Protein AF-0000000078669126 (afdb_homodimer)

pLDDT: mean 87.41, std 13.2, range [46.16, 98.62]

Solvent-accessible surface area (backbone atoms only — not comparable to full-atom values): 32656 Å² total; per-residue (Å²): 123,44,74,34,49,30,37,72,50,91,98,77,42,41,26,36,63,48,60,64,67,58,33,59,76,52,71,54,50,76,65,39,59,26,47,35,35,77,41,95,63,56,24,35,36,37,39,43,73,61,61,67,72,66,71,38,72,43,80,43,82,45,51,87,81,46,54,63,68,49,53,47,49,52,53,52,29,45,46,31,72,53,38,30,31,42,36,39,34,38,80,52,80,45,67,74,48,49,54,54,43,52,52,50,49,64,54,37,80,51,34,41,77,79,41,83,51,84,44,33,39,30,34,36,50,69,64,59,81,89,65,69,46,66,56,58,51,50,50,50,48,50,52,42,52,52,50,42,51,49,48,54,49,49,36,75,78,52,81,44,73,64,50,50,50,49,41,50,53,43,44,54,51,44,51,29,52,49,44,50,47,49,18,48,49,43,48,41,61,62,63,62,53,80,74,52,85,60,73,75,46,83,47,70,59,32,53,54,35,49,52,53,38,50,51,37,50,55,50,36,47,54,30,51,51,49,22,62,77,38,70,53,88,84,60,60,55,65,56,52,52,49,55,49,54,56,54,56,52,32,68,78,66,49,48,64,61,59,50,47,52,51,46,52,51,45,54,56,52,53,72,68,55,64,39,74,77,37,72,19,40,35,30,50,47,49,39,51,51,36,49,46,51,37,50,53,38,39,54,42,48,52,72,106,123,44,75,35,49,30,37,72,50,90,98,79,41,42,27,38,65,49,60,64,67,58,32,60,75,51,72,52,49,77,64,37,58,26,47,34,35,76,41,93,64,57,24,35,35,36,38,43,72,60,59,66,72,69,72,39,71,42,80,43,82,45,51,88,81,46,51,63,69,49,53,45,48,52,53,49,28,46,45,31,73,54,37,29,31,42,37,38,34,37,81,52,83,44,68,75,49,48,57,55,44,52,53,51,48,63,53,37,80,51,34,42,78,79,42,86,49,83,43,34,38,30,35,37,50,69,64,58,80,89,65,70,46,66,55,59,53,51,52,50,47,49,52,42,52,52,49,40,51,49,48,53,51,49,36,75,78,53,80,43,71,65,52,49,49,50,42,52,52,43,42,54,53,44,51,30,53,48,44,50,48,50,18,50,50,43,50,42,61,63,62,63,54,81,74,53,85,59,74,76,45,83,48,70,59,31,52,54,34,47,52,55,38,49,51,37,49,54,50,34,48,55,32,51,50,48,24,62,77,39,69,52,88,84,60,60,56,66,58,52,51,50,54,51,53,56,53,57,53,31,69,78,67,47,47,64,62,59,50,45,51,50,46,53,52,46,54,55,51,52,73,67,57,64,39,74,79,38,72,18,40,34,29,50,46,48,38,50,51,34,49,46,52,36,50,52,37,39,54,41,46,54,72,105

Secondary structure (DSSP, 8-state):
-EEEEEEEETTTEEEEEEPHHHHHHTT--TT-EEEEEE-TTS-EEE--SS------EEEEEE-TTS-HHHHHHHHHHHHHTT-SEEEEEESS--HHHHHHHHHHHHHSTTEEEEEEETTEEEEEE---GGG--HHHHHHHHHHHHHHHHHHHHHTTT---HHHHHHHHHHHHHHHHHHHHHHHHHHHHHHH-----TTSS--SHHHHHHHHHHHHHHHHHHHHHHHHHHT--TT--HHHHHHHHHHHHHHHHH--HHHHHHHHHHHHHHHHH--TTS-HHHHHHHHHHHHHHHHHHHHHHHHT-/-EEEEEEEETTTEEEEEEPHHHHHHTT--TT-EEEEEE-TTS-EEE--SS------EEEEEE-TTS-HHHHHHHHHHHHHTT-SEEEEEESS--HHHHHHHHHHHHHSTTEEEEEEETTEEEEEE---GGG--HHHHHHHHHHHHHHHHHHHHHTTT---HHHHHHHHHHHHHHHHHHHHHHHHHHHHHHH-----TTSS--SHHHHHHHHHHHHHHHHHHHHHHHHHHT--TT--HHHHHHHHHHHHHHHHH--HHHHHHHHHHHHHHHHH--TTS-HHHHHHHHHHHHHHHHHHHHHHHHT-

Nearest PDB structures (foldseek):
  2i0m-assembly1_A  TM=4.609E-01  e=8.201E-04  Streptococcus pneumoniae TIGR4
  6r1j-assembly1_D-2  TM=2.558E-01  e=2.323E+00  Aeromonas hydrophila J-1
  7wb4-assembly1_n  TM=3.590E-01  e=8.212E+00  Xenopus laevis
  6grj-assembly1_I  TM=1.759E-01  e=9.017E+00  Aeromonas hydrophila
  2i0m-assembly1_A  TM=4.606E-01  e=7.080E-04  Streptococcus pneumoniae TIGR4

Structure (mmCIF, N/CA/C/O backbone):
data_AF-0000000078669126-model_v1
#
loop_
_entity.id
_entity.type
_entity.pdbx_description
1 polymer 'Phosphate regulatory protein'
#
loop_
_atom_site.group_PDB
_atom_site.id
_atom_site.type_symbol
_atom_site.label_atom_id
_atom_site.label_alt_id
_atom_site.label_comp_id
_atom_site.label_asym_id
_atom_site.label_entity_id
_atom_site.label_seq_id
_atom_site.pdbx_PDB_ins_code
_atom_site.Cartn_x
_atom_site.Cartn_y
_atom_site.Cartn_z
_atom_site.occupancy
_atom_site.B_iso_or_equiv
_atom_site.auth_seq_id
_atom_site.auth_comp_id
_atom_site.auth_asym_id
_atom_site.auth_atom_id
_atom_site.pdbx_PDB_model_num
ATOM 1 N N . MET A 1 1 ? 0.822 20.562 23.516 1 52.91 1 MET A N 1
ATOM 2 C CA . MET A 1 1 ? -0.247 21.438 23.047 1 52.91 1 MET A CA 1
ATOM 3 C C . MET A 1 1 ? -0.393 22.641 23.969 1 52.91 1 MET A C 1
ATOM 5 O O . MET A 1 1 ? -0.316 22.5 25.188 1 52.91 1 MET A O 1
ATOM 9 N N . GLU A 1 2 ? -0.125 23.812 23.484 1 69.44 2 GLU A N 1
ATOM 10 C CA . GLU A 1 2 ? -0.278 25.031 24.281 1 69.44 2 GLU A CA 1
ATOM 11 C C . GLU A 1 2 ? -1.562 25.766 23.922 1 69.44 2 GLU A C 1
ATOM 13 O O . GLU A 1 2 ? -2.02 25.703 22.781 1 69.44 2 GLU A O 1
ATOM 18 N N . PHE A 1 3 ? -2.26 26.234 24.766 1 68.69 3 PHE A N 1
ATOM 19 C CA . PHE A 1 3 ? -3.469 27.031 24.562 1 68.69 3 PHE A CA 1
ATOM 20 C C . PHE A 1 3 ? -3.158 28.516 24.609 1 68.69 3 PHE A C 1
ATOM 22 O O . PHE A 1 3 ? -2.391 28.969 25.469 1 68.69 3 PHE A O 1
ATOM 29 N N . ARG A 1 4 ? -3.549 29.125 23.578 1 72.62 4 ARG A N 1
ATOM 30 C CA . ARG A 1 4 ? -3.332 30.562 23.547 1 72.62 4 ARG A CA 1
ATOM 31 C C . ARG A 1 4 ? -4.648 31.312 23.375 1 72.62 4 ARG A C 1
ATOM 33 O O . ARG A 1 4 ? -5.551 30.844 22.672 1 72.62 4 ARG A O 1
ATOM 40 N N . LYS A 1 5 ? -4.777 32.375 24.031 1 73.06 5 LYS A N 1
ATOM 41 C CA . LYS A 1 5 ? -5.965 33.219 23.953 1 73.06 5 LYS A CA 1
ATOM 42 C C . LYS A 1 5 ? -5.879 34.188 22.781 1 73.06 5 LYS A C 1
ATOM 44 O O . LYS A 1 5 ? -4.82 34.781 22.516 1 73.06 5 LYS A O 1
ATOM 49 N N . ILE A 1 6 ? -6.945 34.125 22.062 1 75.88 6 ILE A N 1
ATOM 50 C CA . ILE A 1 6 ? -7.039 35.125 20.984 1 75.88 6 ILE A CA 1
ATOM 51 C C . ILE A 1 6 ? -7.242 36.5 21.578 1 75.88 6 ILE A C 1
ATOM 53 O O . ILE A 1 6 ? -8.094 36.719 22.453 1 75.88 6 ILE A O 1
ATOM 57 N N . GLN A 1 7 ? -6.395 37.344 21.219 1 74.94 7 GLN A N 1
ATOM 58 C CA . GLN A 1 7 ? -6.5 38.719 21.719 1 74.94 7 GLN A CA 1
ATOM 59 C C . GLN A 1 7 ? -6.836 39.688 20.578 1 74.94 7 GLN A C 1
ATOM 61 O O . GLN A 1 7 ? -6.758 39.312 19.406 1 74.94 7 GLN A O 1
ATOM 66 N N . PHE A 1 8 ? -7.492 40.656 20.938 1 74.31 8 PHE A N 1
ATOM 67 C CA . PHE A 1 8 ? -7.875 41.719 20.016 1 74.31 8 PHE A CA 1
ATOM 68 C C . PHE A 1 8 ? -6.992 42.969 20.203 1 74.31 8 PHE A C 1
ATOM 70 O O . PHE A 1 8 ? -6.754 43.375 21.344 1 74.31 8 PHE A O 1
ATOM 77 N N . THR A 1 9 ? -6.043 43.219 19.203 1 64.88 9 THR A N 1
ATOM 78 C CA . THR A 1 9 ? -5.242 44.438 19.328 1 64.88 9 THR A CA 1
ATOM 79 C C . THR A 1 9 ? -5.77 45.531 18.406 1 64.88 9 THR A C 1
ATOM 81 O O . THR A 1 9 ? -6.078 45.281 17.234 1 64.88 9 THR A O 1
ATOM 84 N N . GLY A 1 10 ? -5.652 46.875 18.875 1 57.16 10 GLY A N 1
ATOM 85 C CA . GLY A 1 10 ? -5.98 48.188 18.297 1 57.16 10 GLY A CA 1
ATOM 86 C C . GLY A 1 10 ? -7.23 48.156 17.438 1 57.16 10 GLY A C 1
ATOM 87 O O . GLY A 1 10 ? -8.219 47.5 17.797 1 57.16 10 GLY A O 1
ATOM 88 N N . ARG A 1 11 ? -7.051 48.531 15.984 1 57.38 11 ARG A N 1
ATOM 89 C CA . ARG A 1 11 ? -8.055 48.906 15 1 57.38 11 ARG A CA 1
ATOM 90 C C . ARG A 1 11 ? -8.617 47.688 14.281 1 57.38 11 ARG A C 1
ATOM 92 O O . ARG A 1 11 ? -8.992 47.781 13.109 1 57.38 11 ARG A O 1
ATOM 99 N N . SER A 1 12 ? -8.695 46.406 14.812 1 64.31 12 SER A N 1
ATOM 100 C CA . SER A 1 12 ? -9.602 45.469 14.188 1 64.31 12 SER A CA 1
ATOM 101 C C . SER A 1 12 ? -8.891 44.156 13.852 1 64.31 12 SER A C 1
ATOM 103 O O . SER A 1 12 ? -9.383 43.375 13.039 1 64.31 12 SER A O 1
ATOM 105 N N . SER A 1 13 ? -7.742 43.844 14.625 1 72.12 13 SER A N 1
ATOM 106 C CA . SER A 1 13 ? -7.094 42.625 14.203 1 72.12 13 SER A CA 1
ATOM 107 C C . SER A 1 13 ? -7.031 41.594 15.344 1 72.12 13 SER A C 1
ATOM 109 O O . SER A 1 13 ? -6.809 41.969 16.5 1 72.12 13 SER A O 1
ATOM 111 N N . TYR A 1 14 ? -7.438 40.344 15.117 1 79.06 14 TYR A N 1
ATOM 112 C CA . TYR A 1 14 ? -7.289 39.25 16.031 1 79.06 14 TYR A CA 1
ATOM 113 C C . TYR A 1 14 ? -5.852 38.719 16.031 1 79.06 14 TYR A C 1
ATOM 115 O O . TYR A 1 14 ? -5.242 38.562 14.977 1 79.06 14 TYR A O 1
ATOM 123 N N . ILE A 1 15 ? -5.32 38.719 17.219 1 77.94 15 ILE A N 1
ATOM 124 C CA . ILE A 1 15 ? -3.928 38.281 17.312 1 77.94 15 ILE A CA 1
ATOM 125 C C . ILE A 1 15 ? -3.807 37.125 18.297 1 77.94 15 ILE A C 1
ATOM 127 O O . ILE A 1 15 ? -4.66 36.938 19.172 1 77.94 15 ILE A O 1
ATOM 131 N N . ILE A 1 16 ? -2.803 36.312 18.094 1 78.25 16 ILE A N 1
ATOM 132 C CA . ILE A 1 16 ? -2.457 35.219 19.016 1 78.25 16 ILE A CA 1
ATOM 133 C C . ILE A 1 16 ? -0.967 35.281 19.344 1 78.25 16 ILE A C 1
ATOM 135 O O . ILE A 1 16 ? -0.154 35.656 18.5 1 78.25 16 ILE A O 1
ATOM 139 N N . SER A 1 17 ? -0.628 35.062 20.531 1 78.25 17 SER A N 1
ATOM 140 C CA . SER A 1 17 ? 0.767 35.031 20.953 1 78.25 17 SER A CA 1
ATOM 141 C C . SER A 1 17 ? 1.471 33.781 20.516 1 78.25 17 SER A C 1
ATOM 143 O O . SER A 1 17 ? 0.878 32.688 20.547 1 78.25 17 SER A O 1
ATOM 145 N N . LEU A 1 18 ? 2.633 33.906 20.047 1 80.69 18 LEU A N 1
ATOM 146 C CA . LEU A 1 18 ? 3.469 32.781 19.656 1 80.69 18 LEU A CA 1
ATOM 147 C C . LEU A 1 18 ? 4.441 32.406 20.781 1 80.69 18 LEU A C 1
ATOM 149 O O . LEU A 1 18 ? 4.902 33.281 21.516 1 80.69 18 LEU A O 1
ATOM 153 N N . PRO A 1 19 ? 4.688 31.172 20.969 1 78.62 19 PRO A N 1
ATOM 154 C CA . PRO A 1 19 ? 5.641 30.766 22 1 78.62 19 PRO A CA 1
ATOM 155 C C . PRO A 1 19 ? 7.047 31.312 21.75 1 78.62 19 PRO A C 1
ATOM 157 O O . PRO A 1 19 ? 7.582 31.188 20.656 1 78.62 19 PRO A O 1
ATOM 160 N N . LYS A 1 20 ? 7.66 31.859 22.844 1 77 20 LYS A N 1
ATOM 161 C CA . LYS A 1 20 ? 8.992 32.438 22.766 1 77 20 LYS A CA 1
ATOM 162 C C . LYS A 1 20 ? 10.023 31.406 22.328 1 77 20 LYS A C 1
ATOM 164 O O . LYS A 1 20 ? 10.922 31.719 21.531 1 77 20 LYS A O 1
ATOM 169 N N . LYS A 1 21 ? 9.859 30.281 22.891 1 79.12 21 LYS A N 1
ATOM 170 C CA . LYS A 1 21 ? 10.781 29.219 22.547 1 79.12 21 LYS A CA 1
ATOM 171 C C . LYS A 1 21 ? 10.773 28.938 21.047 1 79.12 21 LYS A C 1
ATOM 173 O O . LYS A 1 21 ? 11.836 28.734 20.438 1 79.12 21 LYS A O 1
ATOM 178 N N . TRP A 1 22 ? 9.609 28.969 20.453 1 78.44 22 TRP A N 1
ATOM 179 C CA . TRP A 1 22 ? 9.477 28.75 19.016 1 78.44 22 TRP A CA 1
ATOM 180 C C . TRP A 1 22 ? 10.133 29.875 18.219 1 78.44 22 TRP A C 1
ATOM 182 O O . TRP A 1 22 ? 10.805 29.641 17.219 1 78.44 22 TRP A O 1
ATOM 192 N N . ILE A 1 23 ? 10 31.047 18.688 1 76.19 23 ILE A N 1
ATOM 193 C CA . ILE A 1 23 ? 10.57 32.219 18.031 1 76.19 23 ILE A CA 1
ATOM 194 C C . ILE A 1 23 ? 12.094 32.125 18.062 1 76.19 23 ILE A C 1
ATOM 196 O O . ILE A 1 23 ? 12.75 32.344 17.031 1 76.19 23 ILE A O 1
ATOM 200 N N . LYS A 1 24 ? 12.516 31.75 19.188 1 77.25 24 LYS A N 1
ATOM 201 C CA . LYS A 1 24 ? 13.961 31.656 19.344 1 77.25 24 LYS A CA 1
ATOM 202 C C . LYS A 1 24 ? 14.531 30.5 18.516 1 77.25 24 LYS A C 1
ATOM 204 O O . LYS A 1 24 ? 15.555 30.656 17.844 1 77.25 24 LYS A O 1
ATOM 209 N N . GLU A 1 25 ? 13.805 29.422 18.562 1 77.38 25 GLU A N 1
ATOM 210 C CA . GLU A 1 25 ? 14.281 28.219 17.891 1 77.38 25 GLU A CA 1
ATOM 211 C C . GLU A 1 25 ? 14.273 28.391 16.375 1 77.38 25 GLU A C 1
ATOM 213 O O . GLU A 1 25 ? 15.07 27.766 15.664 1 77.38 25 GLU A O 1
ATOM 218 N N . ASN A 1 26 ? 13.445 29.297 15.945 1 73.56 26 ASN A N 1
ATOM 219 C CA . ASN A 1 26 ? 13.336 29.5 14.508 1 73.56 26 ASN A CA 1
ATOM 220 C C . ASN A 1 26 ? 13.969 30.828 14.086 1 73.56 26 ASN A C 1
ATOM 222 O O . ASN A 1 26 ? 13.758 31.281 12.961 1 73.56 26 ASN A O 1
ATOM 226 N N . ASN A 1 27 ? 14.727 31.391 14.992 1 72.94 27 ASN A N 1
ATOM 227 C CA . ASN A 1 27 ? 15.445 32.656 14.758 1 72.94 27 ASN A CA 1
ATOM 228 C C . ASN A 1 27 ? 14.531 33.719 14.188 1 72.94 27 ASN A C 1
ATOM 230 O O . ASN A 1 27 ? 14.883 34.375 13.211 1 72.94 27 ASN A O 1
ATOM 234 N N . LEU A 1 28 ? 13.344 33.688 14.688 1 76.25 28 LEU A N 1
ATOM 235 C CA . LEU A 1 28 ? 12.383 34.688 14.25 1 76.25 28 LEU A CA 1
ATOM 236 C C . LEU A 1 28 ? 12.477 35.938 15.117 1 76.25 28 LEU A C 1
ATOM 238 O O . LEU A 1 28 ? 12.906 35.875 16.266 1 76.25 28 LEU A O 1
ATOM 242 N N . LYS A 1 29 ? 12.422 36.969 14.453 1 74.69 29 LYS A N 1
ATOM 243 C CA . LYS A 1 29 ? 12.453 38.25 15.172 1 74.69 29 LYS A CA 1
ATOM 244 C C . LYS A 1 29 ? 11.242 39.125 14.812 1 74.69 29 LYS A C 1
ATOM 246 O O . LYS A 1 29 ? 10.484 38.781 13.906 1 74.69 29 LYS A O 1
ATOM 251 N N . GLN A 1 30 ? 11.133 40.156 15.617 1 75 30 GLN A N 1
ATOM 252 C CA . GLN A 1 30 ? 10.078 41.125 15.328 1 75 30 GLN A CA 1
ATOM 253 C C . GLN A 1 30 ? 10.219 41.656 13.914 1 75 30 GLN A C 1
ATOM 255 O O . GLN A 1 30 ? 11.312 42.031 13.484 1 75 30 GLN A O 1
ATOM 260 N N . GLY A 1 31 ? 9.094 41.625 13.203 1 73.19 31 GLY A N 1
ATOM 261 C CA . GLY A 1 31 ? 9.117 42.125 11.844 1 73.19 31 GLY A CA 1
ATOM 262 C C . GLY A 1 31 ? 9.242 41.031 10.797 1 73.19 31 GLY A C 1
ATOM 263 O O . GLY A 1 31 ? 9.023 41.281 9.609 1 73.19 31 GLY A O 1
ATOM 264 N N . ASP A 1 32 ? 9.562 39.812 11.281 1 73.19 32 ASP A N 1
ATOM 265 C CA . ASP A 1 32 ? 9.68 38.719 10.336 1 73.19 32 ASP A CA 1
ATOM 266 C C . ASP A 1 32 ? 8.312 38.312 9.789 1 73.19 32 ASP A C 1
ATOM 268 O O . ASP A 1 32 ? 7.309 38.344 10.5 1 73.19 32 ASP A O 1
ATOM 272 N N . VAL A 1 33 ? 8.258 38.094 8.508 1 73.12 33 VAL A N 1
ATOM 273 C CA . VAL A 1 33 ? 7.027 37.656 7.855 1 73.12 33 VAL A CA 1
ATOM 274 C C . VAL A 1 33 ? 7.004 36.125 7.77 1 73.12 33 VAL A C 1
ATOM 276 O O . VAL A 1 33 ? 7.973 35.5 7.324 1 73.12 33 VAL A O 1
ATOM 279 N N . VAL A 1 34 ? 5.941 35.5 8.406 1 75.31 34 VAL A N 1
ATOM 280 C CA . VAL A 1 34 ? 5.809 34.062 8.367 1 75.31 34 VAL A CA 1
ATOM 281 C C . VAL A 1 34 ? 4.562 33.656 7.578 1 75.31 34 VAL A C 1
ATOM 283 O O . VAL A 1 34 ? 3.537 34.344 7.652 1 75.31 34 VAL A O 1
ATOM 286 N N . PRO A 1 35 ? 4.758 32.75 6.668 1 69.44 35 PRO A N 1
ATOM 287 C CA . PRO A 1 35 ? 3.578 32.281 5.945 1 69.44 35 PRO A CA 1
ATOM 288 C C . PRO A 1 35 ? 2.555 31.594 6.855 1 69.44 35 PRO A C 1
ATOM 290 O O . PRO A 1 35 ? 2.93 30.875 7.789 1 69.44 35 PRO A O 1
ATOM 293 N N . LEU A 1 36 ? 1.273 32.062 6.742 1 71.38 36 LEU A N 1
ATOM 294 C CA . LEU A 1 36 ? 0.132 31.484 7.434 1 71.38 36 LEU A CA 1
ATOM 295 C C . LEU A 1 36 ? -0.808 30.797 6.449 1 71.38 36 LEU A C 1
ATOM 297 O O . LEU A 1 36 ? -1.193 31.391 5.438 1 71.38 36 LEU A O 1
ATOM 301 N N . VAL A 1 37 ? -0.976 29.5 6.637 1 66.06 37 VAL A N 1
ATOM 302 C CA . VAL A 1 37 ? -1.854 28.75 5.754 1 66.06 37 VAL A CA 1
ATOM 303 C C . VAL A 1 37 ? -3.111 28.328 6.512 1 66.06 37 VAL A C 1
ATOM 305 O O . VAL A 1 37 ? -3.025 27.797 7.625 1 66.06 37 VAL A O 1
ATOM 308 N N . ILE A 1 38 ? -4.25 28.75 5.898 1 65.25 38 ILE A N 1
ATOM 309 C CA . ILE A 1 38 ? -5.512 28.25 6.434 1 65.25 38 ILE A CA 1
ATOM 310 C C . ILE A 1 38 ? -5.809 26.875 5.84 1 65.25 38 ILE A C 1
ATOM 312 O O . ILE A 1 38 ? -5.914 26.734 4.621 1 65.25 38 ILE A O 1
ATOM 316 N N . ASN A 1 39 ? -5.816 25.938 6.652 1 62.19 39 ASN A N 1
ATOM 317 C CA . ASN A 1 39 ? -6.043 24.562 6.215 1 62.19 39 ASN A CA 1
ATOM 318 C C . ASN A 1 39 ? -7.527 24.266 6.008 1 62.19 39 ASN A C 1
ATOM 320 O O . ASN A 1 39 ? -8.383 24.938 6.594 1 62.19 39 ASN A O 1
ATOM 324 N N . PRO A 1 40 ? -7.754 23.406 5.195 1 56.62 40 PRO A N 1
ATOM 325 C CA . PRO A 1 40 ? -9.156 23.062 4.934 1 56.62 40 PRO A CA 1
ATOM 326 C C . PRO A 1 40 ? -9.914 22.672 6.199 1 56.62 40 PRO A C 1
ATOM 328 O O . PRO A 1 40 ? -11.125 22.875 6.289 1 56.62 40 PRO A O 1
ATOM 331 N N . ASP A 1 41 ? -9.188 22.266 7.133 1 57.09 41 ASP A N 1
ATOM 332 C CA . ASP A 1 41 ? -9.836 21.828 8.359 1 57.09 41 ASP A CA 1
ATOM 333 C C . ASP A 1 41 ? -10.086 23 9.305 1 57.09 41 ASP A C 1
ATOM 335 O O . ASP A 1 41 ? -10.547 22.812 10.43 1 57.09 41 ASP A O 1
ATOM 339 N N . GLY A 1 42 ? -9.797 24.078 8.836 1 62.47 42 GLY A N 1
ATOM 340 C CA . GLY A 1 42 ? -10.023 25.281 9.633 1 62.47 42 GLY A CA 1
ATOM 341 C C . GLY A 1 42 ? -8.836 25.656 10.5 1 62.47 42 GLY A C 1
ATOM 342 O O . GLY A 1 42 ? -8.875 26.656 11.203 1 62.47 42 GLY A O 1
ATOM 343 N N . SER A 1 43 ? -7.883 24.812 10.461 1 70.06 43 SER A N 1
ATOM 344 C CA . SER A 1 43 ? -6.715 25.156 11.266 1 70.06 43 SER A CA 1
ATOM 345 C C . SER A 1 43 ? -5.781 26.094 10.508 1 70.06 43 SER A C 1
ATOM 347 O O . SER A 1 43 ? -5.914 26.281 9.297 1 70.06 43 SER A O 1
ATOM 349 N N . ILE A 1 44 ? -5.066 26.859 11.289 1 72.5 44 ILE A N 1
ATOM 350 C CA . ILE A 1 44 ? -4.055 27.734 10.703 1 72.5 44 ILE A CA 1
ATOM 351 C C . ILE A 1 44 ? -2.666 27.156 10.961 1 72.5 44 ILE A C 1
ATOM 353 O O . ILE A 1 44 ? -2.363 26.719 12.078 1 72.5 44 ILE A O 1
ATOM 357 N N . THR A 1 45 ? -1.942 27.016 9.945 1 71.12 45 THR A N 1
ATOM 358 C CA . THR A 1 45 ? -0.552 26.594 10.086 1 71.12 45 THR A CA 1
ATOM 359 C C . THR A 1 45 ? 0.396 27.75 9.82 1 71.12 45 THR A C 1
ATOM 361 O O . THR A 1 45 ? 0.271 28.438 8.797 1 71.12 45 THR A O 1
ATOM 364 N N . ILE A 1 46 ? 1.16 28.156 10.852 1 73.31 46 ILE A N 1
ATOM 365 C CA . ILE A 1 46 ? 2.18 29.188 10.695 1 73.31 46 ILE A CA 1
ATOM 366 C C . ILE A 1 46 ? 3.533 28.547 10.422 1 73.31 46 ILE A C 1
ATOM 368 O O . ILE A 1 46 ? 4 27.719 11.203 1 73.31 46 ILE A O 1
ATOM 372 N N . LEU A 1 47 ? 4.109 28.703 9.359 1 66.44 47 LEU A N 1
ATOM 373 C CA . LEU A 1 47 ? 5.391 28.125 8.969 1 66.44 47 LEU A CA 1
ATOM 374 C C . LEU A 1 47 ? 6.543 29.031 9.383 1 66.44 47 LEU A C 1
ATOM 376 O O . LEU A 1 47 ? 6.414 30.25 9.367 1 66.44 47 LEU A O 1
ATOM 380 N N . PRO A 1 48 ? 7.645 28.391 9.969 1 61.78 48 PRO A N 1
ATOM 381 C CA . PRO A 1 48 ? 8.797 29.234 10.273 1 61.78 48 PRO A CA 1
ATOM 382 C C . PRO A 1 48 ? 9.414 29.875 9.031 1 61.78 48 PRO A C 1
ATOM 384 O O . PRO A 1 48 ? 9.094 29.469 7.906 1 61.78 48 PRO A O 1
ATOM 387 N N . LYS A 1 49 ? 10.031 31.172 9.164 1 55.62 49 LYS A N 1
ATOM 388 C CA . LYS A 1 49 ? 10.664 31.875 8.055 1 55.62 49 LYS A CA 1
ATOM 389 C C . LYS A 1 49 ? 11.492 30.922 7.203 1 55.62 49 LYS A C 1
ATOM 391 O O . LYS A 1 49 ? 11.438 30.969 5.973 1 55.62 49 LYS A O 1
ATOM 396 N N . GLU A 1 50 ? 12.445 30.172 7.762 1 49.41 50 GLU A N 1
ATOM 397 C CA . GLU A 1 50 ? 13.234 29.188 7.035 1 49.41 50 GLU A CA 1
ATOM 398 C C . GLU A 1 50 ? 12.883 27.766 7.465 1 49.41 50 GLU A C 1
ATOM 400 O O . GLU A 1 50 ? 13.055 27.406 8.633 1 49.41 50 GLU A O 1
ATOM 405 N N . PRO A 1 51 ? 11.883 27.25 6.859 1 46.16 51 PRO A N 1
ATOM 406 C CA . PRO A 1 51 ? 11.68 25.859 7.258 1 46.16 51 PRO A CA 1
ATOM 407 C C . PRO A 1 51 ? 12.984 25.141 7.582 1 46.16 51 PRO A C 1
ATOM 409 O O . PRO A 1 51 ? 13.969 25.266 6.852 1 46.16 51 PRO A O 1
ATOM 412 N N . LYS A 1 52 ? 13.453 25.203 8.773 1 46.31 52 LYS A N 1
ATOM 413 C CA . LYS A 1 52 ? 14.695 24.516 9.07 1 46.31 52 LYS A CA 1
ATOM 414 C C . LYS A 1 52 ? 14.758 23.172 8.344 1 46.31 52 LYS A C 1
ATOM 416 O O . LYS A 1 52 ? 13.898 22.312 8.547 1 46.31 52 LYS A O 1
ATOM 421 N N . GLU A 1 53 ? 15.164 23.188 7.105 1 47.53 53 GLU A N 1
ATOM 422 C CA . GLU A 1 53 ? 15.492 21.922 6.461 1 47.53 53 GLU A CA 1
ATOM 423 C C . GLU A 1 53 ? 16.422 21.078 7.34 1 47.53 53 GLU A C 1
ATOM 425 O O . GLU A 1 53 ? 17.625 21.266 7.344 1 47.53 53 GLU A O 1
ATOM 430 N N . ILE A 1 54 ? 16.188 21 8.555 1 48.97 54 ILE A N 1
ATOM 431 C CA . ILE A 1 54 ? 17.094 20.172 9.336 1 48.97 54 ILE A CA 1
ATOM 432 C C . ILE A 1 54 ? 17.375 18.875 8.602 1 48.97 54 ILE A C 1
ATOM 434 O O . ILE A 1 54 ? 16.453 18.094 8.344 1 48.97 54 ILE A O 1
ATOM 438 N N . SER A 1 55 ? 18.406 18.984 7.789 1 59 55 SER A N 1
ATOM 439 C CA . SER A 1 55 ? 18.938 17.719 7.285 1 59 55 SER A CA 1
ATOM 440 C C . SER A 1 55 ? 18.969 16.656 8.375 1 59 55 SER A C 1
ATOM 442 O O . SER A 1 55 ? 19.578 16.844 9.43 1 59 55 SER A O 1
ATOM 444 N N . GLU A 1 56 ? 18.031 15.766 8.305 1 80.31 56 GLU A N 1
ATOM 445 C CA . GLU A 1 56 ? 17.984 14.68 9.273 1 80.31 56 GLU A CA 1
ATOM 446 C C . GLU A 1 56 ? 19.031 13.617 8.969 1 80.31 56 GLU A C 1
ATOM 448 O O . GLU A 1 56 ? 19.172 13.195 7.82 1 80.31 56 GLU A O 1
ATOM 453 N N . LYS A 1 57 ? 20.016 13.523 9.875 1 89.69 57 LYS A N 1
ATOM 454 C CA . LYS A 1 57 ? 21.047 12.5 9.773 1 89.69 57 LYS A CA 1
ATOM 455 C C . LYS A 1 57 ? 20.625 11.211 10.461 1 89.69 57 LYS A C 1
ATOM 457 O O . LYS A 1 57 ? 20.031 11.242 11.547 1 89.69 57 LYS A O 1
ATOM 462 N N . LYS A 1 58 ? 20.859 10.117 9.711 1 93.19 58 LYS A N 1
ATOM 463 C CA . LYS A 1 58 ? 20.609 8.805 10.305 1 93.19 58 LYS A CA 1
ATOM 464 C C . LYS A 1 58 ? 21.891 7.969 10.352 1 93.19 58 LYS A C 1
ATOM 466 O O . LYS A 1 58 ? 22.547 7.777 9.328 1 93.19 58 LYS A O 1
ATOM 471 N N . GLU A 1 59 ? 22.219 7.562 11.523 1 94.56 59 GLU A N 1
ATOM 472 C CA . GLU A 1 59 ? 23.359 6.672 11.703 1 94.56 59 GLU A CA 1
ATOM 473 C C . GLU A 1 59 ? 22.922 5.215 11.781 1 94.56 59 GLU A C 1
ATOM 475 O O . GLU A 1 59 ? 22.047 4.871 12.594 1 94.56 59 GLU A O 1
ATOM 480 N N . LEU A 1 60 ? 23.469 4.348 10.93 1 95.5 60 LEU A N 1
ATOM 481 C CA . LEU A 1 60 ? 23.156 2.922 10.906 1 95.5 60 LEU A CA 1
ATOM 482 C C . LEU A 1 60 ? 24.391 2.09 11.266 1 95.5 60 LEU A C 1
ATOM 484 O O . LEU A 1 60 ? 25.422 2.184 10.602 1 95.5 60 LEU A O 1
ATOM 488 N N . MET A 1 61 ? 24.281 1.306 12.305 1 94.5 61 MET A N 1
ATOM 489 C CA . MET A 1 61 ? 25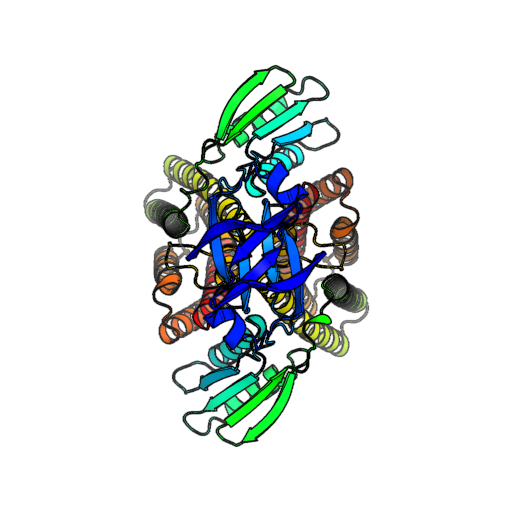.344 0.39 12.695 1 94.5 61 MET A CA 1
ATOM 490 C C . MET A 1 61 ? 25.125 -0.997 12.102 1 94.5 61 MET A C 1
ATOM 492 O O . MET A 1 61 ? 24.125 -1.652 12.406 1 94.5 61 MET A O 1
ATOM 496 N N . ILE A 1 62 ? 26.047 -1.407 11.25 1 94.69 62 ILE A N 1
ATOM 497 C CA . ILE A 1 62 ? 25.922 -2.688 10.562 1 94.69 62 ILE A CA 1
ATOM 498 C C . ILE A 1 62 ? 26.906 -3.689 11.148 1 94.69 62 ILE A C 1
ATOM 500 O O . ILE A 1 62 ? 28.094 -3.383 11.312 1 94.69 62 ILE A O 1
ATOM 504 N N . SER A 1 63 ? 26.391 -4.816 11.57 1 93.06 63 SER A N 1
ATOM 505 C CA . SER A 1 63 ? 27.188 -5.922 12.086 1 93.06 63 SER A CA 1
ATOM 506 C C . SER A 1 63 ? 26.766 -7.25 11.461 1 93.06 63 SER A C 1
ATOM 508 O O . SER A 1 63 ? 25.828 -7.297 10.664 1 93.06 63 SER A O 1
ATOM 510 N N . GLU A 1 64 ? 27.484 -8.273 11.742 1 92.12 64 GLU A N 1
ATOM 511 C CA . GLU A 1 64 ? 27.188 -9.594 11.188 1 92.12 64 GLU A CA 1
ATOM 512 C C . GLU A 1 64 ? 25.938 -10.195 11.82 1 92.12 64 GLU A C 1
ATOM 514 O O . GLU A 1 64 ? 25.469 -11.25 11.391 1 92.12 64 GLU A O 1
ATOM 519 N N . GLU A 1 65 ? 25.453 -9.469 12.766 1 91.19 65 GLU A N 1
ATOM 520 C CA . GLU A 1 65 ? 24.188 -9.906 13.359 1 91.19 65 GLU A CA 1
ATOM 521 C C . GLU A 1 65 ? 23.031 -9.789 12.375 1 91.19 65 GLU A C 1
ATOM 523 O O . GLU A 1 65 ? 22.031 -10.484 12.5 1 91.19 65 GLU A O 1
ATOM 528 N N . TYR A 1 66 ? 23.188 -8.914 11.414 1 91.56 66 TYR A N 1
ATOM 529 C CA . TYR A 1 66 ? 22.188 -8.734 10.375 1 91.56 66 TYR A CA 1
ATOM 530 C C . TYR A 1 66 ? 22.656 -9.328 9.055 1 91.56 66 TYR A C 1
ATOM 532 O O . TYR A 1 66 ? 23.844 -9.242 8.703 1 91.56 66 TYR A O 1
ATOM 540 N N . SER A 1 67 ? 21.719 -9.945 8.406 1 94.19 67 SER A N 1
ATOM 541 C CA . SER A 1 67 ? 22.031 -10.422 7.062 1 94.19 67 SER A CA 1
ATOM 542 C C . SER A 1 67 ? 22.344 -9.258 6.125 1 94.19 67 SER A C 1
ATOM 544 O O . SER A 1 67 ? 21.938 -8.117 6.383 1 94.19 67 SER A O 1
ATOM 546 N N . PRO A 1 68 ? 23.109 -9.516 5.07 1 93.5 68 PRO A N 1
ATOM 547 C CA . PRO A 1 68 ? 23.344 -8.469 4.07 1 93.5 68 PRO A CA 1
ATOM 548 C C . PRO A 1 68 ? 22.062 -7.867 3.525 1 93.5 68 PRO A C 1
ATOM 550 O O . PRO A 1 68 ? 21.984 -6.66 3.283 1 93.5 68 PRO A O 1
ATOM 553 N N . ASP A 1 69 ? 21.078 -8.703 3.377 1 93.81 69 ASP A N 1
ATOM 554 C CA . ASP A 1 69 ? 19.781 -8.234 2.883 1 93.81 69 ASP A CA 1
ATOM 555 C C . ASP A 1 69 ? 19.156 -7.242 3.855 1 93.81 69 ASP A C 1
ATOM 557 O O . ASP A 1 69 ? 18.578 -6.23 3.438 1 93.81 69 ASP A O 1
ATOM 561 N N . MET A 1 70 ? 19.312 -7.566 5.121 1 94.31 70 MET A N 1
ATOM 562 C CA . MET A 1 70 ? 18.781 -6.676 6.148 1 94.31 70 MET A CA 1
ATOM 563 C C . MET A 1 70 ? 19.516 -5.34 6.145 1 94.31 70 MET A C 1
ATOM 565 O O . MET A 1 70 ? 18.891 -4.285 6.277 1 94.31 70 MET A O 1
ATOM 569 N N . ALA A 1 71 ? 20.812 -5.383 6.008 1 94.62 71 ALA A N 1
ATOM 570 C CA . ALA A 1 71 ? 21.625 -4.16 5.965 1 94.62 71 ALA A CA 1
ATOM 571 C C . ALA A 1 71 ? 21.156 -3.244 4.832 1 94.62 71 ALA A C 1
ATOM 573 O O . ALA A 1 71 ? 20.984 -2.037 5.031 1 94.62 71 ALA A O 1
ATOM 574 N N . ILE A 1 72 ? 20.922 -3.844 3.732 1 95.5 72 ILE A N 1
ATOM 575 C CA . ILE A 1 72 ? 20.469 -3.105 2.561 1 95.5 72 ILE A CA 1
ATOM 576 C C . ILE A 1 72 ? 19.094 -2.488 2.844 1 95.5 72 ILE A C 1
ATOM 578 O O . ILE A 1 72 ? 18.859 -1.315 2.541 1 95.5 72 ILE A O 1
ATOM 582 N N . ARG A 1 73 ? 18.266 -3.227 3.449 1 94.88 73 ARG A N 1
ATOM 583 C CA . ARG A 1 73 ? 16.922 -2.76 3.748 1 94.88 73 ARG A CA 1
ATOM 584 C C . ARG A 1 73 ? 16.953 -1.574 4.707 1 94.88 73 ARG A C 1
ATOM 586 O O . ARG A 1 73 ? 16.141 -0.651 4.586 1 94.88 73 ARG A O 1
ATOM 593 N N . LEU A 1 74 ? 17.828 -1.629 5.613 1 95.5 74 LEU A N 1
ATOM 594 C CA . LEU A 1 74 ? 17.938 -0.544 6.578 1 95.5 74 LEU A CA 1
ATOM 595 C C . LEU A 1 74 ? 18.359 0.756 5.895 1 95.5 74 LEU A C 1
ATOM 597 O O . LEU A 1 74 ? 17.844 1.826 6.227 1 95.5 74 LEU A O 1
ATOM 601 N N . ILE A 1 75 ? 19.219 0.648 4.953 1 96.19 75 ILE A N 1
ATOM 602 C CA . ILE A 1 75 ? 19.688 1.818 4.223 1 96.19 75 ILE A CA 1
ATOM 603 C C . ILE A 1 75 ? 18.547 2.396 3.387 1 96.19 75 ILE A C 1
ATOM 605 O O . ILE A 1 75 ? 18.297 3.604 3.422 1 96.19 75 ILE A O 1
ATOM 609 N N . ILE A 1 76 ? 17.875 1.535 2.707 1 95.81 76 ILE A N 1
ATOM 610 C CA . ILE A 1 76 ? 16.75 1.95 1.882 1 95.81 76 ILE A CA 1
ATOM 611 C C . ILE A 1 76 ? 15.688 2.602 2.758 1 95.81 76 ILE A C 1
ATOM 613 O O . ILE A 1 76 ? 15.109 3.627 2.389 1 95.81 76 ILE A O 1
ATOM 617 N N . SER A 1 77 ? 15.461 2.006 3.893 1 95 77 SER A N 1
ATOM 618 C CA . SER A 1 77 ? 14.477 2.525 4.832 1 95 77 SER A CA 1
ATOM 619 C C . SER A 1 77 ? 14.82 3.945 5.27 1 95 77 SER A C 1
ATOM 621 O O . SER A 1 77 ? 13.961 4.824 5.285 1 95 77 SER A O 1
ATOM 623 N N . ALA A 1 78 ? 16.062 4.168 5.602 1 94.38 78 ALA A N 1
ATOM 624 C CA . ALA A 1 78 ? 16.5 5.5 6.004 1 94.38 78 ALA A CA 1
ATOM 625 C C . ALA A 1 78 ? 16.281 6.512 4.879 1 94.38 78 ALA A C 1
ATOM 627 O O . ALA A 1 78 ? 15.836 7.633 5.121 1 94.38 78 ALA A O 1
ATOM 628 N N . TYR A 1 79 ? 16.578 6.055 3.709 1 94.5 79 TYR A N 1
ATOM 629 C CA . TYR A 1 79 ? 16.391 6.91 2.539 1 94.5 79 TYR A CA 1
ATOM 630 C C . TYR A 1 79 ? 14.922 7.273 2.355 1 94.5 79 TYR A C 1
ATOM 632 O O . TYR A 1 79 ? 14.578 8.453 2.207 1 94.5 79 TYR A O 1
ATOM 640 N N . ILE A 1 80 ? 14.031 6.348 2.391 1 93.25 80 ILE A N 1
ATOM 641 C CA . ILE A 1 80 ? 12.633 6.59 2.078 1 93.25 80 ILE A CA 1
ATOM 642 C C . ILE A 1 80 ? 11.977 7.391 3.203 1 93.25 80 ILE A C 1
ATOM 644 O O . ILE A 1 80 ? 10.984 8.086 2.984 1 93.25 80 ILE A O 1
ATOM 648 N N . GLN A 1 81 ? 12.586 7.328 4.375 1 90.12 81 GLN A N 1
ATOM 649 C CA . GLN A 1 81 ? 12.039 8.07 5.508 1 90.12 81 GLN A CA 1
ATOM 650 C C . GLN A 1 81 ? 12.43 9.547 5.438 1 90.12 81 GLN A C 1
ATOM 652 O O . GLN A 1 81 ? 11.945 10.352 6.23 1 90.12 81 GLN A O 1
ATOM 657 N N . GLY A 1 82 ? 13.344 9.859 4.531 1 87.88 82 GLY A N 1
ATOM 658 C CA . GLY A 1 82 ? 13.602 11.266 4.258 1 87.88 82 GLY A CA 1
ATOM 659 C C . GLY A 1 82 ? 14.906 11.758 4.852 1 87.88 82 GLY A C 1
ATOM 660 O O . GLY A 1 82 ? 15.18 12.961 4.852 1 87.88 82 GLY A O 1
ATOM 661 N N . TYR A 1 83 ? 15.695 10.828 5.352 1 90 83 TYR A N 1
ATOM 662 C CA . TYR A 1 83 ? 16.984 11.266 5.895 1 90 83 TYR A CA 1
ATOM 663 C C . TYR A 1 83 ? 17.906 11.75 4.785 1 90 83 TYR A C 1
ATOM 665 O O . TYR A 1 83 ? 18 11.125 3.725 1 90 83 TYR A O 1
ATOM 673 N N . ASP A 1 84 ? 18.578 12.82 5.086 1 90 84 ASP A N 1
ATOM 674 C CA . ASP A 1 84 ? 19.422 13.438 4.066 1 90 84 ASP A CA 1
ATOM 675 C C . ASP A 1 84 ? 20.844 12.898 4.129 1 90 84 ASP A C 1
ATOM 677 O O . ASP A 1 84 ? 21.562 12.914 3.127 1 90 84 ASP A O 1
ATOM 681 N N . VAL A 1 85 ? 21.188 12.586 5.316 1 93.94 85 VAL A N 1
ATOM 682 C CA . VAL A 1 85 ? 22.531 12.047 5.496 1 93.94 85 VAL A CA 1
ATOM 683 C C . VAL A 1 85 ? 22.453 10.633 6.074 1 93.94 85 VAL A C 1
ATOM 685 O O . VAL A 1 85 ? 21.906 10.43 7.156 1 93.94 85 VAL A O 1
ATOM 688 N N . LEU A 1 86 ? 23 9.68 5.285 1 96.44 86 LEU A N 1
ATOM 689 C CA . LEU A 1 86 ? 23.078 8.281 5.707 1 96.44 86 LEU A CA 1
ATOM 690 C C . LEU A 1 86 ? 24.484 7.91 6.129 1 96.44 86 LEU A C 1
ATOM 692 O O . LEU A 1 86 ? 25.391 7.805 5.289 1 96.44 86 LEU A O 1
ATOM 696 N N . GLU A 1 87 ? 24.641 7.785 7.391 1 96.69 87 GLU A N 1
ATOM 697 C CA . GLU A 1 87 ? 25.953 7.383 7.902 1 96.69 87 GLU A CA 1
ATOM 698 C C . GLU A 1 87 ? 25.969 5.914 8.305 1 96.69 87 GLU A C 1
ATOM 700 O O . GLU A 1 87 ? 25.375 5.539 9.328 1 96.69 87 GLU A O 1
ATOM 705 N N . ILE A 1 88 ? 26.703 5.082 7.535 1 97.31 88 ILE A N 1
ATOM 706 C CA . ILE A 1 88 ? 26.781 3.645 7.766 1 97.31 88 ILE A CA 1
ATOM 707 C C . ILE A 1 88 ? 28.094 3.303 8.453 1 97.31 88 ILE A C 1
ATOM 709 O O . ILE A 1 88 ? 29.172 3.57 7.914 1 97.31 88 ILE A O 1
ATOM 713 N N . LYS A 1 89 ? 28 2.771 9.602 1 96.5 89 LYS A N 1
ATOM 714 C CA . LYS A 1 89 ? 29.172 2.346 10.359 1 96.5 89 LYS A CA 1
ATOM 715 C C . LYS A 1 89 ? 29.203 0.828 10.523 1 96.5 89 LYS A C 1
ATOM 717 O O . LYS A 1 89 ? 28.188 0.215 10.859 1 96.5 89 LYS A O 1
ATOM 722 N N . PHE A 1 90 ? 30.344 0.279 10.219 1 96.06 90 PHE A N 1
ATOM 723 C CA . PHE A 1 90 ? 30.531 -1.159 10.359 1 96.06 90 PHE A CA 1
ATOM 724 C C . PHE A 1 90 ? 31.281 -1.479 11.648 1 96.06 90 PHE A C 1
ATOM 726 O O . PHE A 1 90 ? 32.219 -0.774 12.023 1 96.06 90 PHE A O 1
ATOM 733 N N . THR A 1 91 ? 30.844 -2.482 12.414 1 94 91 THR A N 1
ATOM 734 C CA . THR A 1 91 ? 31.484 -2.877 13.656 1 94 91 THR A CA 1
ATOM 735 C C . THR A 1 91 ? 32.875 -3.422 13.391 1 94 91 THR A C 1
ATOM 737 O O . THR A 1 91 ? 33.75 -3.354 14.258 1 94 91 THR A O 1
ATOM 740 N N . LYS A 1 92 ? 33.062 -4.016 12.258 1 93.5 92 LYS A N 1
ATOM 741 C CA . LYS A 1 92 ? 34.344 -4.488 11.727 1 93.5 92 LYS A CA 1
ATOM 742 C C . LYS A 1 92 ? 34.344 -4.43 10.195 1 93.5 92 LYS A C 1
ATOM 744 O O . LYS A 1 92 ? 33.375 -3.98 9.586 1 93.5 92 LYS A O 1
ATOM 749 N N . GLU A 1 93 ? 35.469 -4.812 9.711 1 91.88 93 GLU A N 1
ATOM 750 C CA . GLU A 1 93 ? 35.531 -4.828 8.25 1 91.88 93 GLU A CA 1
ATOM 751 C C . GLU A 1 93 ? 34.688 -5.965 7.676 1 91.88 93 GLU A C 1
ATOM 753 O O . GLU A 1 93 ? 34.938 -7.137 7.977 1 91.88 93 GLU A O 1
ATOM 758 N N . LEU A 1 94 ? 33.719 -5.594 6.957 1 93.31 94 LEU A N 1
ATOM 759 C CA . LEU A 1 94 ? 32.844 -6.535 6.293 1 93.31 94 LEU A CA 1
ATOM 760 C C . LEU A 1 94 ? 32.781 -6.273 4.793 1 93.31 94 LEU A C 1
ATOM 762 O O . LEU A 1 94 ? 31.828 -5.66 4.297 1 93.31 94 LEU A O 1
ATOM 766 N N . PRO A 1 95 ? 33.719 -6.789 4.09 1 92.25 95 PRO A N 1
ATOM 767 C CA . PRO A 1 95 ? 33.844 -6.449 2.672 1 92.25 95 PRO A CA 1
ATOM 768 C C . PRO A 1 95 ? 32.625 -6.816 1.854 1 92.25 95 PRO A C 1
ATOM 770 O O . PRO A 1 95 ? 32.188 -6.051 0.985 1 92.25 95 PRO A O 1
ATOM 773 N N . HIS A 1 96 ? 32.062 -7.961 2.088 1 93.5 96 HIS A N 1
ATOM 774 C CA . HIS A 1 96 ? 30.922 -8.414 1.33 1 93.5 96 HIS A CA 1
ATOM 775 C C . HIS A 1 96 ? 29.719 -7.488 1.546 1 93.5 96 HIS A C 1
ATOM 777 O O . HIS A 1 96 ? 28.984 -7.184 0.603 1 93.5 96 HIS A O 1
ATOM 783 N N . TYR A 1 97 ? 29.516 -7.023 2.748 1 94.81 97 TYR A N 1
ATOM 784 C CA . TYR A 1 97 ? 28.469 -6.062 3.051 1 94.81 97 TYR A CA 1
ATOM 785 C C . TYR A 1 97 ? 28.719 -4.73 2.357 1 94.81 97 TYR A C 1
ATOM 787 O O . TYR A 1 97 ? 27.812 -4.156 1.747 1 94.81 97 TYR A O 1
ATOM 795 N N . LYS A 1 98 ? 29.938 -4.316 2.49 1 94.38 98 LYS A N 1
ATOM 796 C CA . LYS A 1 98 ? 30.312 -2.988 2.014 1 94.38 98 LYS A CA 1
ATOM 797 C C . LYS A 1 98 ? 30.078 -2.854 0.513 1 94.38 98 LYS A C 1
ATOM 799 O O . LYS A 1 98 ? 29.578 -1.829 0.05 1 94.38 98 LYS A O 1
ATOM 804 N N . VAL A 1 99 ? 30.391 -3.836 -0.217 1 94.25 99 VAL A N 1
ATOM 805 C CA . VAL A 1 99 ? 30.219 -3.822 -1.665 1 94.25 99 VAL A CA 1
ATOM 806 C C . VAL A 1 99 ? 28.734 -3.668 -2.002 1 94.25 99 VAL A C 1
ATOM 808 O O . VAL A 1 99 ? 28.375 -2.844 -2.84 1 94.25 99 VAL A O 1
ATOM 811 N N . LYS A 1 100 ? 27.906 -4.426 -1.363 1 95.12 100 LYS A N 1
ATOM 812 C CA . LYS A 1 100 ? 26.469 -4.395 -1.61 1 95.12 100 LYS A CA 1
ATOM 813 C C . LYS A 1 100 ? 25.859 -3.057 -1.187 1 95.12 100 LYS A C 1
ATOM 815 O O . LYS A 1 100 ? 25.031 -2.492 -1.896 1 95.12 100 LYS A O 1
ATOM 820 N N . ILE A 1 101 ? 26.344 -2.586 -0.1 1 95.75 101 ILE A N 1
ATOM 821 C CA . ILE A 1 101 ? 25.828 -1.341 0.458 1 95.75 101 ILE A CA 1
ATOM 822 C C . ILE A 1 101 ? 26.219 -0.171 -0.445 1 95.75 101 ILE A C 1
ATOM 824 O O . ILE A 1 101 ? 25.391 0.695 -0.738 1 95.75 101 ILE A O 1
ATOM 828 N N . ARG A 1 102 ? 27.453 -0.167 -0.88 1 95.06 102 ARG A N 1
ATOM 829 C CA . ARG A 1 102 ? 27.906 0.868 -1.799 1 95.06 102 ARG A CA 1
ATOM 830 C C . ARG A 1 102 ? 27.047 0.913 -3.053 1 95.06 102 ARG A C 1
ATOM 832 O O . ARG A 1 102 ? 26.625 1.988 -3.49 1 95.06 102 ARG A O 1
ATOM 839 N N . LYS A 1 103 ? 26.75 -0.208 -3.551 1 94.69 103 LYS A N 1
ATOM 840 C CA . LYS A 1 103 ? 25.938 -0.308 -4.758 1 94.69 103 LYS A CA 1
ATOM 841 C C . LYS A 1 103 ? 24.531 0.243 -4.52 1 94.69 103 LYS A C 1
ATOM 843 O O . LYS A 1 103 ? 23.984 0.951 -5.367 1 94.69 103 LYS A O 1
ATOM 848 N N . VAL A 1 104 ? 24.016 -0.058 -3.371 1 95.5 104 VAL A N 1
ATOM 849 C CA . VAL A 1 104 ? 22.672 0.379 -3.043 1 95.5 104 VAL A CA 1
ATOM 850 C C . VAL A 1 104 ? 22.641 1.897 -2.887 1 95.5 104 VAL A C 1
ATOM 852 O O . VAL A 1 104 ? 21.75 2.566 -3.412 1 95.5 104 VAL A O 1
ATOM 855 N N . ILE A 1 105 ? 23.609 2.436 -2.201 1 95.75 105 ILE A N 1
ATOM 856 C CA . ILE A 1 105 ? 23.672 3.879 -1.996 1 95.75 105 ILE A CA 1
ATOM 857 C C . ILE A 1 105 ? 23.75 4.59 -3.344 1 95.75 105 ILE A C 1
ATOM 859 O O . ILE A 1 105 ? 23.047 5.57 -3.58 1 95.75 105 ILE A O 1
ATOM 863 N N . GLN A 1 106 ? 24.516 4.035 -4.199 1 92.94 106 GLN A N 1
ATOM 864 C CA . GLN A 1 106 ? 24.719 4.625 -5.516 1 92.94 106 GLN A CA 1
ATOM 865 C C . GLN A 1 106 ? 23.453 4.543 -6.363 1 92.94 106 GLN A C 1
ATOM 867 O O . GLN A 1 106 ? 23.266 5.344 -7.281 1 92.94 106 GLN A O 1
ATOM 872 N N . SER A 1 107 ? 22.672 3.619 -5.988 1 93.44 107 SER A N 1
ATOM 873 C CA . SER A 1 107 ? 21.469 3.402 -6.789 1 93.44 107 SER A CA 1
ATOM 874 C C . SER A 1 107 ? 20.312 4.289 -6.312 1 93.44 107 SER A C 1
ATOM 876 O O . SER A 1 107 ? 19.328 4.457 -7.02 1 93.44 107 SER A O 1
ATOM 878 N N . LEU A 1 108 ? 20.422 4.855 -5.176 1 94.44 108 LEU A N 1
ATOM 879 C CA . LEU A 1 108 ? 19.375 5.711 -4.645 1 94.44 108 LEU A CA 1
ATOM 880 C C . LEU A 1 108 ? 19.391 7.074 -5.324 1 94.44 108 LEU A C 1
ATOM 882 O O . LEU A 1 108 ? 20.422 7.746 -5.355 1 94.44 108 LEU A O 1
ATOM 886 N N . PRO A 1 109 ? 18.234 7.488 -5.844 1 91.81 109 PRO A N 1
ATOM 887 C CA . PRO A 1 109 ? 18.203 8.766 -6.562 1 91.81 109 PRO A CA 1
ATOM 888 C C . PRO A 1 109 ? 18.641 9.945 -5.691 1 91.81 109 PRO A C 1
ATOM 890 O O . PRO A 1 109 ? 18.125 10.125 -4.586 1 91.81 109 PRO A O 1
ATOM 893 N N . GLY A 1 110 ? 19.609 10.703 -6.238 1 91.25 110 GLY A N 1
ATOM 894 C CA . GLY A 1 110 ? 20.016 11.945 -5.605 1 91.25 110 GLY A CA 1
ATOM 895 C C . GLY A 1 110 ? 21.016 11.75 -4.48 1 91.25 110 GLY A C 1
ATOM 896 O O . GLY A 1 110 ? 21.328 12.688 -3.744 1 91.25 110 GLY A O 1
ATOM 897 N N . VAL A 1 111 ? 21.484 10.5 -4.293 1 94.62 111 VAL A N 1
ATOM 898 C CA . VAL A 1 111 ? 22.422 10.266 -3.199 1 94.62 111 VAL A CA 1
ATOM 899 C C . VAL A 1 111 ? 23.844 10.102 -3.754 1 94.62 111 VAL A C 1
ATOM 901 O O . VAL A 1 111 ? 24.031 9.43 -4.77 1 94.62 111 VAL A O 1
ATOM 904 N N . GLU A 1 112 ? 24.703 10.773 -3.109 1 94.62 112 GLU A N 1
ATOM 905 C CA . GLU A 1 112 ? 26.109 10.641 -3.451 1 94.62 112 GLU A CA 1
ATOM 906 C C . GLU A 1 112 ? 26.938 10.211 -2.242 1 94.62 112 GLU A C 1
ATOM 908 O O . GLU A 1 112 ? 26.703 10.664 -1.123 1 94.62 112 GLU A O 1
ATOM 913 N N . ILE A 1 113 ? 27.906 9.398 -2.518 1 96.06 113 ILE A N 1
ATOM 914 C CA . ILE A 1 113 ? 28.812 8.984 -1.454 1 96.06 113 ILE A CA 1
ATOM 915 C C . ILE A 1 113 ? 29.859 10.078 -1.212 1 96.06 113 ILE A C 1
ATOM 917 O O . ILE A 1 113 ? 30.594 10.453 -2.125 1 96.06 113 ILE A O 1
ATOM 921 N N . ILE A 1 114 ? 29.875 10.555 0.053 1 95.5 114 ILE A N 1
ATOM 922 C CA . ILE A 1 114 ? 30.797 11.648 0.341 1 95.5 114 ILE A CA 1
ATOM 923 C C . ILE A 1 114 ? 31.984 11.117 1.124 1 95.5 114 ILE A C 1
ATOM 925 O O . ILE A 1 114 ? 33.031 11.773 1.191 1 95.5 114 ILE A O 1
ATOM 929 N N . LEU A 1 115 ? 31.828 10.055 1.808 1 94.75 115 LEU A N 1
ATOM 930 C CA . LEU A 1 115 ? 32.906 9.391 2.557 1 94.75 115 LEU A CA 1
ATOM 931 C C . LEU A 1 115 ? 32.844 7.883 2.346 1 94.75 115 LEU A C 1
ATOM 933 O O . LEU A 1 115 ? 31.766 7.281 2.375 1 94.75 115 LEU A O 1
ATOM 937 N N . ASP A 1 116 ? 33.938 7.219 2.018 1 95 116 ASP A N 1
ATOM 938 C CA . ASP A 1 116 ? 34.062 5.781 1.81 1 95 116 ASP A CA 1
ATOM 939 C C . ASP A 1 116 ? 35.312 5.227 2.477 1 95 116 ASP A C 1
ATOM 941 O O . ASP A 1 116 ? 36.375 5.094 1.832 1 95 116 ASP A O 1
ATOM 945 N N . GLU A 1 117 ? 35.188 4.906 3.717 1 94.44 117 GLU A N 1
ATOM 946 C CA . GLU A 1 117 ? 36.25 4.316 4.527 1 94.44 117 GLU A CA 1
ATOM 947 C C . GLU A 1 117 ? 36 2.838 4.797 1 94.44 117 GLU A C 1
ATOM 949 O O . GLU A 1 117 ? 34.875 2.35 4.562 1 94.44 117 GLU A O 1
ATOM 954 N N . PRO A 1 118 ? 36.938 2.076 5.203 1 92.88 118 PRO A N 1
ATOM 955 C CA . PRO A 1 118 ? 36.781 0.636 5.406 1 92.88 118 PRO A CA 1
ATOM 956 C C . PRO A 1 118 ? 35.656 0.308 6.391 1 92.88 118 PRO A C 1
ATOM 958 O O . PRO A 1 118 ? 34.938 -0.68 6.207 1 92.88 118 PRO A O 1
ATOM 961 N N . THR A 1 119 ? 35.469 1.168 7.363 1 94.81 119 THR A N 1
ATOM 962 C CA . THR A 1 119 ? 34.469 0.816 8.367 1 94.81 119 THR A CA 1
ATOM 963 C C . THR A 1 119 ? 33.375 1.875 8.43 1 94.81 119 THR A C 1
ATOM 965 O O . THR A 1 119 ? 32.625 1.932 9.398 1 94.81 119 THR A O 1
ATOM 968 N N . ARG A 1 120 ? 33.375 2.734 7.371 1 95.88 120 ARG A N 1
ATOM 969 C CA . ARG A 1 120 ? 32.406 3.811 7.41 1 95.88 120 ARG A CA 1
ATOM 970 C C . ARG A 1 120 ? 32.094 4.328 6.004 1 95.88 120 ARG A C 1
ATOM 972 O O . ARG A 1 120 ? 33.031 4.586 5.223 1 95.88 120 ARG A O 1
ATOM 979 N N . ILE A 1 121 ? 30.812 4.414 5.699 1 97.19 121 ILE A N 1
ATOM 980 C CA . ILE A 1 121 ? 30.375 5.008 4.449 1 97.19 121 ILE A CA 1
ATOM 981 C C . ILE A 1 121 ? 29.312 6.078 4.734 1 97.19 121 ILE A C 1
ATOM 983 O O . ILE A 1 121 ? 28.422 5.871 5.555 1 97.19 121 ILE A O 1
ATOM 987 N N . VAL A 1 122 ? 29.484 7.281 4.152 1 97 122 VAL A N 1
ATOM 988 C CA . VAL A 1 122 ? 28.5 8.352 4.336 1 97 122 VAL A CA 1
ATOM 989 C C . VAL A 1 122 ? 27.922 8.758 2.986 1 97 122 VAL A C 1
ATOM 991 O O . VAL A 1 122 ? 28.656 9.125 2.068 1 97 122 VAL A O 1
ATOM 994 N N . GLY A 1 123 ? 26.625 8.539 2.859 1 96.38 123 GLY A N 1
ATOM 995 C CA . GLY A 1 123 ? 25.891 9.039 1.707 1 96.38 123 GLY A CA 1
ATOM 996 C C . GLY A 1 123 ? 25.078 10.281 2.01 1 96.38 123 GLY A C 1
ATOM 997 O O . GLY A 1 123 ? 24.484 10.391 3.084 1 96.38 123 GLY A O 1
ATOM 998 N N . LYS A 1 124 ? 25.047 11.219 1.072 1 94.19 124 LYS A N 1
ATOM 999 C CA . LYS A 1 124 ? 24.297 12.461 1.261 1 94.19 124 LYS A CA 1
ATOM 1000 C C . LYS A 1 124 ? 23.344 12.703 0.096 1 94.19 124 LYS A C 1
ATOM 1002 O O . LYS A 1 124 ? 23.734 12.602 -1.068 1 94.19 124 LYS A O 1
ATOM 1007 N N . SER A 1 125 ? 22.125 12.938 0.486 1 91 125 SER A N 1
ATOM 1008 C CA . SER A 1 125 ? 21.141 13.289 -0.526 1 91 125 SER A CA 1
ATOM 1009 C C . SER A 1 125 ? 21.312 14.727 -0.991 1 91 125 SER A C 1
ATOM 1011 O O . SER A 1 125 ? 21.406 15.648 -0.171 1 91 125 SER A O 1
ATOM 1013 N N . LEU A 1 126 ? 21.297 14.898 -2.254 1 84.38 126 LEU A N 1
ATOM 1014 C CA . LEU A 1 126 ? 21.453 16.234 -2.83 1 84.38 126 LEU A CA 1
ATOM 1015 C C . LEU A 1 126 ? 20.141 16.719 -3.432 1 84.38 126 LEU A C 1
ATOM 1017 O O . LEU A 1 126 ? 20.109 17.75 -4.105 1 84.38 126 LEU A O 1
ATOM 1021 N N . LEU A 1 127 ? 19.156 16.016 -3.156 1 78.25 127 LEU A N 1
ATOM 1022 C CA . LEU A 1 127 ? 17.859 16.359 -3.699 1 78.25 127 LEU A CA 1
ATOM 1023 C C . LEU A 1 127 ? 17.281 17.578 -2.986 1 78.25 127 LEU A C 1
ATOM 1025 O O . LEU A 1 127 ? 17.328 17.672 -1.756 1 78.25 127 LEU A O 1
ATOM 1029 N N . ALA A 1 128 ? 17.031 18.656 -3.76 1 64.69 128 ALA A N 1
ATOM 1030 C CA . ALA A 1 128 ? 16.344 19.812 -3.178 1 64.69 128 ALA A CA 1
ATOM 1031 C C . ALA A 1 128 ? 14.875 19.5 -2.918 1 64.69 128 ALA A C 1
ATOM 1033 O O . ALA A 1 128 ? 14.188 18.953 -3.781 1 64.69 128 ALA A O 1
ATOM 1034 N N . ASP A 1 129 ? 14.461 19.422 -1.714 1 58.06 129 ASP A N 1
ATOM 1035 C CA . ASP A 1 129 ? 13.133 19.031 -1.268 1 58.06 129 ASP A CA 1
ATOM 1036 C C . ASP A 1 129 ? 12.047 19.656 -2.146 1 58.06 129 ASP A C 1
ATOM 1038 O O . ASP A 1 129 ? 11.031 19.031 -2.434 1 58.06 129 ASP A O 1
ATOM 1042 N N . GLU A 1 130 ? 12.336 20.891 -2.582 1 57.66 130 GLU A N 1
ATOM 1043 C CA . GLU A 1 130 ? 11.352 21.672 -3.334 1 57.66 130 GLU A CA 1
ATOM 1044 C C . GLU A 1 130 ? 11.203 21.141 -4.758 1 57.66 130 GLU A C 1
ATOM 1046 O O . GLU A 1 130 ? 10.219 21.438 -5.441 1 57.66 130 GLU A O 1
ATOM 1051 N N . GLU A 1 131 ? 11.945 20.203 -5 1 61.03 131 GLU A N 1
ATOM 1052 C CA . GLU A 1 131 ? 12.055 19.875 -6.418 1 61.03 131 GLU A CA 1
ATOM 1053 C C . GLU A 1 131 ? 11.391 18.531 -6.719 1 61.03 131 GLU A C 1
ATOM 1055 O O . GLU A 1 131 ? 11.258 18.141 -7.883 1 61.03 131 GLU A O 1
ATOM 1060 N N . ILE A 1 132 ? 10.742 17.984 -5.77 1 70.12 132 ILE A N 1
ATOM 1061 C CA . ILE A 1 132 ? 10.219 16.672 -6.117 1 70.12 132 ILE A CA 1
ATOM 1062 C C . ILE A 1 132 ? 8.781 16.797 -6.613 1 70.12 132 ILE A C 1
ATOM 1064 O O . ILE A 1 132 ? 7.906 17.281 -5.887 1 70.12 132 ILE A O 1
ATOM 1068 N N . ASN A 1 133 ? 8.562 16.578 -7.891 1 82.56 133 ASN A N 1
ATOM 1069 C CA . ASN A 1 133 ? 7.281 16.562 -8.594 1 82.56 133 ASN A CA 1
ATOM 1070 C C . ASN A 1 133 ? 6.754 15.148 -8.781 1 82.56 133 ASN A C 1
ATOM 1072 O O . ASN A 1 133 ? 7.262 14.398 -9.625 1 82.56 133 ASN A O 1
ATOM 1076 N N . LEU A 1 134 ? 5.77 14.82 -8.008 1 87.38 134 LEU A N 1
ATOM 1077 C CA . LEU A 1 134 ? 5.227 13.469 -8.016 1 87.38 134 LEU A CA 1
ATOM 1078 C C . LEU A 1 134 ? 4.742 13.086 -9.414 1 87.38 134 LEU A C 1
ATOM 1080 O O . LEU A 1 134 ? 4.871 11.93 -9.828 1 87.38 134 LEU A O 1
ATOM 1084 N N . ARG A 1 135 ? 4.203 14.039 -10.156 1 88.69 135 ARG A N 1
ATOM 1085 C CA . ARG A 1 135 ? 3.732 13.781 -11.516 1 88.69 135 ARG A CA 1
ATOM 1086 C C . ARG A 1 135 ? 4.875 13.328 -12.414 1 88.69 135 ARG A C 1
ATOM 1088 O O . ARG A 1 135 ? 4.734 12.375 -13.18 1 88.69 135 ARG A O 1
ATOM 1095 N N . GLU A 1 136 ? 5.953 14.008 -12.297 1 91.19 136 GLU A N 1
ATOM 1096 C CA . GLU A 1 136 ? 7.121 13.664 -13.102 1 91.19 136 GLU A CA 1
ATOM 1097 C C . GLU A 1 136 ? 7.652 12.273 -12.742 1 91.19 136 GLU A C 1
ATOM 1099 O O . GLU A 1 136 ? 8.055 11.516 -13.625 1 91.19 136 GLU A O 1
ATOM 1104 N N . ILE A 1 137 ? 7.68 11.938 -11.5 1 93.44 137 ILE A N 1
ATOM 1105 C CA . ILE A 1 137 ? 8.141 10.625 -11.039 1 93.44 137 ILE A CA 1
ATOM 1106 C C . ILE A 1 137 ? 7.238 9.539 -11.617 1 93.44 137 ILE A C 1
ATOM 1108 O O . ILE A 1 137 ? 7.727 8.531 -12.141 1 93.44 137 ILE A O 1
ATOM 1112 N N . LEU A 1 138 ? 5.938 9.781 -11.57 1 94.31 138 LEU A N 1
ATOM 1113 C CA . LEU A 1 138 ? 4.98 8.805 -12.078 1 94.31 138 LEU A CA 1
ATOM 1114 C C . LEU A 1 138 ? 5.148 8.625 -13.586 1 94.31 138 LEU A C 1
ATOM 1116 O O . LEU A 1 138 ? 5.047 7.504 -14.094 1 94.31 138 LEU A O 1
ATOM 1120 N N . GLU A 1 139 ? 5.391 9.695 -14.25 1 94.5 139 GLU A N 1
ATOM 1121 C CA . GLU A 1 139 ? 5.613 9.625 -15.688 1 94.5 139 GLU A CA 1
ATOM 1122 C C . GLU A 1 139 ? 6.852 8.797 -16.016 1 94.5 139 GLU A C 1
ATOM 1124 O O . GLU A 1 139 ? 6.852 8.016 -16.969 1 94.5 139 GLU A O 1
ATOM 1129 N N . ARG A 1 140 ? 7.859 9 -15.242 1 95.62 140 ARG A N 1
ATOM 1130 C CA . ARG A 1 140 ? 9.086 8.227 -15.43 1 95.62 140 ARG A CA 1
ATOM 1131 C C . ARG A 1 140 ? 8.844 6.746 -15.172 1 95.62 140 ARG A C 1
ATOM 1133 O O . ARG A 1 140 ? 9.281 5.895 -15.945 1 95.62 140 ARG A O 1
ATOM 1140 N N . ILE A 1 141 ? 8.164 6.426 -14.117 1 97.5 141 ILE A N 1
ATOM 1141 C CA . ILE A 1 141 ? 7.832 5.047 -13.773 1 97.5 141 ILE A CA 1
ATOM 1142 C C . ILE A 1 141 ? 7.039 4.414 -14.914 1 97.5 141 ILE A C 1
ATOM 1144 O O . ILE A 1 141 ? 7.332 3.293 -15.336 1 97.5 141 ILE A O 1
ATOM 1148 N N . ASN A 1 142 ? 6.098 5.18 -15.391 1 97.25 142 ASN A N 1
ATOM 1149 C CA . ASN A 1 142 ? 5.289 4.711 -16.516 1 97.25 142 ASN A CA 1
ATOM 1150 C C . ASN A 1 142 ? 6.148 4.41 -17.734 1 97.25 142 ASN A C 1
ATOM 1152 O O . ASN A 1 142 ? 5.996 3.361 -18.359 1 97.25 142 ASN A O 1
ATOM 1156 N N . SER A 1 143 ? 7.023 5.309 -18.031 1 97.88 143 SER A N 1
ATOM 1157 C CA . SER A 1 143 ? 7.887 5.141 -19.203 1 97.88 143 SER A CA 1
ATOM 1158 C C . SER A 1 143 ? 8.758 3.898 -19.062 1 97.88 143 SER A C 1
ATOM 1160 O O . SER A 1 143 ? 9.016 3.205 -20.047 1 97.88 143 SER A O 1
ATOM 1162 N N . ILE A 1 144 ? 9.227 3.623 -17.875 1 98.31 144 ILE A N 1
ATOM 1163 C CA . ILE A 1 144 ? 10.07 2.465 -17.625 1 98.31 144 ILE A CA 1
ATOM 1164 C C . ILE A 1 144 ? 9.297 1.182 -17.891 1 98.31 144 ILE A C 1
ATOM 1166 O O . ILE A 1 144 ? 9.773 0.299 -18.609 1 98.31 144 ILE A O 1
ATOM 1170 N N . ILE A 1 145 ? 8.086 1.073 -17.391 1 98.62 145 ILE A N 1
ATOM 1171 C CA . ILE A 1 145 ? 7.277 -0.129 -17.562 1 98.62 145 ILE A CA 1
ATOM 1172 C C . ILE A 1 145 ? 6.961 -0.332 -19.047 1 98.62 145 ILE A C 1
ATOM 1174 O O . ILE A 1 145 ? 7.043 -1.451 -19.562 1 98.62 145 ILE A O 1
ATOM 1178 N N . VAL A 1 146 ? 6.609 0.764 -19.719 1 98 146 VAL A N 1
ATOM 1179 C CA . VAL A 1 146 ? 6.305 0.674 -21.141 1 98 146 VAL A CA 1
ATOM 1180 C C . VAL A 1 146 ? 7.52 0.15 -21.906 1 98 146 VAL A C 1
ATOM 1182 O O . VAL A 1 146 ? 7.395 -0.718 -22.781 1 98 146 VAL A O 1
ATOM 1185 N N . SER A 1 147 ? 8.68 0.639 -21.531 1 98.19 147 SER A N 1
ATOM 1186 C CA . SER A 1 147 ? 9.914 0.173 -22.156 1 98.19 147 SER A CA 1
ATOM 1187 C C . SER A 1 147 ? 10.156 -1.303 -21.859 1 98.19 147 SER A C 1
ATOM 1189 O O . SER A 1 147 ? 10.594 -2.055 -22.734 1 98.19 147 SER A O 1
ATOM 1191 N N . MET A 1 148 ? 9.914 -1.729 -20.625 1 98.25 148 MET A N 1
ATOM 1192 C CA . MET A 1 148 ? 10.062 -3.135 -20.25 1 98.25 148 MET A CA 1
ATOM 1193 C C . MET A 1 148 ? 9.141 -4.016 -21.094 1 98.25 148 MET A C 1
ATOM 1195 O O . MET A 1 148 ? 9.555 -5.066 -21.578 1 98.25 148 MET A O 1
ATOM 1199 N N . LEU A 1 149 ? 7.922 -3.553 -21.25 1 97.94 149 LEU A N 1
ATOM 1200 C CA . LEU A 1 149 ? 6.949 -4.316 -22.031 1 97.94 149 LEU A CA 1
ATOM 1201 C C . LEU A 1 149 ? 7.336 -4.355 -23.5 1 97.94 149 LEU A C 1
ATOM 1203 O O . LEU A 1 149 ? 7.102 -5.359 -24.188 1 97.94 149 LEU A O 1
ATOM 1207 N N . GLU A 1 150 ? 7.875 -3.273 -24 1 97 150 GLU A N 1
ATOM 1208 C CA . GLU A 1 150 ? 8.359 -3.244 -25.375 1 97 150 GLU A CA 1
ATOM 1209 C C . GLU A 1 150 ? 9.477 -4.262 -25.594 1 97 150 GLU A C 1
ATOM 1211 O O . GLU A 1 150 ? 9.469 -5 -26.578 1 97 150 GLU A O 1
ATOM 1216 N N . ASP A 1 151 ? 10.43 -4.25 -24.688 1 96.94 151 ASP A N 1
ATOM 1217 C CA . ASP A 1 151 ? 11.508 -5.227 -24.766 1 96.94 151 ASP A CA 1
ATOM 1218 C C . ASP A 1 151 ? 10.969 -6.652 -24.703 1 96.94 151 ASP A C 1
ATOM 1220 O O . ASP A 1 151 ? 11.43 -7.535 -25.422 1 96.94 151 ASP A O 1
ATOM 1224 N N . LEU A 1 152 ? 10.055 -6.84 -23.781 1 96.44 152 LEU A N 1
ATOM 1225 C CA . LEU A 1 152 ? 9.438 -8.156 -23.656 1 96.44 152 LEU A CA 1
ATOM 1226 C C . LEU A 1 152 ? 8.766 -8.57 -24.953 1 96.44 152 LEU A C 1
ATOM 1228 O O . LEU A 1 152 ? 8.828 -9.734 -25.344 1 96.44 152 LEU A O 1
ATOM 1232 N N . TYR A 1 153 ? 8.07 -7.594 -25.578 1 95.69 153 TYR A N 1
ATOM 1233 C CA . TYR A 1 153 ? 7.434 -7.84 -26.875 1 95.69 153 TYR A CA 1
ATOM 1234 C C . TYR A 1 153 ? 8.453 -8.273 -27.922 1 95.69 153 TYR A C 1
ATOM 1236 O O . TYR A 1 153 ? 8.211 -9.203 -28.688 1 95.69 153 TYR A O 1
ATOM 1244 N N . PHE A 1 154 ? 9.594 -7.648 -27.984 1 95.12 154 PHE A N 1
ATOM 1245 C CA . PHE A 1 154 ? 10.641 -7.965 -28.953 1 95.12 154 PHE A CA 1
ATOM 1246 C C . PHE A 1 154 ? 11.188 -9.367 -28.703 1 95.12 154 PHE A C 1
ATOM 1248 O O . PHE A 1 154 ? 11.695 -10.008 -29.625 1 95.12 154 PHE A O 1
ATOM 1255 N N . MET A 1 155 ? 11.047 -9.82 -27.484 1 94.44 155 MET A N 1
ATOM 1256 C CA . MET A 1 155 ? 11.539 -11.156 -27.156 1 94.44 155 MET A CA 1
ATOM 1257 C C . MET A 1 155 ? 10.711 -12.227 -27.875 1 94.44 155 MET A C 1
ATOM 1259 O O . MET A 1 155 ? 11.164 -13.367 -28.016 1 94.44 155 MET A O 1
ATOM 1263 N N . LYS A 1 156 ? 9.516 -11.906 -28.297 1 90.81 156 LYS A N 1
ATOM 1264 C CA . LYS A 1 156 ? 8.719 -12.844 -29.078 1 90.81 156 LYS A CA 1
ATOM 1265 C C . LYS A 1 156 ? 9.414 -13.172 -30.406 1 90.81 156 LYS A C 1
ATOM 1267 O O . LYS A 1 156 ? 9.266 -14.281 -30.922 1 90.81 156 LYS A O 1
ATOM 1272 N N . LYS A 1 157 ? 10.078 -12.203 -30.891 1 90.06 157 LYS A N 1
ATOM 1273 C CA . LYS A 1 157 ? 10.773 -12.391 -32.156 1 90.06 157 LYS A CA 1
ATOM 1274 C C . LYS A 1 157 ? 12.156 -13.008 -31.953 1 90.06 157 LYS A C 1
ATOM 1276 O O . LYS A 1 157 ? 12.562 -13.898 -32.688 1 90.06 157 LYS A O 1
ATOM 1281 N N . SER A 1 158 ? 12.898 -12.422 -31 1 89.06 158 SER A N 1
ATOM 1282 C CA . SER A 1 158 ? 14.258 -12.883 -30.719 1 89.06 158 SER A CA 1
ATOM 1283 C C . SER A 1 158 ? 14.57 -12.805 -29.219 1 89.06 158 SER A C 1
ATOM 1285 O O . SER A 1 158 ? 14.719 -11.711 -28.672 1 89.06 158 SER A O 1
ATOM 1287 N N . GLN A 1 159 ? 14.68 -14.008 -28.641 1 84 159 GLN A N 1
ATOM 1288 C CA . GLN A 1 159 ? 15.055 -14.039 -27.234 1 84 159 GLN A CA 1
ATOM 1289 C C . GLN A 1 159 ? 16.562 -13.922 -27.062 1 84 159 GLN A C 1
ATOM 1291 O O . GLN A 1 159 ? 17.312 -14.867 -27.344 1 84 159 GLN A O 1
ATOM 1296 N N . THR A 1 160 ? 17 -12.734 -26.797 1 86.75 160 THR A N 1
ATOM 1297 C CA . THR A 1 160 ? 18.438 -12.523 -26.625 1 86.75 160 THR A CA 1
ATOM 1298 C C . THR A 1 160 ? 18.75 -12.188 -25.172 1 86.75 160 THR A C 1
ATOM 1300 O O . THR A 1 160 ? 17.922 -11.602 -24.469 1 86.75 160 THR A O 1
ATOM 1303 N N . LYS A 1 161 ? 19.891 -12.594 -24.766 1 91.88 161 LYS A N 1
ATOM 1304 C CA . LYS A 1 161 ? 20.359 -12.273 -23.422 1 91.88 161 LYS A CA 1
ATOM 1305 C C . LYS A 1 161 ? 20.438 -10.766 -23.219 1 91.88 161 LYS A C 1
ATOM 1307 O O . LYS A 1 161 ? 20.281 -10.281 -22.094 1 91.88 161 LYS A O 1
ATOM 1312 N N . GLU A 1 162 ? 20.656 -10.102 -24.266 1 93.19 162 GLU A N 1
ATOM 1313 C CA . GLU A 1 162 ? 20.75 -8.648 -24.203 1 93.19 162 GLU A CA 1
ATOM 1314 C C . GLU A 1 162 ? 19.406 -8.023 -23.797 1 93.19 162 GLU A C 1
ATOM 1316 O O . GLU A 1 162 ? 19.375 -7.07 -23.016 1 93.19 162 GLU A O 1
ATOM 1321 N N . LEU A 1 163 ? 18.359 -8.594 -24.297 1 94.94 163 LEU A N 1
ATOM 1322 C CA . LEU A 1 163 ? 17.047 -8.078 -23.953 1 94.94 163 LEU A CA 1
ATOM 1323 C C . LEU A 1 163 ? 16.734 -8.32 -22.484 1 94.94 163 LEU A C 1
ATOM 1325 O O . LEU A 1 163 ? 16.172 -7.449 -21.812 1 94.94 163 LEU A O 1
ATOM 1329 N N . ILE A 1 164 ? 17.125 -9.398 -21.984 1 95.88 164 ILE A N 1
ATOM 1330 C CA . ILE A 1 164 ? 16.906 -9.727 -20.578 1 95.88 164 ILE A CA 1
ATOM 1331 C C . ILE A 1 164 ? 17.719 -8.773 -19.703 1 95.88 164 ILE A C 1
ATOM 1333 O O . ILE A 1 164 ? 17.203 -8.281 -18.688 1 95.88 164 ILE A O 1
ATOM 1337 N N . ARG A 1 165 ? 18.891 -8.547 -20.125 1 96.06 165 ARG A N 1
ATOM 1338 C CA . ARG A 1 165 ? 19.734 -7.605 -19.391 1 96.06 165 ARG A CA 1
ATOM 1339 C C . ARG A 1 165 ? 19.109 -6.211 -19.375 1 96.06 165 ARG A C 1
ATOM 1341 O O . ARG A 1 165 ? 19.109 -5.539 -18.344 1 96.06 165 ARG A O 1
ATOM 1348 N N . ASP A 1 166 ? 18.594 -5.82 -20.469 1 96.5 166 ASP A N 1
ATOM 1349 C CA . ASP A 1 166 ? 17.953 -4.508 -20.562 1 96.5 166 ASP A CA 1
ATOM 1350 C C . ASP A 1 166 ? 16.75 -4.422 -19.625 1 96.5 166 ASP A C 1
ATOM 1352 O O . ASP A 1 166 ? 16.562 -3.42 -18.938 1 96.5 166 ASP A O 1
ATOM 1356 N N . ILE A 1 167 ? 15.969 -5.461 -19.641 1 97.56 167 ILE A N 1
ATOM 1357 C CA . ILE A 1 167 ? 14.789 -5.496 -18.781 1 97.56 167 ILE A CA 1
ATOM 1358 C C . ILE A 1 167 ? 15.211 -5.441 -17.312 1 97.56 167 ILE A C 1
ATOM 1360 O O . ILE A 1 167 ? 14.586 -4.75 -16.516 1 97.56 167 ILE A O 1
ATOM 1364 N N . ASN A 1 168 ? 16.266 -6.082 -17 1 96.75 168 ASN A N 1
ATOM 1365 C CA . ASN A 1 168 ? 16.781 -6.047 -15.641 1 96.75 168 ASN A CA 1
ATOM 1366 C C . ASN A 1 168 ? 17.266 -4.648 -15.25 1 96.75 168 ASN A C 1
ATOM 1368 O O . ASN A 1 168 ? 17.016 -4.191 -14.133 1 96.75 168 ASN A O 1
ATOM 1372 N N . ASP A 1 169 ? 17.906 -4.027 -16.188 1 96.75 169 ASP A N 1
ATOM 1373 C CA . ASP A 1 169 ? 18.359 -2.664 -15.953 1 96.75 169 ASP A CA 1
ATOM 1374 C C . ASP A 1 169 ? 17.188 -1.719 -15.719 1 96.75 169 ASP A C 1
ATOM 1376 O O . ASP A 1 169 ? 17.234 -0.865 -14.836 1 96.75 169 ASP A O 1
ATOM 1380 N N . LEU A 1 170 ? 16.203 -1.89 -16.547 1 97.56 170 LEU A N 1
ATOM 1381 C CA . LEU A 1 170 ? 15.008 -1.071 -16.391 1 97.56 170 LEU A CA 1
ATOM 1382 C C . LEU A 1 170 ? 14.336 -1.333 -15.047 1 97.56 170 LEU A C 1
ATOM 1384 O O . LEU A 1 170 ? 13.844 -0.405 -14.406 1 97.56 170 LEU A O 1
ATOM 1388 N N . GLU A 1 171 ? 14.328 -2.574 -14.633 1 97.38 171 GLU A N 1
ATOM 1389 C CA . GLU A 1 171 ? 13.742 -2.91 -13.336 1 97.38 171 GLU A CA 1
ATOM 1390 C C . GLU A 1 171 ? 14.5 -2.242 -12.195 1 97.38 171 GLU A C 1
ATOM 1392 O O . GLU A 1 171 ? 13.891 -1.804 -11.219 1 97.38 171 GLU A O 1
ATOM 1397 N N . ASN A 1 172 ? 15.789 -2.17 -12.328 1 95.5 172 ASN A N 1
ATOM 1398 C CA . ASN A 1 172 ? 16.594 -1.456 -11.336 1 95.5 172 ASN A CA 1
ATOM 1399 C C . ASN A 1 172 ? 16.203 0.019 -11.266 1 95.5 172 ASN A C 1
ATOM 1401 O O . ASN A 1 172 ? 16.109 0.588 -10.18 1 95.5 172 ASN A O 1
ATOM 1405 N N . GLU A 1 173 ? 15.992 0.595 -12.43 1 96.56 173 GLU A N 1
ATOM 1406 C CA . GLU A 1 173 ? 15.547 1.982 -12.477 1 96.56 173 GLU A CA 1
ATOM 1407 C C . GLU A 1 173 ? 14.164 2.137 -11.836 1 96.56 173 GLU A C 1
ATOM 1409 O O . GLU A 1 173 ? 13.914 3.111 -11.125 1 96.56 173 GLU A O 1
ATOM 1414 N N . LEU A 1 174 ? 13.328 1.18 -12.125 1 97.69 174 LEU A N 1
ATOM 1415 C CA . LEU A 1 174 ? 11.992 1.186 -11.547 1 97.69 174 LEU A CA 1
ATOM 1416 C C . LEU A 1 174 ? 12.055 1.184 -10.023 1 97.69 174 LEU A C 1
ATOM 1418 O O . LEU A 1 174 ? 11.352 1.959 -9.367 1 97.69 174 LEU A O 1
ATOM 1422 N N . ASP A 1 175 ? 12.891 0.381 -9.469 1 95.56 175 ASP A N 1
ATOM 1423 C CA . ASP A 1 175 ? 13.062 0.31 -8.023 1 95.56 175 ASP A CA 1
ATOM 1424 C C . ASP A 1 175 ? 13.492 1.662 -7.453 1 95.56 175 ASP A C 1
ATOM 1426 O O . ASP A 1 175 ? 12.977 2.094 -6.418 1 95.56 175 ASP A O 1
ATOM 1430 N N . ARG A 1 176 ? 14.344 2.289 -8.156 1 95.25 176 ARG A N 1
ATOM 1431 C CA . ARG A 1 176 ? 14.852 3.592 -7.734 1 95.25 176 ARG A CA 1
ATOM 1432 C C . ARG A 1 176 ? 13.719 4.609 -7.633 1 95.25 176 ARG A C 1
ATOM 1434 O O . ARG A 1 176 ? 13.602 5.316 -6.629 1 95.25 176 ARG A O 1
ATOM 1441 N N . PHE A 1 177 ? 12.961 4.609 -8.617 1 95.38 177 PHE A N 1
ATOM 1442 C CA . PHE A 1 177 ? 11.898 5.605 -8.641 1 95.38 177 PHE A CA 1
ATOM 1443 C C . PHE A 1 177 ? 10.766 5.223 -7.691 1 95.38 177 PHE A C 1
ATOM 1445 O O . PHE A 1 177 ? 10.039 6.09 -7.203 1 95.38 177 PHE A O 1
ATOM 1452 N N . TYR A 1 178 ? 10.656 3.959 -7.465 1 96.44 178 TYR A N 1
ATOM 1453 C CA . TYR A 1 178 ? 9.727 3.527 -6.434 1 96.44 178 TYR A CA 1
ATOM 1454 C C . TYR A 1 178 ? 10.117 4.09 -5.07 1 96.44 178 TYR A C 1
ATOM 1456 O O . TYR A 1 178 ? 9.289 4.68 -4.375 1 96.44 178 TYR A O 1
ATOM 1464 N N . PHE A 1 179 ? 11.359 3.957 -4.738 1 95 179 PHE A N 1
ATOM 1465 C CA . PHE A 1 179 ? 11.852 4.477 -3.469 1 95 179 PHE A CA 1
ATOM 1466 C C . PHE A 1 179 ? 11.727 5.996 -3.42 1 95 179 PHE A C 1
ATOM 1468 O O . PHE A 1 179 ? 11.344 6.559 -2.391 1 95 179 PHE A O 1
ATOM 1475 N N . LEU A 1 180 ? 12.016 6.625 -4.504 1 94.5 180 LEU A N 1
ATOM 1476 C CA . LEU A 1 180 ? 11.898 8.078 -4.578 1 94.5 180 LEU A CA 1
ATOM 1477 C C . LEU A 1 180 ? 10.461 8.523 -4.348 1 94.5 180 LEU A C 1
ATOM 1479 O O . LEU A 1 180 ? 10.227 9.555 -3.707 1 94.5 180 LEU A O 1
ATOM 1483 N N . THR A 1 181 ? 9.539 7.773 -4.871 1 95.06 181 THR A N 1
ATOM 1484 C CA . THR A 1 181 ? 8.133 8.102 -4.688 1 95.06 181 THR A CA 1
ATOM 1485 C C . THR A 1 181 ? 7.758 8.07 -3.209 1 95.06 181 THR A C 1
ATOM 1487 O O . THR A 1 181 ? 7.109 8.992 -2.707 1 95.06 181 THR A O 1
ATOM 1490 N N . ILE A 1 182 ? 8.172 7.012 -2.539 1 93.38 182 ILE A N 1
ATOM 1491 C CA . ILE A 1 182 ? 7.852 6.875 -1.122 1 93.38 182 ILE A CA 1
ATOM 1492 C C . ILE A 1 182 ? 8.469 8.031 -0.34 1 93.38 182 ILE A C 1
ATOM 1494 O O . ILE A 1 182 ? 7.809 8.641 0.501 1 93.38 182 ILE A O 1
ATOM 1498 N N . ARG A 1 183 ? 9.672 8.367 -0.645 1 91.31 183 ARG A N 1
ATOM 1499 C CA . ARG A 1 183 ? 10.367 9.477 0.007 1 91.31 183 ARG A CA 1
ATOM 1500 C C . ARG A 1 183 ? 9.625 10.789 -0.227 1 91.31 183 ARG A C 1
ATOM 1502 O O . ARG A 1 183 ? 9.422 11.57 0.708 1 91.31 183 ARG A O 1
ATOM 1509 N N . ALA A 1 184 ? 9.242 10.992 -1.45 1 89.75 184 ALA A N 1
ATOM 1510 C CA . ALA A 1 184 ? 8.555 12.227 -1.82 1 89.75 184 ALA A CA 1
ATOM 1511 C C . ALA A 1 184 ? 7.223 12.352 -1.086 1 89.75 184 ALA A C 1
ATOM 1513 O O . ALA A 1 184 ? 6.906 13.414 -0.536 1 89.75 184 ALA A O 1
ATOM 1514 N N . VAL A 1 185 ? 6.477 11.312 -1.087 1 89.75 185 VAL A N 1
ATOM 1515 C CA . VAL A 1 185 ? 5.172 11.328 -0.432 1 89.75 185 VAL A CA 1
ATOM 1516 C C . VAL A 1 185 ? 5.348 11.562 1.066 1 89.75 185 VAL A C 1
ATOM 1518 O O . VAL A 1 185 ? 4.613 12.352 1.668 1 89.75 185 VAL A O 1
ATOM 1521 N N . ASN A 1 186 ? 6.324 10.852 1.671 1 86.88 186 ASN A N 1
ATOM 1522 C CA . ASN A 1 186 ? 6.598 11.031 3.092 1 86.88 186 ASN A CA 1
ATOM 1523 C C . ASN A 1 186 ? 6.957 12.477 3.414 1 86.88 186 ASN A C 1
ATOM 1525 O O . ASN A 1 186 ? 6.488 13.031 4.414 1 86.88 186 ASN A O 1
ATOM 1529 N N . LYS A 1 187 ? 7.707 13.039 2.586 1 82.38 187 LYS A N 1
ATOM 1530 C CA . LYS A 1 187 ? 8.094 14.438 2.775 1 82.38 187 LYS A CA 1
ATOM 1531 C C . LYS A 1 187 ? 6.883 15.359 2.691 1 82.38 187 LYS A C 1
ATOM 1533 O O . LYS A 1 187 ? 6.738 16.266 3.506 1 82.38 187 LYS A O 1
ATOM 1538 N N . ILE A 1 188 ? 6.078 15.109 1.739 1 81.31 188 ILE A N 1
ATOM 1539 C CA . ILE A 1 188 ? 4.887 15.93 1.55 1 81.31 188 ILE A CA 1
ATOM 1540 C C . ILE A 1 188 ? 3.977 15.805 2.771 1 81.31 188 ILE A C 1
ATOM 1542 O O . ILE A 1 188 ? 3.461 16.812 3.271 1 81.31 188 ILE A O 1
ATOM 1546 N N . LEU A 1 189 ? 3.824 14.68 3.232 1 78.5 189 LEU A N 1
ATOM 1547 C CA . LEU A 1 189 ? 2.949 14.43 4.375 1 78.5 189 LEU A CA 1
ATOM 1548 C C . LEU A 1 189 ? 3.521 15.055 5.641 1 78.5 189 LEU A C 1
ATOM 1550 O O . LEU A 1 189 ? 2.77 15.469 6.527 1 78.5 189 LEU A O 1
ATOM 1554 N N . SER A 1 190 ? 4.801 15.078 5.691 1 73.06 190 SER A N 1
ATOM 1555 C CA . SER A 1 190 ? 5.461 15.602 6.879 1 73.06 190 SER A CA 1
ATOM 1556 C C . SER A 1 190 ? 5.414 17.125 6.906 1 73.06 190 SER A C 1
ATOM 1558 O O . SER A 1 190 ? 5.434 17.734 7.977 1 73.06 190 SER A O 1
ATOM 1560 N N . LYS A 1 191 ? 5.418 17.734 5.762 1 63.97 191 LYS A N 1
ATOM 1561 C CA . LYS A 1 191 ? 5.414 19.203 5.688 1 63.97 191 LYS A CA 1
ATOM 1562 C C . LYS A 1 191 ? 4.012 19.766 5.922 1 63.97 191 LYS A C 1
ATOM 1564 O O . LYS A 1 191 ? 3.855 20.938 6.23 1 63.97 191 LYS A O 1
ATOM 1569 N N . ARG A 1 192 ? 3.09 18.938 6.195 1 52.59 192 ARG A N 1
ATOM 1570 C CA . ARG A 1 192 ? 1.703 19.219 6.543 1 52.59 192 ARG A CA 1
ATOM 1571 C C . ARG A 1 192 ? 1.127 20.312 5.648 1 52.59 192 ARG A C 1
ATOM 1573 O O . ARG A 1 192 ? 0.198 21.016 6.043 1 52.59 192 ARG A O 1
ATOM 1580 N N . SER A 1 193 ? 1.883 20.969 4.73 1 49.31 193 SER A N 1
ATOM 1581 C CA . SER A 1 193 ? 1.288 21.859 3.742 1 49.31 193 SER A CA 1
ATOM 1582 C C . SER A 1 193 ? 1.088 21.141 2.408 1 49.31 193 SER A C 1
ATOM 1584 O O . SER A 1 193 ? 2.041 20.625 1.831 1 49.31 193 SER A O 1
ATOM 1586 N N . LEU A 1 194 ? 0.025 20.359 2.402 1 51.41 194 LEU A N 1
ATOM 1587 C CA . LEU A 1 194 ? -0.268 19.594 1.194 1 51.41 194 LEU A CA 1
ATOM 1588 C C . LEU A 1 194 ? -0.193 20.484 -0.042 1 51.41 194 LEU A C 1
ATOM 1590 O O . LEU A 1 194 ? -1.225 20.875 -0.594 1 51.41 194 LEU A O 1
ATOM 1594 N N . ILE A 1 195 ? 0.74 21.5 -0.16 1 49.5 195 ILE A N 1
ATOM 1595 C CA . ILE A 1 195 ? 0.753 22.281 -1.385 1 49.5 195 ILE A CA 1
ATOM 1596 C C . ILE A 1 195 ? 1.38 21.469 -2.518 1 49.5 195 ILE A C 1
ATOM 1598 O O . ILE A 1 195 ? 2.605 21.375 -2.613 1 49.5 195 ILE A O 1
ATOM 1602 N N . GLU A 1 196 ? 0.795 20.297 -2.744 1 54.44 196 GLU A N 1
ATOM 1603 C CA . GLU A 1 196 ? 1.416 19.656 -3.896 1 54.44 196 GLU A CA 1
ATOM 1604 C C . GLU A 1 196 ? 0.988 20.312 -5.203 1 54.44 196 GLU A C 1
ATOM 1606 O O . GLU A 1 196 ? -0.206 20.484 -5.457 1 54.44 196 GLU A O 1
ATOM 1611 N N . GLU A 1 197 ? 1.84 21.109 -5.871 1 54.59 197 GLU A N 1
ATOM 1612 C CA . GLU A 1 197 ? 1.577 21.859 -7.094 1 54.59 197 GLU A CA 1
ATOM 1613 C C . GLU A 1 197 ? 1.437 20.938 -8.297 1 54.59 197 GLU A C 1
ATOM 1615 O O . GLU A 1 197 ? 1.22 21.391 -9.422 1 54.59 197 GLU A O 1
ATOM 1620 N N . SER A 1 198 ? 1.506 19.625 -8.062 1 59.03 198 SER A N 1
ATOM 1621 C CA . SER A 1 198 ? 1.617 18.766 -9.227 1 59.03 198 SER A CA 1
ATOM 1622 C C . SER A 1 198 ? 0.257 18.531 -9.875 1 59.03 198 SER A C 1
ATOM 1624 O O . SER A 1 198 ? 0.178 18.062 -11.016 1 59.03 198 SER A O 1
ATOM 1626 N N . GLY A 1 199 ? -0.826 18.984 -9.25 1 64.88 199 GLY A N 1
ATOM 1627 C CA . GLY A 1 199 ? -2.156 18.812 -9.812 1 64.88 199 GLY A CA 1
ATOM 1628 C C . GLY A 1 199 ? -2.725 17.422 -9.609 1 64.88 199 GLY A C 1
ATOM 1629 O O . GLY A 1 199 ? -3.912 17.188 -9.844 1 64.88 199 GLY A O 1
ATOM 1630 N N . ILE A 1 200 ? -1.911 16.422 -9.266 1 71.31 200 ILE A N 1
ATOM 1631 C CA . ILE A 1 200 ? -2.436 15.07 -9.156 1 71.31 200 ILE A CA 1
ATOM 1632 C C . ILE A 1 200 ? -2.924 14.82 -7.73 1 71.31 200 ILE A C 1
ATOM 1634 O O . ILE A 1 200 ? -3.812 14 -7.508 1 71.31 200 ILE A O 1
ATOM 1638 N N . VAL A 1 201 ? -2.373 15.578 -6.824 1 75 201 VAL A N 1
ATOM 1639 C CA . VAL A 1 201 ? -2.725 15.383 -5.422 1 75 201 VAL A CA 1
ATOM 1640 C C . VAL A 1 201 ? -3.662 16.5 -4.961 1 75 201 VAL A C 1
ATOM 1642 O O . VAL A 1 201 ? -3.291 17.672 -4.969 1 75 201 VAL A O 1
ATOM 1645 N N . ARG A 1 202 ? -4.824 16.125 -4.688 1 70.12 202 ARG A N 1
ATOM 1646 C CA . ARG A 1 202 ? -5.801 17.109 -4.23 1 70.12 202 ARG A CA 1
ATOM 1647 C C . ARG A 1 202 ? -6.004 17.031 -2.723 1 70.12 202 ARG A C 1
ATOM 1649 O O . ARG A 1 202 ? -6.277 18.031 -2.068 1 70.12 202 ARG A O 1
ATOM 1656 N N . ARG A 1 203 ? -5.906 15.938 -2.283 1 76.94 203 ARG A N 1
ATOM 1657 C CA . ARG A 1 203 ? -6.105 15.672 -0.862 1 76.94 203 ARG A CA 1
ATOM 1658 C C . ARG A 1 203 ? -5.098 14.648 -0.349 1 76.94 203 ARG A C 1
ATOM 1660 O O . ARG A 1 203 ? -4.418 13.992 -1.138 1 76.94 203 ARG A O 1
ATOM 1667 N N . SER A 1 204 ? -4.969 14.508 0.924 1 78.25 204 SER A N 1
ATOM 1668 C CA . SER A 1 204 ? -4.066 13.539 1.541 1 78.25 204 SER A CA 1
ATOM 1669 C C . SER A 1 204 ? -4.344 12.125 1.044 1 78.25 204 SER A C 1
ATOM 1671 O O . SER A 1 204 ? -3.422 11.328 0.871 1 78.25 204 SER A O 1
ATOM 1673 N N . PHE A 1 205 ? -5.566 11.844 0.753 1 83.62 205 PHE A N 1
ATOM 1674 C CA . PHE A 1 205 ? -5.945 10.516 0.29 1 83.62 205 PHE A CA 1
ATOM 1675 C C . PHE A 1 205 ? -5.285 10.203 -1.045 1 83.62 205 PHE A C 1
ATOM 1677 O O . PHE A 1 205 ? -4.945 9.047 -1.317 1 83.62 205 PHE A O 1
ATOM 1684 N N . ASP A 1 206 ? -5.113 11.18 -1.826 1 88.19 206 ASP A N 1
ATOM 1685 C CA . ASP A 1 206 ? -4.48 10.961 -3.125 1 88.19 206 ASP A CA 1
ATOM 1686 C C . ASP A 1 206 ? -3.043 10.477 -2.961 1 88.19 206 ASP A C 1
ATOM 1688 O O . ASP A 1 206 ? -2.553 9.688 -3.771 1 88.19 206 ASP A O 1
ATOM 1692 N N . LEU A 1 207 ? -2.391 10.977 -1.944 1 89.12 207 LEU A N 1
ATOM 1693 C CA . LEU A 1 207 ? -1.025 10.539 -1.683 1 89.12 207 LEU A CA 1
ATOM 1694 C C . LEU A 1 207 ? -0.993 9.062 -1.308 1 89.12 207 LEU A C 1
ATOM 1696 O O . LEU A 1 207 ? -0.112 8.32 -1.753 1 89.12 207 LEU A O 1
ATOM 1700 N N . ILE A 1 208 ? -2.004 8.625 -0.547 1 90.12 208 ILE A N 1
ATOM 1701 C CA . ILE A 1 208 ? -2.145 7.215 -0.192 1 90.12 208 ILE A CA 1
ATOM 1702 C C . ILE A 1 208 ? -2.375 6.387 -1.453 1 90.12 208 ILE A C 1
ATOM 1704 O O . ILE A 1 208 ? -1.735 5.352 -1.647 1 90.12 208 ILE A O 1
ATOM 1708 N N . GLY A 1 209 ? -3.246 6.863 -2.232 1 93.38 209 GLY A N 1
ATOM 1709 C CA . GLY A 1 209 ? -3.529 6.188 -3.488 1 93.38 209 GLY A CA 1
ATOM 1710 C C . GLY A 1 209 ? -2.307 6.035 -4.371 1 93.38 209 GLY A C 1
ATOM 1711 O O . GLY A 1 209 ? -2.07 4.965 -4.938 1 93.38 209 GLY A O 1
ATOM 1712 N N . ILE A 1 210 ? -1.531 7.078 -4.43 1 93.75 210 ILE A N 1
ATOM 1713 C CA . ILE A 1 210 ? -0.332 7.062 -5.262 1 93.75 210 ILE A CA 1
ATOM 1714 C C . ILE A 1 210 ? 0.638 6 -4.75 1 93.75 210 ILE A C 1
ATOM 1716 O O . ILE A 1 210 ? 1.232 5.262 -5.539 1 93.75 210 ILE A O 1
ATOM 1720 N N . LEU A 1 211 ? 0.76 5.879 -3.502 1 94.06 211 LEU A N 1
ATOM 1721 C CA . LEU A 1 211 ? 1.645 4.879 -2.914 1 94.06 211 LEU A CA 1
ATOM 1722 C C . LEU A 1 211 ? 1.186 3.469 -3.271 1 94.06 211 LEU A C 1
ATOM 1724 O O . LEU A 1 211 ? 2.002 2.621 -3.641 1 94.06 211 LEU A O 1
ATOM 1728 N N . PHE A 1 212 ? -0.06 3.264 -3.207 1 94.38 212 PHE A N 1
ATOM 1729 C CA . PHE A 1 212 ? -0.603 1.954 -3.549 1 94.38 212 PHE A CA 1
ATOM 1730 C C . PHE A 1 212 ? -0.392 1.647 -5.027 1 94.38 212 PHE A C 1
ATOM 1732 O O . PHE A 1 212 ? -0.024 0.528 -5.387 1 94.38 212 PHE A O 1
ATOM 1739 N N . ILE A 1 213 ? -0.603 2.623 -5.797 1 96.88 213 ILE A N 1
ATOM 1740 C CA . ILE A 1 213 ? -0.465 2.443 -7.238 1 96.88 213 ILE A CA 1
ATOM 1741 C C . ILE A 1 213 ? 0.983 2.098 -7.578 1 96.88 213 ILE A C 1
ATOM 1743 O O . ILE A 1 213 ? 1.246 1.119 -8.281 1 96.88 213 ILE A O 1
ATOM 1747 N N . VAL A 1 214 ? 1.892 2.838 -7.055 1 96.88 214 VAL A N 1
ATOM 1748 C CA . VAL A 1 214 ? 3.297 2.664 -7.41 1 96.88 214 VAL A CA 1
ATOM 1749 C C . VAL A 1 214 ? 3.801 1.323 -6.879 1 96.88 214 VAL A C 1
ATOM 1751 O O . VAL A 1 214 ? 4.625 0.666 -7.52 1 96.88 214 VAL A O 1
ATOM 1754 N N . ARG A 1 215 ? 3.328 0.934 -5.797 1 95.06 215 ARG A N 1
ATOM 1755 C CA . ARG A 1 215 ? 3.689 -0.378 -5.266 1 95.06 215 ARG A CA 1
ATOM 1756 C C . ARG A 1 215 ? 3.246 -1.49 -6.211 1 95.06 215 ARG A C 1
ATOM 1758 O O . ARG A 1 215 ? 4 -2.432 -6.465 1 95.06 215 A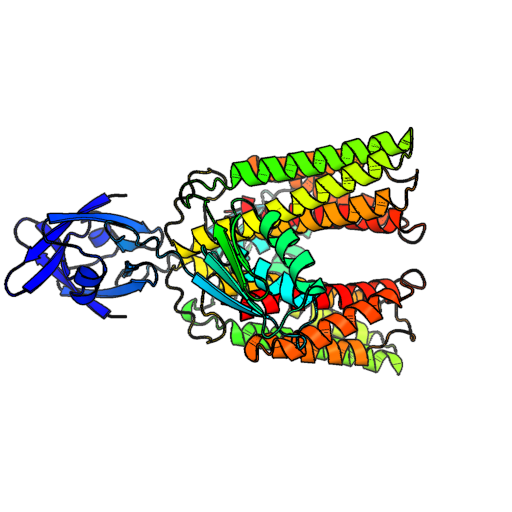RG A O 1
ATOM 1765 N N . ASN A 1 216 ? 2.045 -1.396 -6.645 1 96.81 216 ASN A N 1
ATOM 1766 C CA . ASN A 1 216 ? 1.564 -2.381 -7.605 1 96.81 216 ASN A CA 1
ATOM 1767 C C . ASN A 1 216 ? 2.385 -2.354 -8.891 1 96.81 216 ASN A C 1
ATOM 1769 O O . ASN A 1 216 ? 2.662 -3.4 -9.484 1 96.81 216 ASN A O 1
ATOM 1773 N N . ILE A 1 217 ? 2.787 -1.185 -9.32 1 98.31 217 ILE A N 1
ATOM 1774 C CA . ILE A 1 217 ? 3.58 -1.055 -10.539 1 98.31 217 ILE A CA 1
ATOM 1775 C C . ILE A 1 217 ? 4.938 -1.731 -10.344 1 98.31 217 ILE A C 1
ATOM 1777 O O . ILE A 1 217 ? 5.422 -2.43 -11.234 1 98.31 217 ILE A O 1
ATOM 1781 N N . GLU A 1 218 ? 5.504 -1.488 -9.195 1 96.94 218 GLU A N 1
ATOM 1782 C CA . GLU A 1 218 ? 6.766 -2.141 -8.867 1 96.94 218 GLU A CA 1
ATOM 1783 C C . GLU A 1 218 ? 6.641 -3.66 -8.953 1 96.94 218 GLU A C 1
ATOM 1785 O O . GLU A 1 218 ? 7.527 -4.336 -9.477 1 96.94 218 GLU A O 1
ATOM 1790 N N . ARG A 1 219 ? 5.578 -4.188 -8.523 1 94.81 219 ARG A N 1
ATOM 1791 C CA . ARG A 1 219 ? 5.328 -5.625 -8.586 1 94.81 219 ARG A CA 1
ATOM 1792 C C . ARG A 1 219 ? 5.168 -6.094 -10.023 1 94.81 219 ARG A C 1
ATOM 1794 O O . ARG A 1 219 ? 5.598 -7.195 -10.375 1 94.81 219 ARG A O 1
ATOM 1801 N N . ILE A 1 220 ? 4.48 -5.281 -10.75 1 98.06 220 ILE A N 1
ATOM 1802 C CA . ILE A 1 220 ? 4.355 -5.598 -12.164 1 98.06 220 ILE A CA 1
ATOM 1803 C C . ILE A 1 220 ? 5.742 -5.738 -12.789 1 98.06 220 ILE A C 1
ATOM 1805 O O . ILE A 1 220 ? 6 -6.691 -13.523 1 98.06 220 ILE A O 1
ATOM 1809 N N . GLY A 1 221 ? 6.637 -4.801 -12.492 1 98.12 221 GLY A N 1
ATOM 1810 C CA . GLY A 1 221 ? 8 -4.883 -12.984 1 98.12 221 GLY A CA 1
ATOM 1811 C C . GLY A 1 221 ? 8.68 -6.195 -12.641 1 98.12 221 GLY A C 1
ATOM 1812 O O . GLY A 1 221 ? 9.344 -6.801 -13.492 1 98.12 221 GLY A O 1
ATOM 1813 N N . ASP A 1 222 ? 8.516 -6.633 -11.461 1 95.69 222 ASP A N 1
ATOM 1814 C CA . ASP A 1 222 ? 9.094 -7.898 -11.016 1 95.69 222 ASP A CA 1
ATOM 1815 C C . ASP A 1 222 ? 8.586 -9.062 -11.867 1 95.69 222 ASP A C 1
ATOM 1817 O O . ASP A 1 222 ? 9.352 -9.953 -12.227 1 95.69 222 ASP A O 1
ATOM 1821 N N . HIS A 1 223 ? 7.352 -9.055 -12.117 1 97.06 223 HIS A N 1
ATOM 1822 C CA . HIS A 1 223 ? 6.77 -10.164 -12.867 1 97.06 223 HIS A CA 1
ATOM 1823 C C . HIS A 1 223 ? 7.145 -10.086 -14.344 1 97.06 223 HIS A C 1
ATOM 1825 O O . HIS A 1 223 ? 7.211 -11.109 -15.023 1 97.06 223 HIS A O 1
ATOM 1831 N N . ILE A 1 224 ? 7.398 -8.883 -14.844 1 98.12 224 ILE A N 1
ATOM 1832 C CA . ILE A 1 224 ? 7.898 -8.766 -16.203 1 98.12 224 ILE A CA 1
ATOM 1833 C C . ILE A 1 224 ? 9.25 -9.461 -16.328 1 98.12 224 ILE A C 1
ATOM 1835 O O . ILE A 1 224 ? 9.5 -10.18 -17.297 1 98.12 224 ILE A O 1
ATOM 1839 N N . ILE A 1 225 ? 10.086 -9.297 -15.32 1 97.25 225 ILE A N 1
ATOM 1840 C CA . ILE A 1 225 ? 11.383 -9.969 -15.297 1 97.25 225 ILE A CA 1
ATOM 1841 C C . ILE A 1 225 ? 11.18 -11.477 -15.305 1 97.25 225 ILE A C 1
ATOM 1843 O O . ILE A 1 225 ? 11.859 -12.203 -16.031 1 97.25 225 ILE A O 1
ATOM 1847 N N . ARG A 1 226 ? 10.312 -11.93 -14.5 1 95.38 226 ARG A N 1
ATOM 1848 C CA . ARG A 1 226 ? 10.047 -13.359 -14.414 1 95.38 226 ARG A CA 1
ATOM 1849 C C . ARG A 1 226 ? 9.594 -13.914 -15.758 1 95.38 226 ARG A C 1
ATOM 1851 O O . ARG A 1 226 ? 10.008 -15.008 -16.156 1 95.38 226 ARG A O 1
ATOM 1858 N N . ILE A 1 227 ? 8.75 -13.195 -16.406 1 97 227 ILE A N 1
ATOM 1859 C CA . ILE A 1 227 ? 8.281 -13.609 -17.734 1 97 227 ILE A CA 1
ATOM 1860 C C . ILE A 1 227 ? 9.461 -13.633 -18.703 1 97 227 ILE A C 1
ATOM 1862 O O . ILE A 1 227 ? 9.602 -14.57 -19.484 1 97 227 ILE A O 1
ATOM 1866 N N . ALA A 1 228 ? 10.297 -12.609 -18.641 1 96.81 228 ALA A N 1
ATOM 1867 C CA . ALA A 1 228 ? 11.445 -12.523 -19.531 1 96.81 228 ALA A CA 1
ATOM 1868 C C . ALA A 1 228 ? 12.383 -13.719 -19.344 1 96.81 228 ALA A C 1
ATOM 1870 O O . ALA A 1 228 ? 12.922 -14.25 -20.312 1 96.81 228 ALA A O 1
ATOM 1871 N N . GLU A 1 229 ? 12.539 -14.133 -18.125 1 95.56 229 GLU A N 1
ATOM 1872 C CA . GLU A 1 229 ? 13.453 -15.219 -17.797 1 95.56 229 GLU A CA 1
ATOM 1873 C C . GLU A 1 229 ? 12.828 -16.578 -18.109 1 95.56 229 GLU A C 1
ATOM 1875 O O . GLU A 1 229 ? 13.539 -17.578 -18.219 1 95.56 229 GLU A O 1
ATOM 1880 N N . ASN A 1 230 ? 11.531 -16.609 -18.172 1 94.5 230 ASN A N 1
ATOM 1881 C CA . ASN A 1 230 ? 10.773 -17.812 -18.469 1 94.5 230 ASN A CA 1
ATOM 1882 C C . ASN A 1 230 ? 9.781 -17.594 -19.609 1 94.5 230 ASN A C 1
ATOM 1884 O O . ASN A 1 230 ? 8.602 -17.906 -19.484 1 94.5 230 ASN A O 1
ATOM 1888 N N . PHE A 1 231 ? 10.336 -17.281 -20.656 1 93.88 231 PHE A N 1
ATOM 1889 C CA . PHE A 1 231 ? 9.508 -16.734 -21.719 1 93.88 231 PHE A CA 1
ATOM 1890 C C . PHE A 1 231 ? 8.523 -17.766 -22.234 1 93.88 231 PHE A C 1
ATOM 1892 O O . PHE A 1 231 ? 8.883 -18.938 -22.391 1 93.88 231 PHE A O 1
ATOM 1899 N N . ASP A 1 232 ? 7.285 -17.359 -22.391 1 93.69 232 ASP A N 1
ATOM 1900 C CA . ASP A 1 232 ? 6.18 -18.172 -22.891 1 93.69 232 ASP A CA 1
ATOM 1901 C C . ASP A 1 232 ? 5.434 -17.422 -24.016 1 93.69 232 ASP A C 1
ATOM 1903 O O . ASP A 1 232 ? 4.879 -16.359 -23.781 1 93.69 232 ASP A O 1
ATOM 1907 N N . ASP A 1 233 ? 5.305 -18.078 -25.125 1 92 233 ASP A N 1
ATOM 1908 C CA . ASP A 1 233 ? 4.758 -17.453 -26.328 1 92 233 ASP A CA 1
ATOM 1909 C C . ASP A 1 233 ? 3.264 -17.172 -26.172 1 92 233 ASP A C 1
ATOM 1911 O O . ASP A 1 233 ? 2.691 -16.391 -26.922 1 92 233 ASP A O 1
ATOM 1915 N N . ASP A 1 234 ? 2.652 -17.75 -25.219 1 93.62 234 ASP A N 1
ATOM 1916 C CA . ASP A 1 234 ? 1.208 -17.625 -25.047 1 93.62 234 ASP A CA 1
ATOM 1917 C C . ASP A 1 234 ? 0.847 -16.328 -24.328 1 93.62 234 ASP A C 1
ATOM 1919 O O . ASP A 1 234 ? -0.327 -15.961 -24.266 1 93.62 234 ASP A O 1
ATOM 1923 N N . ILE A 1 235 ? 1.877 -15.672 -23.859 1 95.38 235 ILE A N 1
ATOM 1924 C CA . ILE A 1 235 ? 1.614 -14.43 -23.141 1 95.38 235 ILE A CA 1
ATOM 1925 C C . ILE A 1 235 ? 1.224 -13.328 -24.125 1 95.38 235 ILE A C 1
ATOM 1927 O O . ILE A 1 235 ? 1.906 -13.117 -25.125 1 95.38 235 ILE A O 1
ATOM 1931 N N . GLU A 1 236 ? 0.133 -12.68 -23.828 1 96.5 236 GLU A N 1
ATOM 1932 C CA . GLU A 1 236 ? -0.331 -11.586 -24.672 1 96.5 236 GLU A CA 1
ATOM 1933 C C . GLU A 1 236 ? 0.234 -10.25 -24.203 1 96.5 236 GLU A C 1
ATOM 1935 O O . GLU A 1 236 ? -0.467 -9.461 -23.547 1 96.5 236 GLU A O 1
ATOM 1940 N N . ILE A 1 237 ? 1.387 -9.969 -24.641 1 97.12 237 ILE A N 1
ATOM 1941 C CA . ILE A 1 237 ? 2.139 -8.805 -24.188 1 97.12 237 ILE A CA 1
ATOM 1942 C C . ILE A 1 237 ? 1.426 -7.523 -24.609 1 97.12 237 ILE A C 1
ATOM 1944 O O . ILE A 1 237 ? 1.374 -6.551 -23.859 1 97.12 237 ILE A O 1
ATOM 1948 N N . GLU A 1 238 ? 0.876 -7.504 -25.734 1 96.5 238 GLU A N 1
ATOM 1949 C CA . GLU A 1 238 ? 0.158 -6.332 -26.219 1 96.5 238 GLU A CA 1
ATOM 1950 C C . GLU A 1 238 ? -1.066 -6.031 -25.359 1 96.5 238 GLU A C 1
ATOM 1952 O O . GLU A 1 238 ? -1.412 -4.867 -25.141 1 96.5 238 GLU A O 1
ATOM 1957 N N . TYR A 1 239 ? -1.703 -7.09 -24.938 1 97.88 239 TYR A N 1
ATOM 1958 C CA . TYR A 1 239 ? -2.848 -6.91 -24.047 1 97.88 239 TYR A CA 1
ATOM 1959 C C . TYR A 1 239 ? -2.43 -6.25 -22.75 1 97.88 239 TYR A C 1
ATOM 1961 O O . TYR A 1 239 ? -3.098 -5.332 -22.266 1 97.88 239 TYR A O 1
ATOM 1969 N N . ILE A 1 240 ? -1.314 -6.699 -22.172 1 98.31 240 ILE A N 1
ATOM 1970 C CA . ILE A 1 240 ? -0.795 -6.109 -20.953 1 98.31 240 ILE A CA 1
ATOM 1971 C C . ILE A 1 240 ? -0.514 -4.625 -21.172 1 98.31 240 ILE A C 1
ATOM 1973 O O . ILE A 1 240 ? -0.924 -3.781 -20.359 1 98.31 240 ILE A O 1
ATOM 1977 N N . ARG A 1 241 ? 0.167 -4.359 -22.266 1 97.81 241 ARG A N 1
ATOM 1978 C CA . ARG A 1 241 ? 0.554 -2.986 -22.578 1 97.81 241 ARG A CA 1
ATOM 1979 C C . ARG A 1 241 ? -0.672 -2.09 -22.719 1 97.81 241 ARG A C 1
ATOM 1981 O O . ARG A 1 241 ? -0.708 -0.992 -22.156 1 97.81 241 ARG A O 1
ATOM 1988 N N . LYS A 1 242 ? -1.605 -2.561 -23.422 1 98.19 242 LYS A N 1
ATOM 1989 C CA . LYS A 1 242 ? -2.834 -1.802 -23.625 1 98.19 242 LYS A CA 1
ATOM 1990 C C . LYS A 1 242 ? -3.559 -1.543 -22.312 1 98.19 242 LYS A C 1
ATOM 1992 O O . LYS A 1 242 ? -3.91 -0.402 -22 1 98.19 242 LYS A O 1
ATOM 1997 N N . MET A 1 243 ? -3.791 -2.613 -21.516 1 98.62 243 MET A N 1
ATOM 1998 C CA . MET A 1 243 ? -4.508 -2.494 -20.25 1 98.62 243 MET A CA 1
ATOM 1999 C C . MET A 1 243 ? -3.748 -1.594 -19.281 1 98.62 243 MET A C 1
ATOM 2001 O O . MET A 1 243 ? -4.355 -0.792 -18.578 1 98.62 243 MET A O 1
ATOM 2005 N N . TYR A 1 244 ? -2.451 -1.717 -19.312 1 98.62 244 TYR A N 1
ATOM 2006 C CA . TYR A 1 244 ? -1.609 -0.898 -18.453 1 98.62 244 TYR A CA 1
ATOM 2007 C C . TYR A 1 244 ? -1.725 0.577 -18.812 1 98.62 244 TYR A C 1
ATOM 2009 O O . TYR A 1 244 ? -1.998 1.416 -17.953 1 98.62 244 TYR A O 1
ATOM 2017 N N . THR A 1 245 ? -1.568 0.887 -20.062 1 97.94 245 THR A N 1
ATOM 2018 C CA . THR A 1 245 ? -1.574 2.268 -20.531 1 97.94 245 THR A CA 1
ATOM 2019 C C . THR A 1 245 ? -2.941 2.91 -20.312 1 97.94 245 THR A C 1
ATOM 2021 O O . THR A 1 245 ? -3.029 4.035 -19.828 1 97.94 245 THR A O 1
ATOM 2024 N N . GLU A 1 246 ? -3.939 2.178 -20.594 1 98.06 246 GLU A N 1
ATOM 2025 C CA . GLU A 1 246 ? -5.293 2.703 -20.438 1 98.06 246 GLU A CA 1
ATOM 2026 C C . GLU A 1 246 ? -5.625 2.922 -18.969 1 98.06 246 GLU A C 1
ATOM 2028 O O . GLU A 1 246 ? -6.223 3.938 -18.594 1 98.06 246 GLU A O 1
ATOM 2033 N N . MET A 1 247 ? -5.262 1.993 -18.156 1 98.06 247 MET A N 1
ATOM 2034 C CA . MET A 1 247 ? -5.562 2.109 -16.734 1 98.06 247 MET A CA 1
ATOM 2035 C C . MET A 1 247 ? -4.812 3.281 -16.109 1 98.06 247 MET A C 1
ATOM 2037 O O . MET A 1 247 ? -5.398 4.078 -15.367 1 98.06 247 MET A O 1
ATOM 2041 N N . LEU A 1 248 ? -3.555 3.449 -16.469 1 96.88 248 LEU A N 1
ATOM 2042 C CA . LEU A 1 248 ? -2.74 4.496 -15.859 1 96.88 248 LEU A CA 1
ATOM 2043 C C . LEU A 1 248 ? -3.203 5.875 -16.312 1 96.88 248 LEU A C 1
ATOM 2045 O O . LEU A 1 248 ? -3.094 6.848 -15.562 1 96.88 248 LEU A O 1
ATOM 2049 N N . SER A 1 249 ? -3.682 5.949 -17.516 1 95.75 249 SER A N 1
ATOM 2050 C CA . SER A 1 249 ? -4.195 7.227 -18.016 1 95.75 249 SER A CA 1
ATOM 2051 C C . SER A 1 249 ? -5.355 7.719 -17.156 1 95.75 249 SER A C 1
ATOM 2053 O O . SER A 1 249 ? -5.645 8.914 -17.109 1 95.75 249 SER A O 1
ATOM 2055 N N . GLN A 1 250 ? -6.008 6.754 -16.391 1 95.25 250 GLN A N 1
ATOM 2056 C CA . GLN A 1 250 ? -7.184 7.102 -15.602 1 95.25 250 GLN A CA 1
ATOM 2057 C C . GLN A 1 250 ? -6.781 7.758 -14.289 1 95.25 250 GLN A C 1
ATOM 2059 O O . GLN A 1 250 ? -7.629 8.312 -13.578 1 95.25 250 GLN A O 1
ATOM 2064 N N . ILE A 1 251 ? -5.5 7.785 -13.977 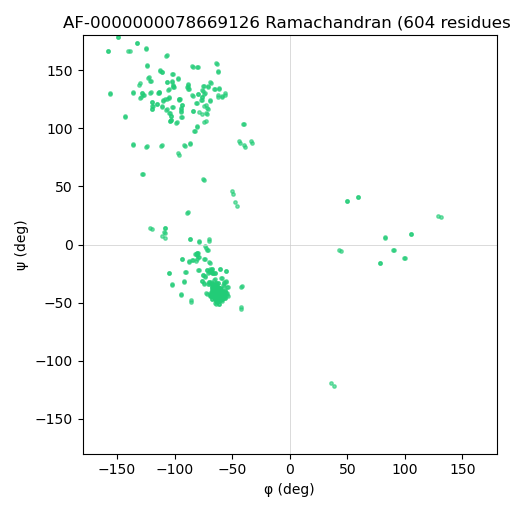1 91.81 251 ILE A N 1
ATOM 2065 C CA . ILE A 1 251 ? -5.039 8.508 -12.789 1 91.81 251 ILE A CA 1
ATOM 2066 C C . ILE A 1 251 ? -5.363 9.992 -12.93 1 91.81 251 ILE A C 1
ATOM 2068 O O . ILE A 1 251 ? -5.801 10.625 -11.969 1 91.81 251 ILE A O 1
ATOM 2072 N N . THR A 1 252 ? -5.18 10.508 -14.109 1 89.06 252 THR A N 1
ATOM 2073 C CA . THR A 1 252 ? -5.406 11.93 -14.375 1 89.06 252 THR A CA 1
ATOM 2074 C C . THR A 1 252 ? -6.816 12.164 -14.906 1 89.06 252 THR A C 1
ATOM 2076 O O . THR A 1 252 ? -7.504 13.086 -14.477 1 89.06 252 THR A O 1
ATOM 2079 N N . LYS A 1 253 ? -7.277 11.289 -15.844 1 91.25 253 LYS A N 1
ATOM 2080 C CA . LYS A 1 253 ? -8.562 11.492 -16.5 1 91.25 253 LYS A CA 1
ATOM 2081 C C . LYS A 1 253 ? -9.719 11.227 -15.555 1 91.25 253 LYS A C 1
ATOM 2083 O O . LYS A 1 253 ? -10.742 11.914 -15.594 1 91.25 253 LYS A O 1
ATOM 2088 N N . ARG A 1 254 ? -9.609 10.18 -14.797 1 90.38 254 ARG A N 1
ATOM 2089 C CA . ARG A 1 254 ? -10.578 9.773 -13.781 1 90.38 254 ARG A CA 1
ATOM 2090 C C . ARG A 1 254 ? -11.953 9.531 -14.398 1 90.38 254 ARG A C 1
ATOM 2092 O O . ARG A 1 254 ? -12.961 10 -13.883 1 90.38 254 ARG A O 1
ATOM 2099 N N . ASP A 1 255 ? -11.914 8.922 -15.539 1 94.31 255 ASP A N 1
ATOM 2100 C CA . ASP A 1 255 ? -13.148 8.5 -16.203 1 94.31 255 ASP A CA 1
ATOM 2101 C C . ASP A 1 255 ? -13.672 7.195 -15.602 1 94.31 255 ASP A C 1
ATOM 2103 O O . ASP A 1 255 ? -13.234 6.109 -15.984 1 94.31 255 ASP A O 1
ATOM 2107 N N . LEU A 1 256 ? -14.672 7.301 -14.766 1 94 256 LEU A N 1
ATOM 2108 C CA . LEU A 1 256 ? -15.172 6.168 -13.992 1 94 256 LEU A CA 1
ATOM 2109 C C . LEU A 1 256 ? -15.758 5.102 -14.914 1 94 256 LEU A C 1
ATOM 2111 O O . LEU A 1 256 ? -15.641 3.906 -14.641 1 94 256 LEU A O 1
ATOM 2115 N N . LYS A 1 257 ? -16.391 5.531 -15.945 1 94.5 257 LYS A N 1
ATOM 2116 C CA . LYS A 1 257 ? -16.953 4.582 -16.891 1 94.5 257 LYS A CA 1
ATOM 2117 C C . LYS A 1 257 ? -15.859 3.754 -17.562 1 94.5 257 LYS A C 1
ATOM 2119 O O . LYS A 1 257 ? -15.977 2.531 -17.672 1 94.5 257 LYS A O 1
ATOM 2124 N N . LYS A 1 258 ? -14.891 4.426 -17.984 1 96.94 258 LYS A N 1
ATOM 2125 C CA . LYS A 1 258 ? -13.773 3.736 -18.625 1 96.94 258 LYS A CA 1
ATOM 2126 C C . LYS A 1 258 ? -13.086 2.783 -17.656 1 96.94 258 LYS A C 1
ATOM 2128 O O . LYS A 1 258 ? -12.766 1.649 -18.016 1 96.94 258 LYS A O 1
ATOM 2133 N N . ILE A 1 259 ? -12.891 3.193 -16.453 1 97.12 259 ILE A N 1
ATOM 2134 C CA . ILE A 1 259 ? -12.242 2.35 -15.445 1 97.12 259 ILE A CA 1
ATOM 2135 C C . ILE A 1 259 ? -13.078 1.092 -15.219 1 97.12 259 ILE A C 1
ATOM 2137 O O . ILE A 1 259 ? -12.539 -0.014 -15.141 1 97.12 259 ILE A O 1
ATOM 2141 N N . ASP A 1 260 ? -14.352 1.294 -15.125 1 96.62 260 ASP A N 1
ATOM 2142 C CA . ASP A 1 260 ? -15.25 0.164 -14.914 1 96.62 260 ASP A CA 1
ATOM 2143 C C . ASP A 1 260 ? -15.133 -0.85 -16.047 1 96.62 260 ASP A C 1
ATOM 2145 O O . ASP A 1 260 ? -15.062 -2.057 -15.805 1 96.62 260 ASP A O 1
ATOM 2149 N N . THR A 1 261 ? -15.117 -0.317 -17.188 1 97.25 261 THR A N 1
ATOM 2150 C CA . THR A 1 261 ? -14.992 -1.178 -18.359 1 97.25 261 THR A CA 1
ATOM 2151 C C . THR A 1 261 ? -13.68 -1.954 -18.312 1 97.25 261 THR A C 1
ATOM 2153 O O . THR A 1 261 ? -13.648 -3.154 -18.609 1 97.25 261 THR A O 1
ATOM 2156 N N . LEU A 1 262 ? -12.633 -1.32 -17.984 1 98.19 262 LEU A N 1
ATOM 2157 C CA . LEU A 1 262 ? -11.32 -1.958 -17.891 1 98.19 262 LEU A CA 1
ATOM 2158 C C . LEU A 1 262 ? -11.312 -3.031 -16.812 1 98.19 262 LEU A C 1
ATOM 2160 O O . LEU A 1 262 ? -10.766 -4.117 -17.016 1 98.19 262 LEU A O 1
ATOM 2164 N N . MET A 1 263 ? -11.922 -2.717 -15.711 1 97.62 263 MET A N 1
ATOM 2165 C CA . MET A 1 263 ? -11.984 -3.654 -14.594 1 97.62 263 MET A CA 1
ATOM 2166 C C . MET A 1 263 ? -12.727 -4.926 -14.992 1 97.62 263 MET A C 1
ATOM 2168 O O . MET A 1 263 ? -12.297 -6.031 -14.656 1 97.62 263 MET A O 1
ATOM 2172 N N . LEU A 1 264 ? -13.812 -4.77 -15.656 1 96.81 264 LEU A N 1
ATOM 2173 C CA . LEU A 1 264 ? -14.594 -5.918 -16.094 1 96.81 264 LEU A CA 1
ATOM 2174 C C . LEU A 1 264 ? -13.789 -6.777 -17.078 1 96.81 264 LEU A C 1
ATOM 2176 O O . LEU A 1 264 ? -13.797 -8.008 -16.984 1 96.81 264 LEU A O 1
ATOM 2180 N N . ALA A 1 265 ? -13.125 -6.102 -17.953 1 97.81 265 ALA A N 1
ATOM 2181 C CA . ALA A 1 265 ? -12.305 -6.812 -18.922 1 97.81 265 ALA A CA 1
ATOM 2182 C C . ALA A 1 265 ? -11.18 -7.586 -18.234 1 97.81 265 ALA A C 1
ATOM 2184 O O . ALA A 1 265 ? -10.906 -8.734 -18.594 1 97.81 265 ALA A O 1
ATOM 2185 N N . LEU A 1 266 ? -10.539 -6.98 -17.297 1 98.06 266 LEU A N 1
ATOM 2186 C CA . LEU A 1 266 ? -9.445 -7.621 -16.562 1 98.06 266 LEU A CA 1
ATOM 2187 C C . LEU A 1 266 ? -9.945 -8.844 -15.805 1 98.06 266 LEU A C 1
ATOM 2189 O O . LEU A 1 266 ? -9.328 -9.906 -15.852 1 98.06 266 LEU A O 1
ATOM 2193 N N . LYS A 1 267 ? -11.031 -8.656 -15.148 1 96.44 267 LYS A N 1
ATOM 2194 C CA . LYS A 1 267 ? -11.609 -9.75 -14.383 1 96.44 267 LYS A CA 1
ATOM 2195 C C . LYS A 1 267 ? -11.906 -10.953 -15.273 1 96.44 267 LYS A C 1
ATOM 2197 O O . LYS A 1 267 ? -11.594 -12.094 -14.914 1 96.44 267 LYS A O 1
ATOM 2202 N N . GLU A 1 268 ? -12.484 -10.695 -16.359 1 96.88 268 GLU A N 1
ATOM 2203 C CA . GLU A 1 268 ? -12.797 -11.758 -17.312 1 96.88 268 GLU A CA 1
ATOM 2204 C C . GLU A 1 268 ? -11.531 -12.438 -17.828 1 96.88 268 GLU A C 1
ATOM 2206 O O . GLU A 1 268 ? -11.461 -13.672 -17.875 1 96.88 268 GLU A O 1
ATOM 2211 N N . LYS A 1 269 ? -10.539 -11.664 -18.188 1 97.75 269 LYS A N 1
ATOM 2212 C CA . LYS A 1 269 ? -9.297 -12.219 -18.719 1 97.75 269 LYS A CA 1
ATOM 2213 C C . LYS A 1 269 ? -8.578 -13.062 -17.672 1 97.75 269 LYS A C 1
ATOM 2215 O O . LYS A 1 269 ? -8.07 -14.141 -17.969 1 97.75 269 LYS A O 1
ATOM 2220 N N . ILE A 1 270 ? -8.531 -12.617 -16.438 1 96.5 270 ILE A N 1
ATOM 2221 C CA . ILE A 1 270 ? -7.855 -13.297 -15.352 1 96.5 270 ILE A CA 1
ATOM 2222 C C . ILE A 1 270 ? -8.469 -14.68 -15.141 1 96.5 270 ILE A C 1
ATOM 2224 O O . ILE A 1 270 ? -7.746 -15.664 -14.945 1 96.5 270 ILE A O 1
ATOM 2228 N N . ARG A 1 271 ? -9.758 -14.773 -15.289 1 94.19 271 ARG A N 1
ATOM 2229 C CA . ARG A 1 271 ? -10.469 -16.031 -15.086 1 94.19 271 ARG A CA 1
ATOM 2230 C C . ARG A 1 271 ? -10.133 -17.031 -16.172 1 94.19 271 ARG A C 1
ATOM 2232 O O . ARG A 1 271 ? -10.203 -18.25 -15.961 1 94.19 271 ARG A O 1
ATOM 2239 N N . GLN A 1 272 ? -9.688 -16.594 -17.234 1 95.75 272 GLN A N 1
ATOM 2240 C CA . GLN A 1 272 ? -9.461 -17.453 -18.406 1 95.75 272 GLN A CA 1
ATOM 2241 C C . GLN A 1 272 ? -8.023 -17.953 -18.438 1 95.75 272 GLN A C 1
ATOM 2243 O O . GLN A 1 272 ? -7.699 -18.875 -19.188 1 95.75 272 GLN A O 1
ATOM 2248 N N . ILE A 1 273 ? -7.18 -17.406 -17.656 1 94.88 273 ILE A N 1
ATOM 2249 C CA . ILE A 1 273 ? -5.754 -17.719 -17.75 1 94.88 273 ILE A CA 1
ATOM 2250 C C . ILE A 1 273 ? -5.469 -19.047 -17.047 1 94.88 273 ILE A C 1
ATOM 2252 O O . ILE A 1 273 ? -5.883 -19.25 -15.898 1 94.88 273 ILE A O 1
ATOM 2256 N N . ASP A 1 274 ? -4.801 -19.891 -17.734 1 92.75 274 ASP A N 1
ATOM 2257 C CA . ASP A 1 274 ? -4.27 -21.109 -17.109 1 92.75 274 ASP A CA 1
ATOM 2258 C C . ASP A 1 274 ? -2.898 -20.844 -16.484 1 92.75 274 ASP A C 1
ATOM 2260 O O . ASP A 1 274 ? -1.868 -21.156 -17.094 1 92.75 274 ASP A O 1
ATOM 2264 N N . TYR A 1 275 ? -2.861 -20.406 -15.273 1 89.81 275 TYR A N 1
ATOM 2265 C CA . TYR A 1 275 ? -1.646 -19.938 -14.625 1 89.81 275 TYR A CA 1
ATOM 2266 C C . TYR A 1 275 ? -0.734 -21.094 -14.25 1 89.81 275 TYR A C 1
ATOM 2268 O O . TYR A 1 275 ? 0.45 -20.906 -13.969 1 89.81 275 TYR A O 1
ATOM 2276 N N . LYS A 1 276 ? -1.183 -22.344 -14.297 1 90 276 LYS A N 1
ATOM 2277 C CA . LYS A 1 276 ? -0.375 -23.5 -13.938 1 90 276 LYS A CA 1
ATOM 2278 C C . LYS A 1 276 ? 0.474 -23.969 -15.117 1 90 276 LYS A C 1
ATOM 2280 O O . LYS A 1 276 ? 1.397 -24.766 -14.945 1 90 276 LYS A O 1
ATOM 2285 N N . LYS A 1 277 ? 0.124 -23.438 -16.25 1 92.69 277 LYS A N 1
ATOM 2286 C CA . LYS A 1 277 ? 0.795 -23.875 -17.469 1 92.69 277 LYS A CA 1
ATOM 2287 C C . LYS A 1 277 ? 2.295 -23.594 -17.391 1 92.69 277 LYS A C 1
ATOM 2289 O O . LYS A 1 277 ? 3.104 -24.422 -17.828 1 92.69 277 LYS A O 1
ATOM 2294 N N . SER A 1 278 ? 2.668 -22.438 -16.938 1 94 278 SER A N 1
ATOM 2295 C CA . SER A 1 278 ? 4.078 -22.078 -16.859 1 94 278 SER A CA 1
ATOM 2296 C C . SER A 1 278 ? 4.309 -20.969 -15.844 1 94 278 SER A C 1
ATOM 2298 O O . SER A 1 278 ? 3.361 -20.328 -15.391 1 94 278 SER A O 1
ATOM 2300 N N . ILE A 1 279 ? 5.508 -20.766 -15.516 1 93.31 279 ILE A N 1
ATOM 2301 C CA . ILE A 1 279 ? 5.91 -19.688 -14.617 1 93.31 279 ILE A CA 1
ATOM 2302 C C . ILE A 1 279 ? 5.527 -18.328 -15.227 1 93.31 279 ILE A C 1
ATOM 2304 O O . ILE A 1 279 ? 5.023 -17.453 -14.531 1 93.31 279 ILE A O 1
ATOM 2308 N N . ALA A 1 280 ? 5.699 -18.266 -16.469 1 95.94 280 ALA A N 1
ATOM 2309 C CA . ALA A 1 280 ? 5.395 -17.031 -17.172 1 95.94 280 ALA A CA 1
ATOM 2310 C C . ALA A 1 280 ? 3.898 -16.734 -17.156 1 95.94 280 ALA A C 1
ATOM 2312 O O . ALA A 1 280 ? 3.482 -15.586 -16.984 1 95.94 280 ALA A O 1
ATOM 2313 N N . MET A 1 281 ? 3.154 -17.766 -17.297 1 96.31 281 MET A N 1
ATOM 2314 C CA . MET A 1 281 ? 1.707 -17.578 -17.312 1 96.31 281 MET A CA 1
ATOM 2315 C C . MET A 1 281 ? 1.19 -17.188 -15.93 1 96.31 281 MET A C 1
ATOM 2317 O O . MET A 1 281 ? 0.231 -16.422 -15.812 1 96.31 281 MET A O 1
ATOM 2321 N N . ASP A 1 282 ? 1.825 -17.719 -14.906 1 94.5 282 ASP A N 1
ATOM 2322 C CA . ASP A 1 282 ? 1.502 -17.281 -13.547 1 94.5 282 ASP A CA 1
ATOM 2323 C C . ASP A 1 282 ? 1.798 -15.797 -13.367 1 94.5 282 ASP A C 1
ATOM 2325 O O . ASP A 1 282 ? 0.976 -15.062 -12.82 1 94.5 282 ASP A O 1
ATOM 2329 N N . SER A 1 283 ? 2.943 -15.43 -13.852 1 96.88 283 SER A N 1
ATOM 2330 C CA . SER A 1 283 ? 3.326 -14.023 -13.773 1 96.88 283 SER A CA 1
ATOM 2331 C C . SER A 1 283 ? 2.381 -13.141 -14.578 1 96.88 283 SER A C 1
ATOM 2333 O O . SER A 1 283 ? 2.053 -12.031 -14.172 1 96.88 283 SER A O 1
ATOM 2335 N N . TYR A 1 284 ? 1.966 -13.688 -15.695 1 97.88 284 TYR A N 1
ATOM 2336 C CA . TYR A 1 284 ? 0.997 -12.984 -16.531 1 97.88 284 TYR A CA 1
ATOM 2337 C C . TYR A 1 284 ? -0.29 -12.711 -15.766 1 97.88 284 TYR A C 1
ATOM 2339 O O . TYR A 1 284 ? -0.772 -11.578 -15.734 1 97.88 284 TYR A O 1
ATOM 2347 N N . ARG A 1 285 ? -0.767 -13.656 -15.133 1 96.38 285 ARG A N 1
ATOM 2348 C CA . ARG A 1 285 ? -1.976 -13.516 -14.328 1 96.38 285 ARG A CA 1
ATOM 2349 C C . ARG A 1 285 ? -1.775 -12.492 -13.211 1 96.38 285 ARG A C 1
ATOM 2351 O O . ARG A 1 285 ? -2.643 -11.648 -12.977 1 96.38 285 ARG A O 1
ATOM 2358 N N . ARG A 1 286 ? -0.622 -12.555 -12.594 1 95.62 286 ARG A N 1
ATOM 2359 C CA . ARG A 1 286 ? -0.321 -11.648 -11.484 1 95.62 286 ARG A CA 1
ATOM 2360 C C . ARG A 1 286 ? -0.288 -10.195 -11.961 1 95.62 286 ARG A C 1
ATOM 2362 O O . ARG A 1 286 ? -0.789 -9.305 -11.273 1 95.62 286 ARG A O 1
ATOM 2369 N N . ILE A 1 287 ? 0.276 -9.969 -13.078 1 98.31 287 ILE A N 1
ATOM 2370 C CA . ILE A 1 287 ? 0.34 -8.617 -13.633 1 98.31 287 ILE A CA 1
ATOM 2371 C C . ILE A 1 287 ? -1.072 -8.062 -13.805 1 98.31 287 ILE A C 1
ATOM 2373 O O . ILE A 1 287 ? -1.354 -6.93 -13.414 1 98.31 287 ILE A O 1
ATOM 2377 N N . LEU A 1 288 ? -1.938 -8.883 -14.336 1 98.38 288 LEU A N 1
ATOM 2378 C CA . LEU A 1 288 ? -3.311 -8.438 -14.555 1 98.38 288 LEU A CA 1
ATOM 2379 C C . LEU A 1 288 ? -4.02 -8.188 -13.234 1 98.38 288 LEU A C 1
ATOM 2381 O O . LEU A 1 288 ? -4.824 -7.258 -13.125 1 98.38 288 LEU A O 1
ATOM 2385 N N . GLU A 1 289 ? -3.729 -8.938 -12.234 1 95.81 289 GLU A N 1
ATOM 2386 C CA . GLU A 1 289 ? -4.285 -8.727 -10.906 1 95.81 289 GLU A CA 1
ATOM 2387 C C . GLU A 1 289 ? -3.803 -7.402 -10.312 1 95.81 289 GLU A C 1
ATOM 2389 O O . GLU A 1 289 ? -4.574 -6.684 -9.672 1 95.81 289 GLU A O 1
ATOM 2394 N N . TYR A 1 290 ? -2.562 -7.168 -10.539 1 97.44 290 TYR A N 1
ATOM 2395 C CA . TYR A 1 290 ? -2.031 -5.902 -10.047 1 97.44 290 TYR A CA 1
ATOM 2396 C C . TYR A 1 290 ? -2.682 -4.723 -10.758 1 97.44 290 TYR A C 1
ATOM 2398 O O . TYR A 1 290 ? -2.912 -3.672 -10.156 1 97.44 290 TYR A O 1
ATOM 2406 N N . LEU A 1 291 ? -2.965 -4.902 -12.023 1 98.44 291 LEU A N 1
ATOM 2407 C CA . LEU A 1 291 ? -3.676 -3.861 -12.758 1 98.44 291 LEU A CA 1
ATOM 2408 C C . LEU A 1 291 ? -5.066 -3.639 -12.172 1 98.44 291 LEU A C 1
ATOM 2410 O O . LEU A 1 291 ? -5.531 -2.5 -12.086 1 98.44 291 LEU A O 1
ATOM 2414 N N . GLU A 1 292 ? -5.691 -4.711 -11.797 1 97 292 GLU A N 1
ATOM 2415 C CA . GLU A 1 292 ? -6.988 -4.598 -11.141 1 97 292 GLU A CA 1
ATOM 2416 C C . GLU A 1 292 ? -6.879 -3.797 -9.844 1 97 292 GLU A C 1
ATOM 2418 O O . GLU A 1 292 ? -7.727 -2.945 -9.562 1 97 292 GLU A O 1
ATOM 2423 N N . ASN A 1 293 ? -5.848 -4.055 -9.102 1 95.56 293 ASN A N 1
ATOM 2424 C CA . ASN A 1 293 ? -5.621 -3.328 -7.855 1 95.56 293 ASN A CA 1
ATOM 2425 C C . ASN A 1 293 ? -5.406 -1.839 -8.109 1 95.56 293 ASN A C 1
ATOM 2427 O O . ASN A 1 293 ? -5.895 -1 -7.344 1 95.56 293 ASN A O 1
ATOM 2431 N N . ILE A 1 294 ? -4.676 -1.595 -9.133 1 97.75 294 ILE A N 1
ATOM 2432 C CA . ILE A 1 294 ? -4.441 -0.203 -9.5 1 97.75 294 ILE A CA 1
ATOM 2433 C C . ILE A 1 294 ? -5.766 0.472 -9.836 1 97.75 294 ILE A C 1
ATOM 2435 O O . ILE A 1 294 ? -6.039 1.583 -9.375 1 97.75 294 ILE A O 1
ATOM 2439 N N . GLY A 1 295 ? -6.574 -0.233 -10.656 1 97.31 295 GLY A N 1
ATOM 2440 C CA . GLY A 1 295 ? -7.891 0.296 -10.984 1 97.31 295 GLY A CA 1
ATOM 2441 C C . GLY A 1 295 ? -8.727 0.611 -9.75 1 97.31 295 GLY A C 1
ATOM 2442 O O . GLY A 1 295 ? -9.359 1.664 -9.688 1 97.31 295 GLY A O 1
ATOM 2443 N N . GLU A 1 296 ? -8.672 -0.232 -8.805 1 94.44 296 GLU A N 1
ATOM 2444 C CA . GLU A 1 296 ? -9.406 -0.023 -7.559 1 94.44 296 GLU A CA 1
ATOM 2445 C C . GLU A 1 296 ? -8.922 1.235 -6.84 1 94.44 296 GLU A C 1
ATOM 2447 O O . GLU A 1 296 ? -9.734 2.018 -6.336 1 94.44 296 GLU A O 1
ATOM 2452 N N . THR A 1 297 ? -7.684 1.379 -6.801 1 95 297 THR A N 1
ATOM 2453 C CA . THR A 1 297 ? -7.094 2.537 -6.137 1 95 297 THR A CA 1
ATOM 2454 C C . THR A 1 297 ? -7.473 3.826 -6.855 1 95 297 THR A C 1
ATOM 2456 O O . THR A 1 297 ? -7.785 4.832 -6.219 1 95 297 THR A O 1
ATOM 2459 N N . ILE A 1 298 ? -7.461 3.77 -8.188 1 95.44 298 ILE A N 1
ATOM 2460 C CA . ILE A 1 298 ? -7.793 4.949 -8.977 1 95.44 298 ILE A CA 1
ATOM 2461 C C . ILE A 1 298 ? -9.25 5.34 -8.734 1 95.44 298 ILE A C 1
ATOM 2463 O O . ILE A 1 298 ? -9.57 6.527 -8.641 1 95.44 298 ILE A O 1
ATOM 2467 N N . ILE A 1 299 ? -10.109 4.332 -8.609 1 94.31 299 ILE A N 1
ATOM 2468 C CA . ILE A 1 299 ? -11.508 4.602 -8.305 1 94.31 299 ILE A CA 1
ATOM 2469 C C . ILE A 1 299 ? -11.609 5.355 -6.977 1 94.31 299 ILE A C 1
ATOM 2471 O O . ILE A 1 299 ? -12.336 6.348 -6.871 1 94.31 299 ILE A O 1
ATOM 2475 N N . ASN A 1 300 ? -10.883 4.945 -6.02 1 91.31 300 ASN A N 1
ATOM 2476 C CA . ASN A 1 300 ? -10.875 5.605 -4.719 1 91.31 300 ASN A CA 1
ATOM 2477 C C . ASN A 1 300 ? -10.414 7.055 -4.824 1 91.31 300 ASN A C 1
ATOM 2479 O O . ASN A 1 300 ? -10.969 7.938 -4.164 1 91.31 300 ASN A O 1
ATOM 2483 N N . MET A 1 301 ? -9.469 7.27 -5.656 1 89.44 301 MET A N 1
ATOM 2484 C CA . MET A 1 301 ? -8.922 8.609 -5.82 1 89.44 301 MET A CA 1
ATOM 2485 C C . MET A 1 301 ? -9.883 9.5 -6.598 1 89.44 301 MET A C 1
ATOM 2487 O O . MET A 1 301 ? -9.906 10.719 -6.402 1 89.44 301 MET A O 1
ATOM 2491 N N . ALA A 1 302 ? -10.586 8.938 -7.484 1 87.81 302 ALA A N 1
ATOM 2492 C CA . ALA A 1 302 ? -11.453 9.68 -8.391 1 87.81 302 ALA A CA 1
ATOM 2493 C C . ALA A 1 302 ? -12.664 10.25 -7.648 1 87.81 302 ALA A C 1
ATOM 2495 O O . ALA A 1 302 ? -13.266 11.227 -8.086 1 87.81 302 ALA A O 1
ATOM 2496 N N . LEU A 1 303 ? -13.055 9.695 -6.578 1 81.06 303 LEU A N 1
ATOM 2497 C CA . LEU A 1 303 ? -14.211 10.148 -5.82 1 81.06 303 LEU A CA 1
ATOM 2498 C C . LEU A 1 303 ? -13.852 11.344 -4.941 1 81.06 303 LEU A C 1
ATOM 2500 O O . LEU A 1 303 ? -14.734 12.047 -4.445 1 81.06 303 LEU A O 1
ATOM 2504 N N . SER A 1 304 ? -12.562 11.711 -4.727 1 68.31 304 SER A N 1
ATOM 2505 C CA . SER A 1 304 ? -12.148 12.836 -3.895 1 68.31 304 SER A CA 1
ATOM 2506 C C . SER A 1 304 ? -12.586 14.164 -4.504 1 68.31 304 SER A C 1
ATOM 2508 O O . SER A 1 304 ? -12.719 14.281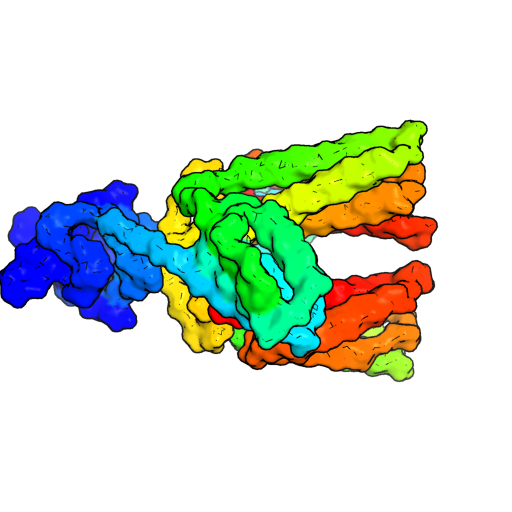 -5.727 1 68.31 304 SER A O 1
ATOM 2510 N N . MET B 1 1 ? -1.96 31.266 0.62 1 53.03 1 MET B N 1
ATOM 2511 C CA . MET B 1 1 ? -0.919 31.5 1.616 1 53.03 1 MET B CA 1
ATOM 2512 C C . MET B 1 1 ? -0.826 33 1.964 1 53.03 1 MET B C 1
ATOM 2514 O O . MET B 1 1 ? -0.903 33.844 1.08 1 53.03 1 MET B O 1
ATOM 2518 N N . GLU B 1 2 ? -1.134 33.344 3.166 1 69.25 2 GLU B N 1
ATOM 2519 C CA . GLU B 1 2 ? -1.036 34.719 3.596 1 69.25 2 GLU B CA 1
ATOM 2520 C C . GLU B 1 2 ? 0.227 34.969 4.422 1 69.25 2 GLU B C 1
ATOM 2522 O O . GLU B 1 2 ? 0.699 34.062 5.113 1 69.25 2 GLU B O 1
ATOM 2527 N N . PHE B 1 3 ? 0.899 35.938 4.238 1 68.5 3 PHE B N 1
ATOM 2528 C CA . PHE B 1 3 ? 2.082 36.312 5 1 68.5 3 PHE B CA 1
ATOM 2529 C C . PHE B 1 3 ? 1.722 37.312 6.102 1 68.5 3 PHE B C 1
ATOM 2531 O O . PHE B 1 3 ? 0.927 38.219 5.887 1 68.5 3 PHE B O 1
ATOM 2538 N N . ARG B 1 4 ? 2.104 36.906 7.25 1 72.62 4 ARG B N 1
ATOM 2539 C CA . ARG B 1 4 ? 1.84 37.781 8.375 1 72.62 4 ARG B CA 1
ATOM 2540 C C . ARG B 1 4 ? 3.133 38.188 9.086 1 72.62 4 ARG B C 1
ATOM 2542 O O . ARG B 1 4 ? 4.059 37.375 9.18 1 72.62 4 ARG B O 1
ATOM 2549 N N . LYS B 1 5 ? 3.213 39.375 9.484 1 72.81 5 LYS B N 1
ATOM 2550 C CA . LYS B 1 5 ? 4.375 39.906 10.203 1 72.81 5 LYS B CA 1
ATOM 2551 C C . LYS B 1 5 ? 4.27 39.594 11.695 1 72.81 5 LYS B C 1
ATOM 2553 O O . LYS B 1 5 ? 3.199 39.75 12.289 1 72.81 5 LYS B O 1
ATOM 2558 N N . ILE B 1 6 ? 5.344 39.031 12.117 1 75.75 6 ILE B N 1
ATOM 2559 C CA . ILE B 1 6 ? 5.426 38.844 13.555 1 75.75 6 ILE B CA 1
ATOM 2560 C C . ILE B 1 6 ? 5.57 40.188 14.25 1 75.75 6 ILE B C 1
ATOM 2562 O O . ILE B 1 6 ? 6.402 41.031 13.859 1 75.75 6 ILE B O 1
ATOM 2566 N N . GLN B 1 7 ? 4.699 40.438 15.117 1 74.75 7 GLN B N 1
ATOM 2567 C CA . GLN B 1 7 ? 4.746 41.688 15.852 1 74.75 7 GLN B CA 1
ATOM 2568 C C . GLN B 1 7 ? 5.07 41.438 17.328 1 74.75 7 GLN B C 1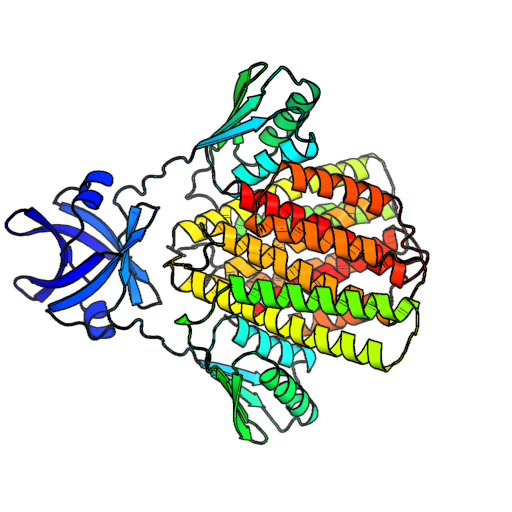
ATOM 2570 O O . GLN B 1 7 ? 5.027 40.312 17.797 1 74.75 7 GLN B O 1
ATOM 2575 N N . PHE B 1 8 ? 5.688 42.375 17.859 1 74.06 8 PHE B N 1
ATOM 2576 C CA . PHE B 1 8 ? 6.043 42.375 19.281 1 74.06 8 PHE B CA 1
ATOM 2577 C C . PHE B 1 8 ? 5.121 43.281 20.078 1 74.06 8 PHE B C 1
ATOM 2579 O O . PHE B 1 8 ? 4.859 44.406 19.688 1 74.06 8 PHE B O 1
ATOM 2586 N N . THR B 1 9 ? 4.164 42.625 20.906 1 64.56 9 THR B N 1
ATOM 2587 C CA . THR B 1 9 ? 3.316 43.469 21.734 1 64.56 9 THR B CA 1
ATOM 2588 C C . THR B 1 9 ? 3.797 43.469 23.188 1 64.56 9 THR B C 1
ATOM 2590 O O . THR B 1 9 ? 4.117 42.406 23.734 1 64.56 9 THR B O 1
ATOM 2593 N N . GLY B 1 10 ? 3.619 44.688 23.938 1 57.25 10 GLY B N 1
ATOM 2594 C CA . GLY B 1 10 ? 3.895 45.062 25.312 1 57.25 10 GLY B CA 1
ATOM 2595 C C . GLY B 1 10 ? 5.188 44.469 25.844 1 57.25 10 GLY B C 1
ATOM 2596 O O . GLY B 1 10 ? 6.188 44.406 25.125 1 57.25 10 GLY B O 1
ATOM 2597 N N . ARG B 1 11 ? 5.062 43.594 27.094 1 57.41 11 ARG B N 1
ATOM 2598 C CA . ARG B 1 11 ? 6.102 43.156 28 1 57.41 11 ARG B CA 1
ATOM 2599 C C . ARG B 1 11 ? 6.715 41.844 27.547 1 57.41 11 ARG B C 1
ATOM 2601 O O . ARG B 1 11 ? 7.156 41.031 28.359 1 57.41 11 ARG B O 1
ATOM 2608 N N . SER B 1 12 ? 6.766 41.406 26.219 1 64.19 12 SER B N 1
ATOM 2609 C CA . SER B 1 12 ? 7.723 40.344 25.906 1 64.19 12 SER B CA 1
ATOM 2610 C C . SER B 1 12 ? 7.066 39.219 25.094 1 64.19 12 SER B C 1
ATOM 2612 O O . SER B 1 12 ? 7.594 38.125 25.031 1 64.19 12 SER B O 1
ATOM 2614 N N . SER B 1 13 ? 5.914 39.594 24.359 1 71.88 13 SER B N 1
ATOM 2615 C CA . SER B 1 13 ? 5.324 38.438 23.656 1 71.88 13 SER B CA 1
ATOM 2616 C C . SER B 1 13 ? 5.281 38.656 22.156 1 71.88 13 SER B C 1
ATOM 2618 O O . SER B 1 13 ? 5.016 39.781 21.703 1 71.88 13 SER B O 1
ATOM 2620 N N . TYR B 1 14 ? 5.746 37.688 21.359 1 78.88 14 TYR B N 1
ATOM 2621 C CA . TYR B 1 14 ? 5.621 37.688 19.906 1 78.88 14 TYR B CA 1
ATOM 2622 C C . TYR B 1 14 ? 4.203 37.312 19.484 1 78.88 14 TYR B C 1
ATOM 2624 O O . TYR B 1 14 ? 3.615 36.375 20.031 1 78.88 14 TYR B O 1
ATOM 2632 N N . ILE B 1 15 ? 3.648 38.188 18.719 1 77.94 15 ILE B N 1
ATOM 2633 C CA . ILE B 1 15 ? 2.27 37.938 18.312 1 77.94 15 ILE B CA 1
ATOM 2634 C C . ILE B 1 15 ? 2.174 37.938 16.781 1 77.94 15 ILE B C 1
ATOM 2636 O O . ILE B 1 15 ? 3.02 38.531 16.109 1 77.94 15 ILE B O 1
ATOM 2640 N N . ILE B 1 16 ? 1.206 37.25 16.266 1 78.19 16 ILE B N 1
ATOM 2641 C CA . ILE B 1 16 ? 0.884 37.219 14.852 1 78.19 16 ILE B CA 1
ATOM 2642 C C . ILE B 1 16 ? -0.613 37.469 14.656 1 78.19 16 ILE B C 1
ATOM 2644 O O . ILE B 1 16 ? -1.425 37.031 15.484 1 78.19 16 ILE B O 1
ATOM 2648 N N . SER B 1 17 ? -0.969 38.25 13.719 1 78.25 17 SER B N 1
ATOM 2649 C CA . SER B 1 17 ? -2.369 38.531 13.414 1 78.25 17 SER B CA 1
ATOM 2650 C C . SER B 1 17 ? -3.023 37.344 12.695 1 78.25 17 SER B C 1
ATOM 2652 O O . SER B 1 17 ? -2.395 36.688 11.859 1 78.25 17 SER B O 1
ATOM 2654 N N . LEU B 1 18 ? -4.184 37.031 13.086 1 80.69 18 LEU B N 1
ATOM 2655 C CA . LEU B 1 18 ? -4.973 35.969 12.461 1 80.69 18 LEU B CA 1
ATOM 2656 C C . LEU B 1 18 ? -5.949 36.562 11.445 1 80.69 18 LEU B C 1
ATOM 2658 O O . LEU B 1 18 ? -6.453 37.688 11.633 1 80.69 18 LEU B O 1
ATOM 2662 N N . PRO B 1 19 ? -6.168 35.906 10.375 1 78.56 19 PRO B N 1
ATOM 2663 C CA . PRO B 1 19 ? -7.125 36.406 9.391 1 78.56 19 PRO B CA 1
ATOM 2664 C C . PRO B 1 19 ? -8.547 36.531 9.945 1 78.56 19 PRO B C 1
ATOM 2666 O O . PRO B 1 19 ? -9.055 35.594 10.539 1 78.56 19 PRO B O 1
ATOM 2669 N N . LYS B 1 20 ? -9.203 37.688 9.656 1 77.12 20 LYS B N 1
ATOM 2670 C CA . LYS B 1 20 ? -10.555 37.969 10.148 1 77.12 20 LYS B CA 1
ATOM 2671 C C . LYS B 1 20 ? -11.539 36.906 9.609 1 77.12 20 LYS B C 1
ATOM 2673 O O . LYS B 1 20 ? -12.43 36.469 10.336 1 77.12 20 LYS B O 1
ATOM 2678 N N . LYS B 1 21 ? -11.328 36.656 8.391 1 79.12 21 LYS B N 1
ATOM 2679 C CA . LYS B 1 21 ? -12.211 35.656 7.766 1 79.12 21 LYS B CA 1
ATOM 2680 C C . LYS B 1 21 ? -12.164 34.344 8.516 1 79.12 21 LYS B C 1
ATOM 2682 O O . LYS B 1 21 ? -13.203 33.688 8.719 1 79.12 21 LYS B O 1
ATOM 2687 N N . TRP B 1 22 ? -10.984 33.938 8.945 1 78.69 22 TRP B N 1
ATOM 2688 C CA . TRP B 1 22 ? -10.82 32.688 9.695 1 78.69 22 TRP B CA 1
ATOM 2689 C C . TRP B 1 22 ? -11.508 32.781 11.055 1 78.69 22 TRP B C 1
ATOM 2691 O O . TRP B 1 22 ? -12.148 31.828 11.5 1 78.69 22 TRP B O 1
ATOM 2701 N N . ILE B 1 23 ? -11.422 33.875 11.648 1 76.25 23 ILE B N 1
ATOM 2702 C CA . ILE B 1 23 ? -12.023 34.094 12.961 1 76.25 23 ILE B CA 1
ATOM 2703 C C . ILE B 1 23 ? -13.547 34.031 12.852 1 76.25 23 ILE B C 1
ATOM 2705 O O . ILE B 1 23 ? -14.188 33.344 13.656 1 76.25 23 ILE B O 1
ATOM 2709 N N . LYS B 1 24 ? -13.977 34.625 11.836 1 77.31 24 LYS B N 1
ATOM 2710 C CA . LYS B 1 24 ? -15.422 34.656 11.625 1 77.31 24 LYS B CA 1
ATOM 2711 C C . LYS B 1 24 ? -15.93 33.25 11.266 1 77.31 24 LYS B C 1
ATOM 2713 O O . LYS B 1 24 ? -16.953 32.812 11.797 1 77.31 24 LYS B O 1
ATOM 2718 N N . GLU B 1 25 ? -15.172 32.625 10.398 1 77.56 25 GLU B N 1
ATOM 2719 C CA . GLU B 1 25 ? -15.586 31.328 9.898 1 77.56 25 GLU B CA 1
ATOM 2720 C C . GLU B 1 25 ? -15.57 30.266 11.008 1 77.56 25 GLU B C 1
ATOM 2722 O O . GLU B 1 25 ? -16.328 29.297 10.961 1 77.56 25 GLU B O 1
ATOM 2727 N N . ASN B 1 26 ? -14.758 30.547 11.992 1 73.88 26 ASN B N 1
ATOM 2728 C CA . ASN B 1 26 ? -14.641 29.578 13.07 1 73.88 26 ASN B CA 1
ATOM 2729 C C . ASN B 1 26 ? -15.312 30.078 14.352 1 73.88 26 ASN B C 1
ATOM 2731 O O . ASN B 1 26 ? -15.102 29.516 15.43 1 73.88 26 ASN B O 1
ATOM 2735 N N . ASN B 1 27 ? -16.109 31.125 14.188 1 73.12 27 ASN B N 1
ATOM 2736 C CA . ASN B 1 27 ? -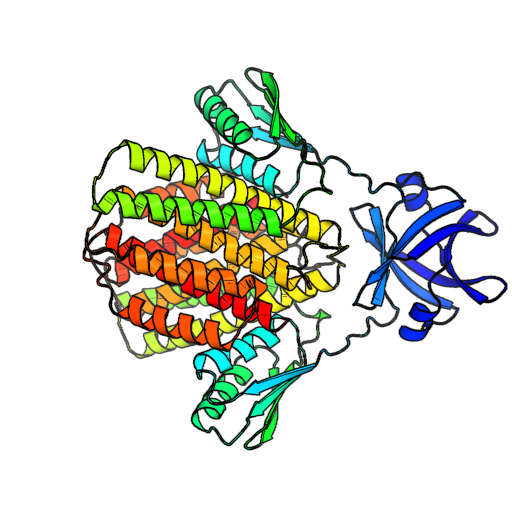16.859 31.719 15.281 1 73.12 27 ASN B CA 1
ATOM 2737 C C . ASN B 1 27 ? -15.977 32 16.5 1 73.12 27 ASN B C 1
ATOM 2739 O O . ASN B 1 27 ? -16.344 31.672 17.625 1 73.12 27 ASN B O 1
ATOM 2743 N N . LEU B 1 28 ? -14.797 32.406 16.156 1 76.25 28 LEU B N 1
ATOM 2744 C CA . LEU B 1 28 ? -13.867 32.75 17.234 1 76.25 28 LEU B CA 1
ATOM 2745 C C . LEU B 1 28 ? -14.016 34.188 17.641 1 76.25 28 LEU B C 1
ATOM 2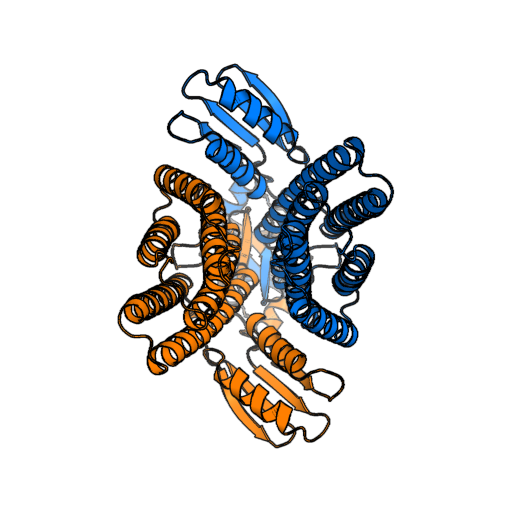747 O O . LEU B 1 28 ? -14.453 35.031 16.844 1 76.25 28 LEU B O 1
ATOM 2751 N N . LYS B 1 29 ? -13.984 34.344 18.859 1 74.69 29 LYS B N 1
ATOM 2752 C CA . LYS B 1 29 ? -14.062 35.719 19.375 1 74.69 29 LYS B CA 1
ATOM 2753 C C . LYS B 1 29 ? -12.883 36.031 20.297 1 74.69 29 LYS B C 1
ATOM 2755 O O . LYS B 1 29 ? -12.094 35.156 20.625 1 74.69 29 LYS B O 1
ATOM 2760 N N . GLN B 1 30 ? -12.82 37.312 20.562 1 74.94 30 GLN B N 1
ATOM 2761 C CA . GLN B 1 30 ? -11.805 37.75 21.516 1 74.94 30 GLN B CA 1
ATOM 2762 C C . GLN B 1 30 ? -11.945 37.031 22.844 1 74.94 30 GLN B C 1
ATOM 2764 O O . GLN B 1 30 ? -13.047 36.875 23.375 1 74.94 30 GLN B O 1
ATOM 2769 N N . GLY B 1 31 ? -10.797 36.469 23.297 1 73.12 31 GLY B N 1
ATOM 2770 C CA . GLY B 1 31 ? -10.82 35.75 24.562 1 73.12 31 GLY B CA 1
ATOM 2771 C C . GLY B 1 31 ? -10.891 34.25 24.391 1 73.12 31 GLY B C 1
ATOM 2772 O O . GLY B 1 31 ? -10.664 33.5 25.344 1 73.12 31 GLY B O 1
ATOM 2773 N N . ASP B 1 32 ? -11.172 33.844 23.125 1 73.38 32 ASP B N 1
ATOM 2774 C CA . ASP B 1 32 ? -11.234 32.406 22.875 1 73.38 32 ASP B CA 1
ATOM 2775 C C . ASP B 1 32 ? -9.844 31.766 22.938 1 73.38 32 ASP B C 1
ATOM 2777 O O . ASP B 1 32 ? -8.852 32.375 22.547 1 73.38 32 ASP B O 1
ATOM 2781 N N . VAL B 1 33 ? -9.766 30.641 23.594 1 73.25 33 VAL B N 1
ATOM 2782 C CA . VAL B 1 33 ? -8.516 29.906 23.688 1 73.25 33 VAL B CA 1
ATOM 2783 C C . VAL B 1 33 ? -8.438 28.859 22.578 1 73.25 33 VAL B C 1
ATOM 2785 O O . VAL B 1 33 ? -9.375 28.094 22.375 1 73.25 33 VAL B O 1
ATOM 2788 N N . VAL B 1 34 ? -7.367 28.984 21.703 1 75.38 34 VAL B N 1
ATOM 2789 C CA . VAL B 1 34 ? -7.184 28.047 20.625 1 75.38 34 VAL B CA 1
ATOM 2790 C C . VAL B 1 34 ? -5.914 27.219 20.844 1 75.38 34 VAL B C 1
ATOM 2792 O O . VAL B 1 34 ? -4.914 27.75 21.344 1 75.38 34 VAL B O 1
ATOM 2795 N N . PRO B 1 35 ? -6.055 25.938 20.719 1 69.5 35 PRO B N 1
ATOM 2796 C CA . PRO B 1 35 ? -4.852 25.109 20.828 1 69.5 35 PRO B CA 1
ATOM 2797 C C . PRO B 1 35 ? -3.818 25.406 19.75 1 69.5 35 PRO B C 1
ATOM 2799 O O . PRO B 1 35 ? -4.184 25.641 18.594 1 69.5 35 PRO B O 1
ATOM 2802 N N . LEU B 1 36 ? -2.555 25.672 20.203 1 71.56 36 LEU B N 1
ATOM 2803 C CA . LEU B 1 36 ? -1.405 25.859 19.328 1 71.56 36 LEU B CA 1
ATOM 2804 C C . LEU B 1 36 ? -0.428 24.703 19.453 1 71.56 36 LEU B C 1
ATOM 2806 O O . LEU B 1 36 ? -0.048 24.312 20.562 1 71.56 36 LEU B O 1
ATOM 2810 N N . VAL B 1 37 ? -0.208 24.016 18.344 1 66.06 37 VAL B N 1
ATOM 2811 C CA . VAL B 1 37 ? 0.707 22.891 18.344 1 66.06 37 VAL B CA 1
ATOM 2812 C C . VAL B 1 37 ? 1.967 23.234 17.547 1 66.06 37 VAL B C 1
ATOM 2814 O O . VAL B 1 37 ? 1.886 23.75 16.438 1 66.06 37 VAL B O 1
ATOM 2817 N N . ILE B 1 38 ? 3.1 23.078 18.281 1 65.25 38 ILE B N 1
ATOM 2818 C CA . ILE B 1 38 ? 4.367 23.219 17.578 1 65.25 38 ILE B CA 1
ATOM 2819 C C . ILE B 1 38 ? 4.723 21.891 16.906 1 65.25 38 ILE B C 1
ATOM 2821 O O . ILE B 1 38 ? 4.848 20.859 17.578 1 65.25 38 ILE B O 1
ATOM 2825 N N . ASN B 1 39 ? 4.746 21.906 15.656 1 62 39 ASN B N 1
ATOM 2826 C CA . ASN B 1 39 ? 5.023 20.703 14.883 1 62 39 ASN B CA 1
ATOM 2827 C C . ASN B 1 39 ? 6.52 20.406 14.828 1 62 39 ASN B C 1
ATOM 2829 O O . ASN B 1 39 ? 7.344 21.312 14.984 1 62 39 ASN B O 1
ATOM 2833 N N . PRO B 1 40 ? 6.781 19.234 14.688 1 56.56 40 PRO B N 1
ATOM 2834 C CA . PRO B 1 40 ? 8.195 18.859 14.617 1 56.56 40 PRO B CA 1
ATOM 2835 C C . PRO B 1 40 ? 8.953 19.609 13.516 1 56.56 40 PRO B C 1
ATOM 2837 O O . PRO B 1 40 ? 10.156 19.844 13.633 1 56.56 40 PRO B O 1
ATOM 2840 N N . ASP B 1 41 ? 8.234 20.047 12.602 1 56.91 41 ASP B N 1
ATOM 2841 C CA . ASP B 1 41 ? 8.883 20.719 11.484 1 56.91 41 ASP B CA 1
ATOM 2842 C C . ASP B 1 41 ? 9.086 22.203 11.781 1 56.91 41 ASP B C 1
ATOM 2844 O O . ASP B 1 41 ? 9.531 22.969 10.922 1 56.91 41 ASP B O 1
ATOM 2848 N N . GLY B 1 42 ? 8.758 22.531 12.898 1 62.38 42 GLY B N 1
ATOM 2849 C CA . GLY B 1 42 ? 8.938 23.906 13.312 1 62.38 42 GLY B CA 1
ATOM 2850 C C . GLY B 1 42 ? 7.73 24.781 13.031 1 62.38 42 GLY B C 1
ATOM 2851 O O . GLY B 1 42 ? 7.727 25.969 13.352 1 62.38 42 GLY B O 1
ATOM 2852 N N . SER B 1 43 ? 6.801 24.188 12.406 1 70.06 43 SER B N 1
ATOM 2853 C CA . SER B 1 43 ? 5.609 25 12.141 1 70.06 43 SER B CA 1
ATOM 2854 C C . SER B 1 43 ? 4.66 24.984 13.328 1 70.06 43 SER B C 1
ATOM 2856 O O . SER B 1 43 ? 4.805 24.172 14.242 1 70.06 43 SER B O 1
ATOM 2858 N N . ILE B 1 44 ? 3.906 26.047 13.398 1 72.44 44 ILE B N 1
ATOM 2859 C CA . ILE B 1 44 ? 2.873 26.125 14.422 1 72.44 44 ILE B CA 1
ATOM 2860 C C . ILE B 1 44 ? 1.499 25.906 13.797 1 72.44 44 ILE B C 1
ATOM 2862 O O . ILE B 1 44 ? 1.196 26.469 12.742 1 72.44 44 ILE B O 1
ATOM 2866 N N . THR B 1 45 ? 0.795 25 14.328 1 71 45 THR B N 1
ATOM 2867 C CA . THR B 1 45 ? -0.581 24.797 13.891 1 71 45 THR B CA 1
ATOM 2868 C C . THR B 1 45 ? -1.564 25.297 14.945 1 71 45 THR B C 1
ATOM 2870 O O . THR B 1 45 ? -1.449 24.953 16.125 1 71 45 THR B O 1
ATOM 2873 N N . ILE B 1 46 ? -2.359 26.328 14.578 1 73.31 46 ILE B N 1
ATOM 2874 C CA . ILE B 1 46 ? -3.408 26.844 15.453 1 73.31 46 ILE B CA 1
ATOM 2875 C C . ILE B 1 46 ? -4.738 26.172 15.109 1 73.31 46 ILE B C 1
ATOM 2877 O O . ILE B 1 46 ? -5.188 26.234 13.961 1 73.31 46 ILE B O 1
ATOM 2881 N N . LEU B 1 47 ? -5.297 25.438 15.898 1 66.5 47 LEU B N 1
ATOM 2882 C CA . LEU B 1 47 ? -6.551 24.719 15.68 1 66.5 47 LEU B CA 1
ATOM 2883 C C . LEU B 1 47 ? -7.738 25.578 16.109 1 66.5 47 LEU B C 1
ATOM 2885 O O . LEU B 1 47 ? -7.648 26.344 17.062 1 66.5 47 LEU B O 1
ATOM 2889 N N . PRO B 1 48 ? -8.82 25.594 15.211 1 61.94 48 PRO B N 1
ATOM 2890 C CA . PRO B 1 48 ? -10 26.344 15.664 1 61.94 48 PRO B CA 1
ATOM 2891 C C . PRO B 1 48 ? -10.617 25.75 16.922 1 61.94 48 PRO B C 1
ATOM 2893 O O . PRO B 1 48 ? -10.273 24.641 17.328 1 61.94 48 PRO B O 1
ATOM 2896 N N . LYS B 1 49 ? -11.281 26.641 17.844 1 55.28 49 LYS B N 1
ATOM 2897 C CA . LYS B 1 49 ? -11.922 26.203 19.078 1 55.28 49 LYS B CA 1
ATOM 2898 C C . LYS B 1 49 ? -12.711 24.922 18.859 1 55.28 49 LYS B C 1
ATOM 2900 O O . LYS B 1 49 ? -12.641 24 19.672 1 55.28 49 LYS B O 1
ATOM 2905 N N . GLU B 1 50 ? -13.633 24.844 17.891 1 49.41 50 GLU B N 1
ATOM 2906 C CA . GLU B 1 50 ? -14.383 23.641 17.578 1 49.41 50 GLU B CA 1
ATOM 2907 C C . GLU B 1 50 ? -13.984 23.078 16.203 1 49.41 50 GLU B C 1
ATOM 2909 O O . GLU B 1 50 ? -14.164 23.75 15.188 1 49.41 50 GLU B O 1
ATOM 2914 N N . PRO B 1 51 ? -12.977 22.328 16.203 1 46.44 51 PRO B N 1
ATOM 2915 C CA . PRO B 1 51 ? -12.719 21.766 14.875 1 46.44 51 PRO B CA 1
ATOM 2916 C C . PRO B 1 51 ? -14 21.5 14.086 1 46.44 51 PRO B C 1
ATOM 2918 O O . PRO B 1 51 ? -14.969 20.969 14.633 1 46.44 51 PRO B O 1
ATOM 2921 N N . LYS B 1 52 ? -14.492 22.438 13.352 1 46.16 52 LYS B N 1
ATOM 2922 C CA . LYS B 1 52 ? -15.711 22.156 12.594 1 46.16 52 LYS B CA 1
ATOM 2923 C C . LYS B 1 52 ? -15.68 20.75 12 1 46.16 52 LYS B C 1
ATOM 2925 O O . LYS B 1 52 ? -14.781 20.422 11.227 1 46.16 52 LYS B O 1
ATOM 2930 N N . GLU B 1 53 ? -16.078 19.766 12.758 1 47.41 53 GLU B N 1
ATOM 2931 C CA . GLU B 1 53 ? -16.312 18.469 12.156 1 47.41 53 GLU B CA 1
ATOM 2932 C C . GLU B 1 53 ? -17.203 18.578 10.914 1 47.41 53 GLU B C 1
ATOM 2934 O O . GLU B 1 53 ? -18.422 18.656 11.023 1 47.41 53 GLU B O 1
ATOM 2939 N N . ILE B 1 54 ? -16.969 19.453 10.086 1 48.66 54 ILE B N 1
ATOM 2940 C CA . ILE B 1 54 ? -17.844 19.5 8.914 1 48.66 54 ILE B CA 1
ATOM 2941 C C . ILE B 1 54 ? -18.078 18.078 8.391 1 48.66 54 ILE B C 1
ATOM 2943 O O . ILE B 1 54 ? -17.125 17.406 7.992 1 48.66 54 ILE B O 1
ATOM 2947 N N . SER B 1 55 ? -19.094 17.5 8.992 1 59 55 SER B N 1
ATOM 2948 C CA . SER B 1 55 ? -19.594 16.281 8.352 1 59 55 SER B CA 1
ATOM 2949 C C . SER B 1 55 ? -19.609 16.422 6.832 1 59 55 SER B C 1
ATOM 2951 O O . SER B 1 55 ? -20.266 17.328 6.301 1 59 55 SER B O 1
ATOM 2953 N N . GLU B 1 56 ? -18.672 15.82 6.199 1 80.44 56 GLU B N 1
ATOM 2954 C CA . GLU B 1 56 ? -18.609 15.875 4.738 1 80.44 56 GLU B CA 1
ATOM 2955 C C . GLU B 1 56 ? -19.609 14.906 4.113 1 80.44 56 GLU B C 1
ATOM 2957 O O . GLU B 1 56 ? -19.719 13.75 4.543 1 80.44 56 GLU B O 1
ATOM 2962 N N . LYS B 1 57 ? -20.594 15.484 3.439 1 89.88 57 LYS B N 1
ATOM 2963 C CA . LYS B 1 57 ? -21.594 14.695 2.707 1 89.88 57 LYS B CA 1
ATOM 2964 C C . LYS B 1 57 ? -21.125 14.414 1.282 1 89.88 57 LYS B C 1
ATOM 2966 O O . LYS B 1 57 ? -20.547 15.289 0.625 1 89.88 57 LYS B O 1
ATOM 2971 N N . LYS B 1 58 ? -21.297 13.125 0.93 1 93.25 58 LYS B N 1
ATOM 2972 C CA . LYS B 1 58 ? -21 12.75 -0.449 1 93.25 58 LYS B CA 1
ATOM 2973 C C . LYS B 1 58 ? -22.234 12.18 -1.14 1 93.25 58 LYS B C 1
ATOM 2975 O O . LYS B 1 58 ? -22.859 11.242 -0.641 1 93.25 58 LYS B O 1
ATOM 2980 N N . GLU B 1 59 ? -22.578 12.797 -2.215 1 94.56 59 GLU B N 1
ATOM 2981 C CA . GLU B 1 59 ? -23.688 12.305 -3.029 1 94.56 59 GLU B CA 1
ATOM 2982 C C . GLU B 1 59 ? -23.172 11.445 -4.184 1 94.56 59 GLU B C 1
ATOM 2984 O O . GLU B 1 59 ? -22.312 11.875 -4.957 1 94.56 59 GLU B O 1
ATOM 2989 N N . LEU B 1 60 ? -23.672 10.211 -4.297 1 95.5 60 LEU B N 1
ATOM 2990 C CA . LEU B 1 60 ? -23.297 9.281 -5.359 1 95.5 60 LEU B CA 1
ATOM 2991 C C . LEU B 1 60 ? -24.5 8.969 -6.25 1 95.5 60 LEU B C 1
ATOM 2993 O O . LEU B 1 60 ? -25.516 8.477 -5.77 1 95.5 60 LEU B O 1
ATOM 2997 N N . MET B 1 61 ? -24.375 9.266 -7.523 1 94.44 61 MET B N 1
ATOM 2998 C CA . MET B 1 61 ? -25.406 8.93 -8.492 1 94.44 61 MET B CA 1
ATOM 2999 C C . MET B 1 61 ? -25.109 7.59 -9.164 1 94.44 61 MET B C 1
ATOM 3001 O O . MET B 1 61 ? -24.094 7.441 -9.844 1 94.44 61 MET B O 1
ATOM 3005 N N . ILE B 1 62 ? -26.016 6.629 -8.945 1 94.62 62 ILE B N 1
ATOM 3006 C CA . ILE B 1 62 ? -25.812 5.281 -9.477 1 94.62 62 ILE B CA 1
ATOM 3007 C C . ILE B 1 62 ? -26.781 5.039 -10.633 1 94.62 62 ILE B C 1
ATOM 3009 O O . ILE B 1 62 ? -27.984 5.301 -10.516 1 94.62 62 ILE B O 1
ATOM 3013 N N . SER B 1 63 ? -26.219 4.668 -11.75 1 93 63 SER B N 1
ATOM 3014 C CA . SER B 1 63 ? -26.984 4.309 -12.938 1 93 63 SER B CA 1
ATOM 3015 C C . SER B 1 63 ? -26.484 3 -13.539 1 93 63 SER B C 1
ATOM 3017 O O . SER B 1 63 ? -25.531 2.404 -13.047 1 93 63 SER B O 1
ATOM 3019 N N . GLU B 1 64 ? -27.156 2.508 -14.516 1 92.12 64 GLU B N 1
ATOM 3020 C CA . GLU B 1 64 ? -26.797 1.251 -15.164 1 92.12 64 GLU B CA 1
ATOM 3021 C C . GLU B 1 64 ? -25.531 1.406 -16 1 92.12 64 GLU B C 1
ATOM 3023 O O . GLU B 1 64 ? -25 0.424 -16.531 1 92.12 64 GLU B O 1
ATOM 3028 N N . GLU B 1 65 ? -25.094 2.635 -16.047 1 91.25 65 GLU B N 1
ATOM 3029 C CA . GLU B 1 65 ? -23.828 2.869 -16.734 1 91.25 65 GLU B CA 1
ATOM 3030 C C . GLU B 1 65 ? -22.672 2.23 -15.992 1 91.25 65 GLU B C 1
ATOM 3032 O O . GLU B 1 65 ? -21.625 1.924 -16.594 1 91.25 65 GLU B O 1
ATOM 3037 N N . TYR B 1 66 ? -22.844 2.039 -14.711 1 91.62 66 TYR B N 1
ATOM 3038 C CA . TYR B 1 66 ? -21.828 1.4 -13.875 1 91.62 66 TYR B CA 1
ATOM 3039 C C . TYR B 1 66 ? -22.25 -0.013 -13.492 1 91.62 66 TYR B C 1
ATOM 3041 O O . TYR B 1 66 ? -23.422 -0.266 -13.227 1 91.62 66 TYR B O 1
ATOM 3049 N N . SER B 1 67 ? -21.266 -0.865 -13.531 1 94.19 67 SER B N 1
ATOM 3050 C CA . SER B 1 67 ? -21.547 -2.209 -13.031 1 94.19 67 SER B CA 1
ATOM 3051 C C . SER B 1 67 ? -21.875 -2.186 -11.547 1 94.19 67 SER B C 1
ATOM 3053 O O . SER B 1 67 ? -21.531 -1.239 -10.836 1 94.19 67 SER B O 1
ATOM 3055 N N . PRO B 1 68 ? -22.609 -3.193 -11.078 1 93.44 68 PRO B N 1
ATOM 3056 C CA . PRO B 1 68 ? -22.875 -3.289 -9.641 1 93.44 68 PRO B CA 1
ATOM 3057 C C . PRO B 1 68 ? -21.609 -3.266 -8.805 1 93.44 68 PRO B C 1
ATOM 3059 O O . PRO B 1 68 ? -21.578 -2.668 -7.727 1 93.44 68 PRO B O 1
ATOM 3062 N N . ASP B 1 69 ? -20.578 -3.887 -9.328 1 93.81 69 ASP B N 1
ATOM 3063 C CA . ASP B 1 69 ? -19.297 -3.906 -8.633 1 93.81 69 ASP B CA 1
ATOM 3064 C C . ASP B 1 69 ? -18.734 -2.496 -8.484 1 93.81 69 ASP B C 1
ATOM 3066 O O . ASP B 1 69 ? -18.203 -2.143 -7.434 1 93.81 69 ASP B O 1
ATOM 3070 N N . MET B 1 70 ? -18.906 -1.736 -9.562 1 94.31 70 MET B N 1
ATOM 3071 C CA . MET B 1 70 ? -18.422 -0.357 -9.531 1 94.31 70 MET B CA 1
ATOM 3072 C C . MET B 1 70 ? -19.219 0.474 -8.531 1 94.31 70 MET B C 1
ATOM 3074 O O . MET B 1 70 ? -18.641 1.285 -7.801 1 94.31 70 MET B O 1
ATOM 3078 N N . ALA B 1 71 ? -20.516 0.282 -8.492 1 94.69 71 ALA B N 1
ATOM 3079 C CA . ALA B 1 71 ? -21.359 1.004 -7.547 1 94.69 71 ALA B CA 1
ATOM 3080 C C . ALA B 1 71 ? -20.906 0.751 -6.109 1 94.69 71 ALA B C 1
ATOM 3082 O O . ALA B 1 71 ? -20.797 1.688 -5.316 1 94.69 71 ALA B O 1
ATOM 3083 N N . ILE B 1 72 ? -20.641 -0.458 -5.852 1 95.44 72 ILE B N 1
ATOM 3084 C CA . ILE B 1 72 ? -20.188 -0.858 -4.527 1 95.44 72 ILE B CA 1
ATOM 3085 C C . ILE B 1 72 ? -18.859 -0.187 -4.211 1 95.44 72 ILE B C 1
ATOM 3087 O O . ILE B 1 72 ? -18.656 0.35 -3.119 1 95.44 72 ILE B O 1
ATOM 3091 N N . ARG B 1 73 ? -18 -0.161 -5.148 1 94.88 73 ARG B N 1
ATOM 3092 C CA . ARG B 1 73 ? -16.688 0.426 -4.965 1 94.88 73 ARG B CA 1
ATOM 3093 C C . ARG B 1 73 ? -16.781 1.92 -4.68 1 94.88 73 ARG B C 1
ATOM 3095 O O . ARG B 1 73 ? -16.016 2.459 -3.885 1 94.88 73 ARG B O 1
ATOM 3102 N N . LEU B 1 74 ? -17.672 2.531 -5.332 1 95.56 74 LEU B N 1
ATOM 3103 C CA . LEU B 1 74 ? -17.859 3.965 -5.133 1 95.56 74 LEU B CA 1
ATOM 3104 C C . LEU B 1 74 ? -18.297 4.262 -3.703 1 95.56 74 LEU B C 1
ATOM 3106 O O . LEU B 1 74 ? -17.828 5.227 -3.092 1 95.56 74 LEU B O 1
ATOM 3110 N N . ILE B 1 75 ? -19.141 3.438 -3.195 1 96.19 75 ILE B N 1
ATOM 3111 C CA . ILE B 1 75 ? -19.641 3.615 -1.838 1 96.19 75 ILE B CA 1
ATOM 3112 C C . ILE B 1 75 ? -18.516 3.4 -0.837 1 96.19 75 ILE B C 1
ATOM 3114 O O . ILE B 1 75 ? -18.312 4.215 0.067 1 96.19 75 ILE B O 1
ATOM 3118 N N . ILE B 1 76 ? -17.797 2.359 -1.034 1 95.88 76 ILE B N 1
ATOM 3119 C CA . ILE B 1 76 ? -16.672 2.047 -0.163 1 95.88 76 ILE B CA 1
ATOM 3120 C C . ILE B 1 76 ? -15.656 3.18 -0.214 1 95.88 76 ILE B C 1
ATOM 3122 O O . ILE B 1 76 ? -15.109 3.584 0.818 1 95.88 76 ILE B O 1
ATOM 3126 N N . SER B 1 77 ? -15.43 3.674 -1.398 1 95.06 77 SER B N 1
ATOM 3127 C CA . SER B 1 77 ? -14.484 4.77 -1.592 1 95.06 77 SER B CA 1
ATOM 3128 C C . SER B 1 77 ? -14.898 6.004 -0.798 1 95.06 77 SER B C 1
ATOM 3130 O O . SER B 1 77 ? -14.07 6.621 -0.125 1 95.06 77 SER B O 1
ATOM 3132 N N . ALA B 1 78 ? -16.156 6.34 -0.871 1 94.44 78 ALA B N 1
ATOM 3133 C CA . ALA B 1 78 ? -16.656 7.484 -0.12 1 94.44 78 ALA B CA 1
ATOM 3134 C C . ALA B 1 78 ? -16.469 7.289 1.381 1 94.44 78 ALA B C 1
ATOM 3136 O O . ALA B 1 78 ? -16.078 8.219 2.09 1 94.44 78 ALA B O 1
ATOM 3137 N N . TYR B 1 79 ? -16.703 6.094 1.786 1 94.56 79 TYR B N 1
ATOM 3138 C CA . TYR B 1 79 ? -16.531 5.762 3.195 1 94.56 79 TYR B CA 1
ATOM 3139 C C . TYR B 1 79 ? -15.07 5.922 3.619 1 94.56 79 TYR B C 1
ATOM 3141 O O . TYR B 1 79 ? -14.781 6.578 4.621 1 94.56 79 TYR B O 1
ATOM 3149 N N . ILE B 1 80 ? -14.148 5.387 2.902 1 93.38 80 ILE B N 1
ATOM 3150 C CA . ILE B 1 80 ? -12.75 5.363 3.314 1 93.38 80 ILE B CA 1
ATOM 3151 C C . ILE B 1 80 ? -12.156 6.77 3.211 1 93.38 80 ILE B C 1
ATOM 3153 O O . ILE B 1 80 ? -11.188 7.094 3.902 1 93.38 80 ILE B O 1
ATOM 3157 N N . GLN B 1 81 ? -12.781 7.598 2.385 1 90.25 81 GLN B N 1
ATOM 3158 C CA . GLN B 1 81 ? -12.289 8.961 2.227 1 90.25 81 GLN B CA 1
ATOM 3159 C C . GLN B 1 81 ? -12.734 9.844 3.395 1 90.25 81 GLN B C 1
ATOM 3161 O O . GLN B 1 81 ? -12.297 10.992 3.514 1 90.25 81 GLN B O 1
ATOM 3166 N N . GLY B 1 82 ? -13.641 9.312 4.207 1 87.94 82 GLY B N 1
ATOM 3167 C CA . GLY B 1 82 ? -13.945 10 5.449 1 87.94 82 GLY B CA 1
ATOM 3168 C C . GLY B 1 82 ? -15.281 10.711 5.422 1 87.94 82 GLY B C 1
ATOM 3169 O O . GLY B 1 82 ? -15.609 11.477 6.336 1 87.94 82 GLY B O 1
ATOM 3170 N N . TYR B 1 83 ? -16.062 10.469 4.379 1 90.12 83 TYR B N 1
ATOM 3171 C CA . TYR B 1 83 ? -17.359 11.117 4.34 1 90.12 83 TYR B CA 1
ATOM 3172 C C . TYR B 1 83 ? -18.281 10.539 5.406 1 90.12 83 TYR B C 1
ATOM 3174 O O . TYR B 1 83 ? -18.328 9.328 5.609 1 90.12 83 TYR B O 1
ATOM 3182 N N . ASP B 1 84 ? -19.016 11.43 6.023 1 90.06 84 ASP B N 1
ATOM 3183 C CA . ASP B 1 84 ? -19.859 11.016 7.137 1 90.06 84 ASP B CA 1
ATOM 3184 C C . ASP B 1 84 ? -21.266 10.648 6.66 1 90.06 84 ASP B C 1
ATOM 3186 O O . ASP B 1 84 ? -21.953 9.859 7.301 1 90.06 84 ASP B O 1
ATOM 3190 N N . VAL B 1 85 ? -21.625 11.336 5.645 1 94 85 VAL B N 1
ATOM 3191 C CA . VAL B 1 85 ? -22.938 11.062 5.09 1 94 85 VAL B CA 1
ATOM 3192 C C . VAL B 1 85 ? -22.812 10.594 3.645 1 94 85 VAL B C 1
ATOM 3194 O O . VAL B 1 85 ? -22.266 11.312 2.799 1 94 85 VAL B O 1
ATOM 3197 N N . LEU B 1 86 ? -23.297 9.359 3.416 1 96.44 86 LEU B N 1
ATOM 3198 C CA . LEU B 1 86 ? -23.328 8.781 2.078 1 96.44 86 LEU B CA 1
ATOM 3199 C C . LEU B 1 86 ? -24.734 8.797 1.495 1 96.44 86 LEU B C 1
ATOM 3201 O O . LEU B 1 86 ? -25.594 8.047 1.937 1 96.44 86 LEU B O 1
ATOM 3205 N N . GLU B 1 87 ? -24.922 9.672 0.577 1 96.69 87 GLU B N 1
ATOM 3206 C CA . GLU B 1 87 ? -26.219 9.742 -0.082 1 96.69 87 GLU B CA 1
ATOM 3207 C C . GLU B 1 87 ? -26.172 9.102 -1.466 1 96.69 87 GLU B C 1
ATOM 3209 O O . GLU B 1 87 ? -25.594 9.664 -2.396 1 96.69 87 GLU B O 1
ATOM 3214 N N . ILE B 1 88 ? -26.844 7.953 -1.604 1 97.25 88 ILE B N 1
ATOM 3215 C CA . ILE B 1 88 ? -26.875 7.199 -2.852 1 97.25 88 ILE B CA 1
ATOM 3216 C C . ILE B 1 88 ? -28.188 7.445 -3.582 1 97.25 88 ILE B C 1
ATOM 3218 O O . ILE B 1 88 ? -29.266 7.156 -3.051 1 97.25 88 ILE B O 1
ATOM 3222 N N . LYS B 1 89 ? -28.094 7.988 -4.727 1 96.44 89 LYS B N 1
ATOM 3223 C CA . LYS B 1 89 ? -29.25 8.242 -5.562 1 96.44 89 LYS B CA 1
ATOM 3224 C C . LYS B 1 89 ? -29.219 7.387 -6.824 1 96.44 89 LYS B C 1
ATOM 3226 O O . LYS B 1 89 ? -28.188 7.281 -7.484 1 96.44 89 LYS B O 1
ATOM 3231 N N . PHE B 1 90 ? -30.359 6.758 -7.07 1 96 90 PHE B N 1
ATOM 3232 C CA . PHE B 1 90 ? -30.484 5.934 -8.266 1 96 90 PHE B CA 1
ATOM 3233 C C . PHE B 1 90 ? -31.25 6.68 -9.359 1 96 90 PHE B C 1
ATOM 3235 O O . PHE B 1 90 ? -32.219 7.379 -9.078 1 96 90 PHE B O 1
ATOM 3242 N N . THR B 1 91 ? -30.766 6.629 -10.594 1 93.88 91 THR B N 1
ATOM 3243 C CA . THR B 1 91 ? -31.422 7.297 -11.711 1 93.88 91 THR B CA 1
ATOM 3244 C C . THR B 1 91 ? -32.781 6.68 -11.984 1 93.88 91 THR B C 1
ATOM 3246 O O . THR B 1 91 ? -33.688 7.344 -12.508 1 93.88 91 THR B O 1
ATOM 3249 N N . LYS B 1 92 ? -32.938 5.422 -11.711 1 93.44 92 LYS B N 1
ATOM 3250 C CA . LYS B 1 92 ? -34.188 4.652 -11.75 1 93.44 92 LYS B CA 1
ATOM 3251 C C . LYS B 1 92 ? -34.156 3.525 -10.719 1 93.44 92 LYS B C 1
ATOM 3253 O O . LYS B 1 92 ? -33.188 3.387 -9.969 1 93.44 92 LYS B O 1
ATOM 3258 N N . GLU B 1 93 ? -35.25 2.857 -10.719 1 91.69 93 GLU B N 1
ATOM 3259 C CA . GLU B 1 93 ? -35.281 1.734 -9.781 1 91.69 93 GLU B CA 1
ATOM 3260 C C . GLU B 1 93 ? -34.375 0.596 -10.273 1 91.69 93 GLU B C 1
ATOM 3262 O O . GLU B 1 93 ? -34.594 0.065 -11.367 1 91.69 93 GLU B O 1
ATOM 3267 N N . LEU B 1 94 ? -33.406 0.324 -9.5 1 93.19 94 LEU B N 1
ATOM 3268 C CA . LEU B 1 94 ? -32.469 -0.755 -9.773 1 93.19 94 LEU B CA 1
ATOM 3269 C C . LEU B 1 94 ? -32.406 -1.729 -8.609 1 93.19 94 LEU B C 1
ATOM 3271 O O . LEU B 1 94 ? -31.484 -1.671 -7.797 1 93.19 94 LEU B O 1
ATOM 3275 N N . PRO B 1 95 ? -33.281 -2.641 -8.57 1 92.12 95 PRO B N 1
ATOM 3276 C CA . PRO B 1 95 ? -33.406 -3.51 -7.395 1 92.12 95 PRO B CA 1
ATOM 3277 C C . PRO B 1 95 ? -32.156 -4.312 -7.125 1 92.12 95 PRO B C 1
ATOM 3279 O O . PRO B 1 95 ? -31.734 -4.465 -5.969 1 92.12 95 PRO B O 1
ATOM 3282 N N . HIS B 1 96 ? -31.578 -4.855 -8.133 1 93.31 96 HIS B N 1
ATOM 3283 C CA . HIS B 1 96 ? -30.391 -5.676 -7.969 1 93.31 96 HIS B CA 1
ATOM 3284 C C . HIS B 1 96 ? -29.234 -4.863 -7.379 1 93.31 96 HIS B C 1
ATOM 3286 O O . HIS B 1 96 ? -28.5 -5.355 -6.523 1 93.31 96 HIS B O 1
ATOM 3292 N N . TYR B 1 97 ? -29.078 -3.631 -7.805 1 94.69 97 TYR B N 1
ATOM 3293 C CA . TYR B 1 97 ? -28.062 -2.738 -7.25 1 94.69 97 TYR B CA 1
ATOM 3294 C C . TYR B 1 97 ? -28.375 -2.418 -5.789 1 94.69 97 TYR B C 1
ATOM 3296 O O . TYR B 1 97 ? -27.469 -2.473 -4.941 1 94.69 97 TYR B O 1
ATOM 3304 N N . LYS B 1 98 ? -29.609 -2.105 -5.582 1 94.25 98 LYS B N 1
ATOM 3305 C CA . LYS B 1 98 ? -30.016 -1.63 -4.266 1 94.25 98 LYS B CA 1
ATOM 3306 C C . LYS B 1 98 ? -29.75 -2.68 -3.191 1 94.25 98 LYS B C 1
ATOM 3308 O O . LYS B 1 98 ? -29.281 -2.352 -2.102 1 94.25 98 LYS B O 1
ATOM 3313 N N . VAL B 1 99 ? -30.031 -3.877 -3.467 1 94.12 99 VAL B N 1
ATOM 3314 C CA . VAL B 1 99 ? -29.812 -4.965 -2.52 1 94.12 99 VAL B CA 1
ATOM 3315 C C . VAL B 1 99 ? -28.328 -5.059 -2.158 1 94.12 99 VAL B C 1
ATOM 3317 O O . VAL B 1 99 ? -27.984 -5.148 -0.98 1 94.12 99 VAL B O 1
ATOM 3320 N N . LYS B 1 100 ? -27.484 -5.027 -3.135 1 95.06 100 LYS B N 1
ATOM 3321 C CA . LYS B 1 100 ? -26.047 -5.133 -2.926 1 95.06 100 LYS B CA 1
ATOM 3322 C C . LYS B 1 100 ? -25.5 -3.922 -2.168 1 95.06 100 LYS B C 1
ATOM 3324 O O . LYS B 1 100 ? -24.688 -4.062 -1.264 1 95.06 100 LYS B O 1
ATOM 3329 N N . ILE B 1 101 ? -26.031 -2.809 -2.52 1 95.62 101 ILE B N 1
ATOM 3330 C CA . ILE B 1 101 ? -25.578 -1.558 -1.923 1 95.62 101 ILE B CA 1
ATOM 3331 C C . ILE B 1 101 ? -25.984 -1.507 -0.454 1 95.62 101 ILE B C 1
ATOM 3333 O O . ILE B 1 101 ? -25.188 -1.137 0.41 1 95.62 101 ILE B O 1
ATOM 3337 N N . ARG B 1 102 ? -27.203 -1.888 -0.191 1 94.94 102 ARG B N 1
ATOM 3338 C CA . ARG B 1 102 ? -27.688 -1.939 1.185 1 94.94 102 ARG B CA 1
ATOM 3339 C C . ARG B 1 102 ? -26.812 -2.832 2.045 1 94.94 102 ARG B C 1
ATOM 3341 O O . ARG B 1 102 ? -26.438 -2.455 3.156 1 94.94 102 ARG B O 1
ATOM 3348 N N . LYS B 1 103 ? -26.469 -3.916 1.515 1 94.56 103 LYS B N 1
ATOM 3349 C CA . LYS B 1 103 ? -25.625 -4.867 2.232 1 94.56 103 LYS B CA 1
ATOM 3350 C C . LYS B 1 103 ? -24.25 -4.27 2.523 1 94.56 103 LYS B C 1
ATOM 3352 O O . LYS B 1 103 ? -23.719 -4.438 3.621 1 94.56 103 LYS B O 1
ATOM 3357 N N . VAL B 1 104 ? -23.75 -3.572 1.561 1 95.5 104 VAL B N 1
ATOM 3358 C CA . VAL B 1 104 ? -22.422 -2.98 1.705 1 95.5 104 VAL B CA 1
ATOM 3359 C C . VAL B 1 104 ? -22.453 -1.881 2.764 1 95.5 104 VAL B C 1
ATOM 3361 O O . VAL B 1 104 ? -21.578 -1.813 3.629 1 95.5 104 VAL B O 1
ATOM 3364 N N . ILE B 1 105 ? -23.469 -1.056 2.715 1 95.69 105 ILE B N 1
ATOM 3365 C CA . ILE B 1 105 ? -23.578 0.029 3.684 1 95.69 105 ILE B CA 1
ATOM 3366 C C . ILE B 1 105 ? -23.672 -0.546 5.094 1 95.69 105 ILE B C 1
ATOM 3368 O O . ILE B 1 105 ? -23 -0.063 6.008 1 95.69 105 ILE B O 1
ATOM 3372 N N . GLN B 1 106 ? -24.375 -1.586 5.211 1 92.88 106 GLN B N 1
ATOM 3373 C CA . GLN B 1 106 ? -24.578 -2.217 6.512 1 92.88 106 GLN B CA 1
ATOM 3374 C C . GLN B 1 106 ? -23.297 -2.865 7.016 1 92.88 106 GLN B C 1
ATOM 3376 O O . GLN B 1 106 ? -23.109 -3.033 8.227 1 92.88 106 GLN B O 1
ATOM 3381 N N . SER B 1 107 ? -22.484 -3.148 6.082 1 93.5 107 SER B N 1
ATOM 3382 C CA . SER B 1 107 ? -21.25 -3.846 6.453 1 93.5 107 SER B CA 1
ATOM 3383 C C . SER B 1 107 ? -20.156 -2.861 6.844 1 93.5 107 SER B C 1
ATOM 3385 O O . SER B 1 107 ? -19.156 -3.252 7.445 1 93.5 107 SER B O 1
ATOM 3387 N N . LEU B 1 108 ? -20.312 -1.624 6.539 1 94.44 108 LEU B N 1
ATOM 3388 C CA . LEU B 1 108 ? -19.312 -0.622 6.871 1 94.44 108 LEU B CA 1
ATOM 3389 C C . LEU B 1 108 ? -19.359 -0.26 8.352 1 94.44 108 LEU B C 1
ATOM 3391 O O . LEU B 1 108 ? -20.422 0.101 8.867 1 94.44 108 LEU B O 1
ATOM 3395 N N . PRO B 1 109 ? -18.234 -0.339 9.023 1 91.81 109 PRO B N 1
ATOM 3396 C CA . PRO B 1 109 ? -18.234 -0.062 10.461 1 91.81 109 PRO B CA 1
ATOM 3397 C C . PRO B 1 109 ? -18.734 1.343 10.789 1 91.81 109 PRO B C 1
ATOM 3399 O O . PRO B 1 109 ? -18.25 2.324 10.219 1 91.81 109 PRO B O 1
ATOM 3402 N N . GLY B 1 110 ? -19.734 1.384 11.703 1 91.31 110 GLY B N 1
ATOM 3403 C CA . GLY B 1 110 ? -20.203 2.652 12.234 1 91.31 110 GLY B CA 1
ATOM 3404 C C . GLY B 1 110 ? -21.203 3.338 11.336 1 91.31 110 GLY B C 1
ATOM 3405 O O . GLY B 1 110 ? -21.578 4.492 11.57 1 91.31 110 GLY B O 1
ATOM 3406 N N . VAL B 1 111 ? -21.641 2.658 10.258 1 94.62 111 VAL B N 1
ATOM 3407 C CA . VAL B 1 111 ? -22.578 3.297 9.352 1 94.62 111 VAL B CA 1
ATOM 3408 C C . VAL B 1 111 ? -23.969 2.711 9.562 1 94.62 111 VAL B C 1
ATOM 3410 O O . VAL B 1 111 ? -24.125 1.494 9.703 1 94.62 111 VAL B O 1
ATOM 3413 N N . GLU B 1 112 ? -24.875 3.586 9.648 1 94.56 112 GLU B N 1
ATOM 3414 C CA . GLU B 1 112 ? -26.281 3.184 9.75 1 94.56 112 GLU B CA 1
ATOM 3415 C C . GLU B 1 112 ? -27.109 3.793 8.617 1 94.56 112 GLU B C 1
ATOM 3417 O O . GLU B 1 112 ? -26.891 4.949 8.242 1 94.56 112 GLU B O 1
ATOM 3422 N N . ILE B 1 113 ? -28.047 3.021 8.172 1 96 113 ILE B N 1
ATOM 3423 C CA . ILE B 1 113 ? -28.953 3.527 7.148 1 96 113 ILE B CA 1
ATOM 3424 C C . ILE B 1 113 ? -30.047 4.375 7.805 1 96 113 ILE B C 1
ATOM 3426 O O . ILE B 1 113 ? -30.781 3.891 8.664 1 96 113 ILE B O 1
ATOM 3430 N N . ILE B 1 114 ? -30.094 5.645 7.348 1 95.44 114 ILE B N 1
ATOM 3431 C CA . ILE B 1 114 ? -31.078 6.531 7.977 1 95.44 114 ILE B CA 1
ATOM 3432 C C . ILE B 1 114 ? -32.25 6.738 7.043 1 95.44 114 ILE B C 1
ATOM 3434 O O . ILE B 1 114 ? -33.344 7.172 7.48 1 95.44 114 ILE B O 1
ATOM 3438 N N . LEU B 1 115 ? -32.062 6.578 5.797 1 94.62 115 LEU B N 1
ATOM 3439 C CA . LEU B 1 115 ? -33.125 6.672 4.785 1 94.62 115 LEU B CA 1
ATOM 3440 C C . LEU B 1 115 ? -33 5.539 3.77 1 94.62 115 LEU B C 1
ATOM 3442 O O . LEU B 1 115 ? -31.906 5.219 3.316 1 94.62 115 LEU B O 1
ATOM 3446 N N . ASP B 1 116 ? -34.062 4.82 3.469 1 94.88 116 ASP B N 1
ATOM 3447 C CA . ASP B 1 116 ? -34.125 3.727 2.502 1 94.88 116 ASP B CA 1
ATOM 3448 C C . ASP B 1 116 ? -35.375 3.826 1.626 1 94.88 116 ASP B C 1
ATOM 3450 O O . ASP B 1 116 ? -36.406 3.213 1.927 1 94.88 116 ASP B O 1
ATOM 3454 N N . GLU B 1 117 ? -35.25 4.566 0.572 1 94.31 117 GLU B N 1
ATOM 3455 C CA . GLU B 1 117 ? -36.312 4.758 -0.421 1 94.31 117 GLU B CA 1
ATOM 3456 C C . GLU B 1 117 ? -36 4.023 -1.718 1 94.31 117 GLU B C 1
ATOM 3458 O O . GLU B 1 117 ? -34.844 3.584 -1.921 1 94.31 117 GLU B O 1
ATOM 3463 N N . PRO B 1 118 ? -36.938 3.791 -2.568 1 92.62 118 PRO B N 1
ATOM 3464 C CA . PRO B 1 118 ? -36.688 3.025 -3.797 1 92.62 118 PRO B CA 1
ATOM 3465 C C . PRO B 1 118 ? -35.594 3.615 -4.66 1 92.62 118 PRO B C 1
ATOM 3467 O O . PRO B 1 118 ? -34.812 2.871 -5.281 1 92.62 118 PRO B O 1
ATOM 3470 N N . THR B 1 119 ? -35.469 4.926 -4.633 1 94.69 119 THR B N 1
ATOM 3471 C CA . THR B 1 119 ? -34.469 5.512 -5.531 1 94.69 119 THR B CA 1
ATOM 3472 C C . THR B 1 119 ? -33.406 6.285 -4.742 1 94.69 119 THR B C 1
ATOM 3474 O O . THR B 1 119 ? -32.688 7.094 -5.309 1 94.69 119 THR B O 1
ATOM 3477 N N . ARG B 1 120 ? -33.438 6.035 -3.406 1 95.75 120 ARG B N 1
ATOM 3478 C CA . ARG B 1 120 ? -32.5 6.801 -2.592 1 95.75 120 ARG B CA 1
ATOM 3479 C C . ARG B 1 120 ? -32.188 6.074 -1.287 1 95.75 120 ARG B C 1
ATOM 3481 O O . ARG B 1 120 ? -33.094 5.605 -0.601 1 95.75 120 ARG B O 1
ATOM 3488 N N . ILE B 1 121 ? -30.906 5.949 -1.001 1 97.12 121 ILE B N 1
ATOM 3489 C CA . ILE B 1 121 ? -30.453 5.395 0.271 1 97.12 121 ILE B CA 1
ATOM 3490 C C . ILE B 1 121 ? -29.453 6.344 0.922 1 97.12 121 ILE B C 1
ATOM 3492 O O . ILE B 1 121 ? -28.562 6.875 0.251 1 97.12 121 ILE B O 1
ATOM 3496 N N . VAL B 1 122 ? -29.656 6.668 2.207 1 97 122 VAL B N 1
ATOM 3497 C CA . VAL B 1 122 ? -28.719 7.539 2.918 1 97 122 VAL B CA 1
ATOM 3498 C C . VAL B 1 122 ? -28.125 6.797 4.109 1 97 122 VAL B C 1
ATOM 3500 O O . VAL B 1 122 ? -28.859 6.305 4.973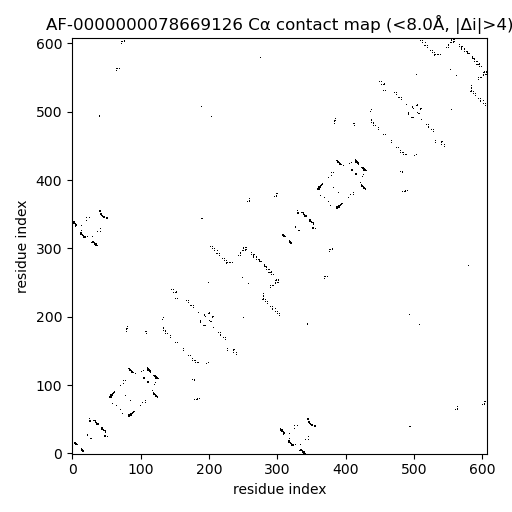 1 97 122 VAL B O 1
ATOM 3503 N N . GLY B 1 123 ? -26.828 6.609 4.055 1 96.38 123 GLY B N 1
ATOM 3504 C CA . GLY B 1 123 ? -26.094 6.082 5.191 1 96.38 123 GLY B CA 1
ATOM 3505 C C . GLY B 1 123 ? -25.328 7.152 5.957 1 96.38 123 GLY B C 1
ATOM 3506 O O . GLY B 1 123 ? -24.766 8.07 5.359 1 96.38 123 GLY B O 1
ATOM 3507 N N . LYS B 1 124 ? -25.328 7.051 7.281 1 94.25 124 LYS B N 1
ATOM 3508 C CA . LYS B 1 124 ? -24.625 8.023 8.117 1 94.25 124 LYS B CA 1
ATOM 3509 C C . LYS B 1 124 ? -23.672 7.336 9.078 1 94.25 124 LYS B C 1
ATOM 3511 O O . LYS B 1 124 ? -24.031 6.363 9.742 1 94.25 124 LYS B O 1
ATOM 3516 N N . SER B 1 125 ? -22.469 7.836 9.016 1 91.06 125 SER B N 1
ATOM 3517 C CA . SER B 1 125 ? -21.469 7.336 9.961 1 91.06 125 SER B CA 1
ATOM 3518 C C . SER B 1 125 ? -21.703 7.902 11.359 1 91.06 125 SER B C 1
ATOM 3520 O O . SER B 1 125 ? -21.844 9.117 11.523 1 91.06 125 SER B O 1
ATOM 3522 N N . LEU B 1 126 ? -21.672 7.047 12.297 1 84.44 126 LEU B N 1
ATOM 3523 C CA . LEU B 1 126 ? -21.859 7.457 13.688 1 84.44 126 LEU B CA 1
ATOM 3524 C C . LEU B 1 126 ? -20.562 7.371 14.469 1 84.44 126 LEU B C 1
ATOM 3526 O O . LEU B 1 126 ? -20.562 7.523 15.695 1 84.44 126 LEU B O 1
ATOM 3530 N N . LEU B 1 127 ? -19.547 7.156 13.766 1 78.44 127 LEU B N 1
ATOM 3531 C CA . LEU B 1 127 ? -18.25 7.027 14.406 1 78.44 127 LEU B CA 1
ATOM 3532 C C . LEU B 1 127 ? -17.75 8.383 14.891 1 78.44 127 LEU B C 1
ATOM 3534 O O . LEU B 1 127 ? -17.812 9.375 14.156 1 78.44 127 LEU B O 1
ATOM 3538 N N . ALA B 1 128 ? -17.516 8.5 16.203 1 65.12 128 ALA B N 1
ATOM 3539 C CA . ALA B 1 128 ? -16.891 9.711 16.719 1 65.12 128 ALA B CA 1
ATOM 3540 C C . ALA B 1 128 ? -15.406 9.758 16.344 1 65.12 128 ALA B C 1
ATOM 3542 O O . ALA B 1 128 ? -14.688 8.773 16.516 1 65.12 128 ALA B O 1
ATOM 3543 N N . ASP B 1 129 ? -15.008 10.656 15.531 1 58.5 129 ASP B N 1
ATOM 3544 C CA . ASP B 1 129 ? -13.664 10.797 14.977 1 58.5 129 ASP B CA 1
ATOM 3545 C C . ASP B 1 129 ? -12.602 10.57 16.047 1 58.5 129 ASP B C 1
ATOM 3547 O O . ASP B 1 129 ? -11.555 9.977 15.781 1 58.5 129 ASP B O 1
ATOM 3551 N N . GLU B 1 130 ? -12.93 11.031 17.25 1 57.91 130 GLU B N 1
ATOM 3552 C CA . GLU B 1 130 ? -11.969 10.992 18.359 1 57.91 130 GLU B CA 1
ATOM 3553 C C . GLU B 1 130 ? -11.781 9.57 18.875 1 57.91 130 GLU B C 1
ATOM 3555 O O . GLU B 1 130 ? -10.797 9.273 19.562 1 57.91 130 GLU B O 1
ATOM 3560 N N . GLU B 1 131 ? -12.5 8.758 18.312 1 61.25 131 GLU B N 1
ATOM 3561 C CA . GLU B 1 131 ? -12.57 7.449 18.953 1 61.25 131 GLU B CA 1
ATOM 3562 C C . GLU B 1 131 ? -11.836 6.387 18.141 1 61.25 131 GLU B C 1
ATOM 3564 O O . GLU B 1 131 ? -11.648 5.258 18.609 1 61.25 131 GLU B O 1
ATOM 3569 N N . ILE B 1 132 ? -11.203 6.789 17.125 1 70.25 132 ILE B N 1
ATOM 3570 C CA . ILE B 1 132 ? -10.617 5.707 16.344 1 70.25 132 ILE B CA 1
ATOM 3571 C C . ILE B 1 132 ? -9.18 5.469 16.797 1 70.25 132 ILE B C 1
ATOM 3573 O O . ILE B 1 132 ? -8.344 6.371 16.734 1 70.25 132 ILE B O 1
ATOM 3577 N N . ASN B 1 133 ? -8.922 4.352 17.453 1 82.69 133 ASN B N 1
ATOM 3578 C CA . ASN B 1 133 ? -7.629 3.865 17.938 1 82.69 133 ASN B CA 1
ATOM 3579 C C . ASN B 1 133 ? -7.035 2.828 16.984 1 82.69 133 ASN B C 1
ATOM 3581 O O . ASN B 1 133 ? -7.496 1.685 16.938 1 82.69 133 ASN B O 1
ATOM 3585 N N . LEU B 1 134 ? -6.062 3.262 16.25 1 87.44 134 LEU B N 1
ATOM 3586 C CA . LEU B 1 134 ? -5.457 2.404 15.242 1 87.44 134 LEU B CA 1
ATOM 3587 C C . LEU B 1 134 ? -4.93 1.115 15.859 1 87.44 134 LEU B C 1
ATOM 3589 O O . LEU B 1 134 ? -4.996 0.051 15.242 1 87.44 134 LEU B O 1
ATOM 3593 N N . ARG B 1 135 ? -4.414 1.185 17.078 1 88.62 135 ARG B N 1
ATOM 3594 C CA . ARG B 1 135 ? -3.902 0.001 17.766 1 88.62 135 ARG B CA 1
ATOM 3595 C C . ARG B 1 135 ? -5.008 -1.027 17.969 1 88.62 135 ARG B C 1
ATOM 3597 O O . ARG B 1 135 ? -4.809 -2.221 17.734 1 88.62 135 ARG B O 1
ATOM 3604 N N . GLU B 1 136 ? -6.113 -0.548 18.391 1 91.19 136 GLU B N 1
ATOM 3605 C CA . GLU B 1 136 ? -7.242 -1.44 18.641 1 91.19 136 GLU B CA 1
ATOM 3606 C C . GLU B 1 136 ? -7.723 -2.08 17.328 1 91.19 136 GLU B C 1
ATOM 3608 O O . GLU B 1 136 ? -8.078 -3.262 17.312 1 91.19 136 GLU B O 1
ATOM 3613 N N . ILE B 1 137 ? -7.766 -1.35 16.266 1 93.38 137 ILE B N 1
ATOM 3614 C CA . ILE B 1 137 ? -8.172 -1.864 14.969 1 93.38 137 ILE B CA 1
ATOM 3615 C C . ILE B 1 137 ? -7.219 -2.969 14.523 1 93.38 137 ILE B C 1
ATOM 3617 O O . ILE B 1 137 ? -7.652 -4.035 14.078 1 93.38 137 ILE B O 1
ATOM 3621 N N . LEU B 1 138 ? -5.93 -2.711 14.695 1 94.38 138 LEU B N 1
ATOM 3622 C CA . LEU B 1 138 ? -4.922 -3.689 14.305 1 94.38 138 LEU B CA 1
ATOM 3623 C C . LEU B 1 138 ? -5.051 -4.965 15.133 1 94.38 138 LEU B C 1
ATOM 3625 O O . LEU B 1 138 ? -4.895 -6.07 14.609 1 94.38 138 LEU B O 1
ATOM 3629 N N . GLU B 1 139 ? -5.32 -4.789 16.375 1 94.5 139 GLU B N 1
ATOM 3630 C CA . GLU B 1 139 ? -5.512 -5.945 17.25 1 94.5 139 GLU B CA 1
ATOM 3631 C C . GLU B 1 139 ? -6.707 -6.781 16.812 1 94.5 139 GLU B C 1
ATOM 3633 O O . GLU B 1 139 ? -6.652 -8.016 16.828 1 94.5 139 GLU B O 1
ATOM 3638 N N . ARG B 1 140 ? -7.734 -6.109 16.453 1 95.56 140 ARG B N 1
ATOM 3639 C CA . ARG B 1 140 ? -8.922 -6.801 15.961 1 95.56 140 ARG B CA 1
ATOM 3640 C C . ARG B 1 140 ? -8.625 -7.555 14.664 1 95.56 140 ARG B C 1
ATOM 3642 O O . ARG B 1 140 ? -9.016 -8.711 14.516 1 95.56 140 ARG B O 1
ATOM 3649 N N . ILE B 1 141 ? -7.969 -6.918 13.742 1 97.5 141 ILE B N 1
ATOM 3650 C CA . ILE B 1 141 ? -7.586 -7.539 12.484 1 97.5 141 ILE B CA 1
ATOM 3651 C C . ILE B 1 141 ? -6.742 -8.781 12.75 1 97.5 141 ILE B C 1
ATOM 3653 O O . ILE B 1 141 ? -6.98 -9.844 12.164 1 97.5 141 ILE B O 1
ATOM 3657 N N . ASN B 1 142 ? -5.82 -8.609 13.656 1 97.25 142 ASN B N 1
ATOM 3658 C CA . ASN B 1 142 ? -4.969 -9.734 14.031 1 97.25 142 ASN B CA 1
ATOM 3659 C C . ASN B 1 142 ? -5.789 -10.898 14.578 1 97.25 142 ASN B C 1
ATOM 3661 O O . ASN B 1 142 ? -5.578 -12.047 14.188 1 97.25 142 ASN B O 1
ATOM 3665 N N . SER B 1 143 ? -6.688 -10.586 15.438 1 97.94 143 SER B N 1
ATOM 3666 C CA . SER B 1 143 ? -7.523 -11.625 16.047 1 97.94 143 SER B CA 1
ATOM 3667 C C . SER B 1 143 ? -8.352 -12.359 15 1 97.94 143 SER B C 1
ATOM 3669 O O . SER B 1 143 ? -8.555 -13.57 15.102 1 97.94 143 SER B O 1
ATOM 3671 N N . ILE B 1 144 ? -8.836 -11.648 14.016 1 98.38 144 ILE B N 1
ATOM 3672 C CA . ILE B 1 144 ? -9.641 -12.227 12.953 1 98.38 144 ILE B CA 1
ATOM 3673 C C . ILE B 1 144 ? -8.805 -13.234 12.156 1 98.38 144 ILE B C 1
ATOM 3675 O O . ILE B 1 144 ? -9.234 -14.367 11.938 1 98.38 144 ILE B O 1
ATOM 3679 N N . ILE B 1 145 ? -7.594 -12.867 11.781 1 98.62 145 ILE B N 1
ATOM 3680 C CA . ILE B 1 145 ? -6.738 -13.742 10.984 1 98.62 145 ILE B CA 1
ATOM 3681 C C . ILE B 1 145 ? -6.387 -14.992 11.789 1 98.62 145 ILE B C 1
ATOM 3683 O O . ILE B 1 145 ? -6.41 -16.109 11.266 1 98.62 145 ILE B O 1
ATOM 3687 N N . VAL B 1 146 ? -6.059 -14.781 13.07 1 98 146 VAL B N 1
ATOM 3688 C CA . VAL B 1 146 ? -5.719 -15.914 13.922 1 98 146 VAL B CA 1
ATOM 3689 C C . VAL B 1 146 ? -6.898 -16.891 13.992 1 98 146 VAL B C 1
ATOM 3691 O O . VAL B 1 146 ? -6.719 -18.094 13.891 1 98 146 VAL B O 1
ATOM 3694 N N . SER B 1 147 ? -8.086 -16.344 14.102 1 98.19 147 SER B N 1
ATOM 3695 C CA . SER B 1 147 ? -9.289 -17.172 14.125 1 98.19 147 SER B CA 1
ATOM 3696 C C . SER B 1 147 ? -9.477 -17.906 12.797 1 98.19 147 SER B C 1
ATOM 3698 O O . SER B 1 147 ? -9.859 -19.078 12.781 1 98.19 147 SER B O 1
ATOM 3700 N N . MET B 1 148 ? -9.242 -17.219 11.68 1 98.25 148 MET B N 1
ATOM 3701 C CA . MET B 1 148 ? -9.344 -17.859 10.367 1 98.25 148 MET B CA 1
ATOM 3702 C C . MET B 1 148 ? -8.367 -19.031 10.258 1 98.25 148 MET B C 1
ATOM 3704 O O . MET B 1 148 ? -8.734 -20.094 9.758 1 98.25 148 MET B O 1
ATOM 3708 N N . LEU B 1 149 ? -7.168 -18.797 10.727 1 97.94 149 LEU B N 1
ATOM 3709 C CA . LEU B 1 149 ? -6.148 -19.828 10.656 1 97.94 149 LEU B CA 1
ATOM 3710 C C . LEU B 1 149 ? -6.504 -21 11.57 1 97.94 149 LEU B C 1
ATOM 3712 O O . LEU B 1 149 ? -6.215 -22.156 11.25 1 97.94 149 LEU B O 1
ATOM 3716 N N . GLU B 1 150 ? -7.078 -20.703 12.711 1 97 150 GLU B N 1
ATOM 3717 C CA . GLU B 1 150 ? -7.535 -21.766 13.609 1 97 150 GLU B CA 1
ATOM 3718 C C . GLU B 1 150 ? -8.602 -22.625 12.953 1 97 150 GLU B C 1
ATOM 3720 O O . GLU B 1 150 ? -8.539 -23.859 13.023 1 97 150 GLU B O 1
ATOM 3725 N N . ASP B 1 151 ? -9.578 -21.984 12.359 1 97 151 ASP B N 1
ATOM 3726 C CA . ASP B 1 151 ? -10.609 -22.703 11.641 1 97 151 ASP B CA 1
ATOM 3727 C C . ASP B 1 151 ? -10.008 -23.547 10.516 1 97 151 ASP B C 1
ATOM 3729 O O . ASP B 1 151 ? -10.422 -24.703 10.305 1 97 151 ASP B O 1
ATOM 3733 N N . LEU B 1 152 ? -9.109 -22.922 9.797 1 96.56 152 LEU B N 1
ATOM 3734 C CA . LEU B 1 152 ? -8.438 -23.641 8.719 1 96.56 152 LEU B CA 1
ATOM 3735 C C . LEU B 1 152 ? -7.723 -24.875 9.258 1 96.56 152 LEU B C 1
ATOM 3737 O O . LEU B 1 152 ? -7.734 -25.938 8.617 1 96.56 152 LEU B O 1
ATOM 3741 N N . TYR B 1 153 ? -7.062 -24.703 10.43 1 95.75 153 TYR B N 1
ATOM 3742 C CA . TYR B 1 153 ? -6.387 -25.828 11.078 1 95.75 153 TYR B CA 1
ATOM 3743 C C . TYR B 1 153 ? -7.367 -26.938 11.398 1 95.75 153 TYR B C 1
ATOM 3745 O O . TYR B 1 153 ? -7.066 -28.125 11.188 1 95.75 153 TYR B O 1
ATOM 3753 N N . PHE B 1 154 ? -8.531 -26.641 11.891 1 95.19 154 PHE B N 1
ATOM 3754 C CA . PHE B 1 154 ? -9.547 -27.625 12.258 1 95.19 154 PHE B CA 1
ATOM 3755 C C . PHE B 1 154 ? -10.039 -28.375 11.023 1 95.19 154 PHE B C 1
ATOM 3757 O O . PHE B 1 154 ? -10.508 -29.516 11.117 1 95.19 154 PHE B O 1
ATOM 3764 N N . MET B 1 155 ? -9.906 -27.734 9.891 1 94.5 155 MET B N 1
ATOM 3765 C CA . MET B 1 155 ? -10.344 -28.359 8.648 1 94.5 155 MET B CA 1
ATOM 3766 C C . MET B 1 155 ? -9.469 -29.562 8.305 1 94.5 155 MET B C 1
ATOM 3768 O O . MET B 1 155 ? -9.867 -30.422 7.523 1 94.5 155 MET B O 1
ATOM 3772 N N . LYS B 1 156 ? -8.266 -29.625 8.852 1 90.94 156 LYS B N 1
ATOM 3773 C CA . LYS B 1 156 ? -7.422 -30.797 8.656 1 90.94 156 LYS B CA 1
ATOM 3774 C C . LYS B 1 156 ? -8.078 -32.062 9.242 1 90.94 156 LYS B C 1
ATOM 3776 O O . LYS B 1 156 ? -7.883 -33.156 8.727 1 90.94 156 LYS B O 1
ATOM 3781 N N . LYS B 1 157 ? -8.781 -31.844 10.281 1 90.12 157 LYS B N 1
ATOM 3782 C CA . LYS B 1 157 ? -9.453 -32.938 10.945 1 90.12 157 LYS B CA 1
ATOM 3783 C C . LYS B 1 157 ? -10.805 -33.219 10.305 1 90.12 157 LYS B C 1
ATOM 3785 O O . LYS B 1 157 ? -11.18 -34.375 10.102 1 90.12 157 LYS B O 1
ATOM 3790 N N . SER B 1 158 ? -11.594 -32.156 10.125 1 89.25 158 SER B N 1
ATOM 3791 C CA . SER B 1 158 ? -12.938 -32.281 9.57 1 89.25 158 SER B CA 1
ATOM 3792 C C . SER B 1 158 ? -13.273 -31.109 8.656 1 89.25 158 SER B C 1
ATOM 3794 O O . SER B 1 158 ? -13.477 -30 9.133 1 89.25 158 SER B O 1
ATOM 3796 N N . GLN B 1 159 ? -13.344 -31.438 7.367 1 84.19 159 GLN B N 1
ATOM 3797 C CA . GLN B 1 159 ? -13.734 -30.391 6.422 1 84.19 159 GLN B CA 1
ATOM 3798 C C . GLN B 1 159 ? -15.25 -30.25 6.367 1 84.19 159 GLN B C 1
ATOM 3800 O O . GLN B 1 159 ? -15.938 -31.094 5.789 1 84.19 159 GLN B O 1
ATOM 3805 N N . THR B 1 160 ? -15.75 -29.297 7.102 1 86.69 160 THR B N 1
ATOM 3806 C CA . THR B 1 160 ? -17.188 -29.094 7.117 1 86.69 160 THR B CA 1
ATOM 3807 C C . THR B 1 160 ? -17.547 -27.781 6.43 1 86.69 160 THR B C 1
ATOM 3809 O O . THR B 1 160 ? -16.766 -26.828 6.434 1 86.69 160 THR B O 1
ATOM 3812 N N . LYS B 1 161 ? -18.688 -27.781 5.836 1 92 161 LYS B N 1
ATOM 3813 C CA . LYS B 1 161 ? -19.203 -26.578 5.215 1 92 161 LYS B CA 1
ATOM 3814 C C . LYS B 1 161 ? -19.344 -25.438 6.238 1 92 161 LYS B C 1
ATOM 3816 O O . LYS B 1 161 ? -19.219 -24.266 5.891 1 92 161 LYS B O 1
ATOM 3821 N N . GLU B 1 162 ? -19.562 -25.844 7.418 1 93.25 162 GLU B N 1
ATOM 3822 C CA . GLU B 1 162 ? -19.719 -24.859 8.492 1 93.25 162 GLU B CA 1
ATOM 3823 C C . GLU B 1 162 ? -18.422 -24.094 8.727 1 93.25 162 GLU B C 1
ATOM 3825 O O . GLU B 1 162 ? -18.438 -22.891 8.961 1 93.25 162 GLU B O 1
ATOM 3830 N N . LEU B 1 163 ? -17.344 -24.812 8.648 1 94.94 163 LEU B N 1
ATOM 3831 C CA . LEU B 1 163 ? -16.047 -24.172 8.844 1 94.94 163 LEU B CA 1
ATOM 3832 C C . LEU B 1 163 ? -15.75 -23.172 7.715 1 94.94 163 LEU B C 1
ATOM 3834 O O . LEU B 1 163 ? -15.242 -22.078 7.957 1 94.94 163 LEU B O 1
ATOM 3838 N N . ILE B 1 164 ? -16.109 -23.5 6.555 1 95.94 164 ILE B N 1
ATOM 3839 C CA . ILE B 1 164 ? -15.906 -22.625 5.402 1 95.94 164 ILE B CA 1
ATOM 3840 C C . ILE B 1 164 ? -16.766 -21.375 5.551 1 95.94 164 ILE B C 1
ATOM 3842 O O . ILE B 1 164 ? -16.297 -20.266 5.277 1 95.94 164 ILE B O 1
ATOM 3846 N N . ARG B 1 165 ? -17.938 -21.609 5.98 1 96.12 165 ARG B N 1
ATOM 3847 C CA . ARG B 1 165 ? -18.828 -20.469 6.211 1 96.12 165 ARG B CA 1
ATOM 3848 C C . ARG B 1 165 ? -18.266 -19.531 7.273 1 96.12 165 ARG B C 1
ATOM 3850 O O . ARG B 1 165 ? -18.312 -18.312 7.121 1 96.12 165 ARG B O 1
ATOM 3857 N N . ASP B 1 166 ? -17.75 -20.094 8.297 1 96.56 166 ASP B N 1
ATOM 3858 C CA . ASP B 1 166 ? -17.172 -19.281 9.359 1 96.56 166 ASP B CA 1
ATOM 3859 C C . ASP B 1 166 ? -15.977 -18.469 8.852 1 96.56 166 ASP B C 1
ATOM 3861 O O . ASP B 1 166 ? -15.844 -17.297 9.172 1 96.56 166 ASP B O 1
ATOM 3865 N N . ILE B 1 167 ? -15.156 -19.125 8.086 1 97.62 167 ILE B N 1
ATOM 3866 C CA . ILE B 1 167 ? -13.992 -18.438 7.523 1 97.62 167 ILE B CA 1
ATOM 3867 C C . ILE B 1 167 ? -14.445 -17.312 6.613 1 97.62 167 ILE B C 1
ATOM 3869 O O . ILE B 1 167 ? -13.859 -16.219 6.633 1 97.62 167 ILE B O 1
ATOM 3873 N N . ASN B 1 168 ? -15.477 -17.516 5.895 1 96.81 168 ASN B N 1
ATOM 3874 C CA . ASN B 1 168 ? -16.031 -16.469 5.035 1 96.81 168 ASN B CA 1
ATOM 3875 C C . ASN B 1 168 ? -16.562 -15.297 5.848 1 96.81 168 ASN B C 1
ATOM 3877 O O . ASN B 1 168 ? -16.359 -14.141 5.477 1 96.81 168 ASN B O 1
ATOM 3881 N N . ASP B 1 169 ? -17.219 -15.648 6.914 1 96.81 169 ASP B N 1
ATOM 3882 C CA . ASP B 1 169 ? -17.734 -14.602 7.793 1 96.81 169 ASP B CA 1
ATOM 3883 C C . ASP B 1 169 ? -16.609 -13.773 8.391 1 96.81 169 ASP B C 1
ATOM 3885 O O . ASP B 1 169 ? -16.703 -12.547 8.477 1 96.81 169 ASP B O 1
ATOM 3889 N N . LEU B 1 170 ? -15.602 -14.469 8.812 1 97.56 170 LEU B N 1
ATOM 3890 C CA . LEU B 1 170 ? -14.445 -13.773 9.359 1 97.56 170 LEU B CA 1
ATOM 3891 C C . LEU B 1 170 ? -13.789 -12.891 8.312 1 97.56 170 LEU B C 1
ATOM 3893 O O . LEU B 1 170 ? -13.344 -11.781 8.617 1 97.56 170 LEU B O 1
ATOM 3897 N N . GLU B 1 171 ? -13.742 -13.375 7.094 1 97.38 171 GLU B N 1
ATOM 3898 C CA . GLU B 1 171 ? -13.156 -12.578 6.016 1 97.38 171 GLU B CA 1
ATOM 3899 C C . GLU B 1 171 ? -13.969 -11.312 5.77 1 97.38 171 GLU B C 1
ATOM 3901 O O . GLU B 1 171 ? -13.398 -10.25 5.484 1 97.38 171 GLU B O 1
ATOM 3906 N N . ASN B 1 172 ? -15.258 -11.422 5.887 1 95.69 172 ASN B N 1
ATOM 3907 C CA . ASN B 1 172 ? -16.094 -10.234 5.777 1 95.69 172 ASN B CA 1
ATOM 3908 C C . ASN B 1 172 ? -15.781 -9.211 6.863 1 95.69 172 ASN B C 1
ATOM 3910 O O . ASN B 1 172 ? -15.734 -8.008 6.598 1 95.69 172 ASN B O 1
ATOM 3914 N N . GLU B 1 173 ? -15.57 -9.711 8.055 1 96.62 173 GLU B N 1
ATOM 3915 C CA . GLU B 1 173 ? -15.18 -8.836 9.148 1 96.62 173 GLU B CA 1
ATOM 3916 C C . GLU B 1 173 ? -13.82 -8.195 8.883 1 96.62 173 GLU B C 1
ATOM 3918 O O . GLU B 1 173 ? -13.617 -7.012 9.172 1 96.62 173 GLU B O 1
ATOM 3923 N N . LEU B 1 174 ? -12.938 -8.992 8.352 1 97.69 174 LEU B N 1
ATOM 3924 C CA . LEU B 1 174 ? -11.609 -8.492 8.016 1 97.69 174 LEU B CA 1
ATOM 3925 C C . LEU B 1 174 ? -11.703 -7.336 7.027 1 97.69 174 LEU B C 1
ATOM 3927 O O . LEU B 1 174 ? -11.047 -6.309 7.207 1 97.69 174 LEU B O 1
ATOM 3931 N N . ASP B 1 175 ? -12.523 -7.469 6.035 1 95.56 175 ASP B N 1
ATOM 3932 C CA . ASP B 1 175 ? -12.727 -6.418 5.047 1 95.56 175 ASP B CA 1
ATOM 3933 C C . ASP B 1 175 ? -13.211 -5.129 5.703 1 95.56 175 ASP B C 1
ATOM 3935 O O . ASP B 1 175 ? -12.742 -4.039 5.375 1 95.56 175 ASP B O 1
ATOM 3939 N N . ARG B 1 176 ? -14.086 -5.301 6.617 1 95.25 176 ARG B N 1
ATOM 3940 C CA . ARG B 1 176 ? -14.648 -4.16 7.332 1 95.25 176 ARG B CA 1
ATOM 3941 C C . ARG B 1 176 ? -13.562 -3.381 8.062 1 95.25 176 ARG B C 1
ATOM 3943 O O . ARG B 1 176 ? -13.492 -2.154 7.961 1 95.25 176 ARG B O 1
ATOM 3950 N N . PHE B 1 177 ? -12.781 -4.094 8.711 1 95.38 177 PHE B N 1
ATOM 3951 C CA . PHE B 1 177 ? -11.758 -3.43 9.516 1 95.38 177 PHE B CA 1
ATOM 3952 C C . PHE B 1 177 ? -10.633 -2.902 8.625 1 95.38 177 PHE B C 1
ATOM 3954 O O . PHE B 1 177 ? -9.953 -1.94 8.984 1 95.38 177 PHE B O 1
ATOM 3961 N N . TYR B 1 178 ? -10.484 -3.541 7.516 1 96.44 178 TYR B N 1
ATOM 3962 C CA . TYR B 1 178 ? -9.547 -2.994 6.539 1 96.44 178 TYR B CA 1
ATOM 3963 C C . TYR B 1 178 ? -9.992 -1.609 6.078 1 96.44 178 TYR B C 1
ATOM 3965 O O . TYR B 1 178 ? -9.203 -0.662 6.098 1 96.44 178 TYR B O 1
ATOM 3973 N N . PHE B 1 179 ? -11.234 -1.487 5.742 1 95 179 PHE B N 1
ATOM 3974 C CA . PHE B 1 179 ? -11.773 -0.205 5.309 1 95 179 PHE B CA 1
ATOM 3975 C C . PHE B 1 179 ? -11.711 0.817 6.438 1 95 179 PHE B C 1
ATOM 3977 O O . PHE B 1 179 ? -11.375 1.981 6.207 1 95 179 PHE B O 1
ATOM 3984 N N . LEU B 1 180 ? -12 0.378 7.613 1 94.5 180 LEU B N 1
ATOM 3985 C CA . LEU B 1 180 ? -11.953 1.264 8.773 1 94.5 180 LEU B CA 1
ATOM 3986 C C . LEU B 1 180 ? -10.539 1.792 8.992 1 94.5 180 LEU B C 1
ATOM 3988 O O . LEU B 1 180 ? -10.359 2.953 9.367 1 94.5 180 LEU B O 1
ATOM 3992 N N . THR B 1 181 ? -9.578 0.951 8.773 1 95.06 181 THR B N 1
ATOM 3993 C CA . THR B 1 181 ? -8.188 1.362 8.93 1 95.06 181 THR B CA 1
ATOM 3994 C C . THR B 1 181 ? -7.844 2.488 7.961 1 95.06 181 THR B C 1
ATOM 3996 O O . THR B 1 181 ? -7.25 3.494 8.352 1 95.06 181 THR B O 1
ATOM 3999 N N . ILE B 1 182 ? -8.219 2.293 6.707 1 93.44 182 ILE B N 1
ATOM 4000 C CA . ILE B 1 182 ? -7.926 3.299 5.695 1 93.44 182 ILE B CA 1
ATOM 4001 C C . ILE B 1 182 ? -8.609 4.617 6.062 1 93.44 182 ILE B C 1
ATOM 4003 O O . ILE B 1 182 ? -7.992 5.68 5.996 1 93.44 182 ILE B O 1
ATOM 4007 N N . ARG B 1 183 ? -9.82 4.551 6.492 1 91.38 183 ARG B N 1
ATOM 4008 C CA . ARG B 1 183 ? -10.57 5.734 6.902 1 91.38 183 ARG B CA 1
ATOM 4009 C C . ARG B 1 183 ? -9.883 6.434 8.07 1 91.38 183 ARG B C 1
ATOM 4011 O O . ARG B 1 183 ? -9.734 7.656 8.07 1 91.38 183 ARG B O 1
ATOM 4018 N N . ALA B 1 184 ? -9.492 5.656 9.023 1 89.75 184 ALA B N 1
ATOM 4019 C CA . ALA B 1 184 ? -8.844 6.199 10.219 1 89.75 184 ALA B CA 1
ATOM 4020 C C . ALA B 1 184 ? -7.535 6.895 9.867 1 89.75 184 ALA B C 1
ATOM 4022 O O . ALA B 1 184 ? -7.277 8.008 10.32 1 89.75 184 ALA B O 1
ATOM 4023 N N . VAL B 1 185 ? -6.742 6.25 9.086 1 89.75 185 VAL B N 1
ATOM 4024 C CA . VAL B 1 185 ? -5.449 6.816 8.703 1 89.75 185 VAL B CA 1
ATOM 4025 C C . VAL B 1 185 ? -5.668 8.102 7.91 1 89.75 185 VAL B C 1
ATOM 4027 O O . VAL B 1 185 ? -4.98 9.102 8.133 1 89.75 185 VAL B O 1
ATOM 4030 N N . ASN B 1 186 ? -6.617 8.055 6.957 1 86.88 186 ASN B N 1
ATOM 4031 C CA . ASN B 1 186 ? -6.93 9.25 6.172 1 86.88 186 ASN B CA 1
ATOM 4032 C C . ASN B 1 186 ? -7.355 10.414 7.059 1 86.88 186 ASN B C 1
ATOM 4034 O O . ASN B 1 186 ? -6.934 11.547 6.844 1 86.88 186 ASN B O 1
ATOM 4038 N N . LYS B 1 187 ? -8.117 10.117 8 1 82.44 187 LYS B N 1
ATOM 4039 C CA . LYS B 1 187 ? -8.57 11.148 8.938 1 82.44 187 LYS B CA 1
ATOM 4040 C C . LYS B 1 187 ? -7.398 11.734 9.727 1 82.44 187 LYS B C 1
ATOM 4042 O O . LYS B 1 187 ? -7.309 12.953 9.898 1 82.44 187 LYS B O 1
ATOM 4047 N N . ILE B 1 188 ? -6.57 10.875 10.164 1 81.31 188 ILE B N 1
ATOM 4048 C CA . ILE B 1 188 ? -5.41 11.312 10.938 1 81.31 188 ILE B CA 1
ATOM 4049 C C . ILE B 1 188 ? -4.52 12.203 10.07 1 81.31 188 ILE B C 1
ATOM 4051 O O . ILE B 1 188 ? -4.062 13.258 10.523 1 81.31 188 ILE B O 1
ATOM 4055 N N . LEU B 1 189 ? -4.324 11.828 8.914 1 78.25 189 LEU B N 1
ATOM 4056 C CA . LEU B 1 189 ? -3.461 12.578 8.008 1 78.25 189 LEU B CA 1
ATOM 4057 C C . LEU B 1 189 ? -4.082 13.93 7.656 1 78.25 189 LEU B C 1
ATOM 4059 O O . LEU B 1 189 ? -3.369 14.906 7.422 1 78.25 189 LEU B O 1
ATOM 4063 N N . SER B 1 190 ? -5.363 13.914 7.609 1 73.06 190 SER B N 1
ATOM 4064 C CA . SER B 1 190 ? -6.066 15.133 7.227 1 73.06 190 SER B CA 1
ATOM 4065 C C . SER B 1 190 ? -6.094 16.141 8.375 1 73.06 190 SER B C 1
ATOM 4067 O O . SER B 1 190 ? -6.16 17.344 8.141 1 73.06 190 SER B O 1
ATOM 4069 N N . LYS B 1 191 ? -6.117 15.664 9.578 1 64.06 191 LYS B N 1
ATOM 4070 C CA . LYS B 1 191 ? -6.18 16.547 10.734 1 64.06 191 LYS B CA 1
ATOM 4071 C C . LYS B 1 191 ? -4.809 17.141 11.047 1 64.06 191 LYS B C 1
ATOM 4073 O O . LYS B 1 191 ? -4.707 18.141 11.758 1 64.06 191 LYS B O 1
ATOM 4078 N N . ARG B 1 192 ? -3.859 16.844 10.273 1 52.53 192 ARG B N 1
ATOM 4079 C CA . ARG B 1 192 ? -2.49 17.359 10.297 1 52.53 192 ARG B CA 1
ATOM 4080 C C . ARG B 1 192 ? -1.955 17.391 11.727 1 52.53 192 ARG B C 1
ATOM 4082 O O . ARG B 1 192 ? -1.068 18.188 12.039 1 52.53 192 ARG B O 1
ATOM 4089 N N . SER B 1 193 ? -2.73 17.094 12.805 1 48.94 193 SER B N 1
ATOM 4090 C CA . SER B 1 193 ? -2.172 16.938 14.148 1 48.94 193 SER B CA 1
ATOM 4091 C C . SER B 1 193 ? -1.901 15.477 14.477 1 48.94 193 SER B C 1
ATOM 4093 O O . SER B 1 193 ? -2.811 14.648 14.43 1 48.94 193 SER B O 1
ATOM 4095 N N . LEU B 1 194 ? -0.804 15 13.898 1 51.25 194 LEU B N 1
ATOM 4096 C CA . LEU B 1 194 ? -0.431 13.609 14.102 1 51.25 194 LEU B CA 1
ATOM 4097 C C . LEU B 1 194 ? -0.542 13.219 15.57 1 51.25 194 LEU B C 1
ATOM 4099 O O . LEU B 1 194 ? 0.469 12.945 16.219 1 51.25 194 LEU B O 1
ATOM 4103 N N . ILE B 1 195 ? -1.507 13.766 16.391 1 49.72 195 ILE B N 1
ATOM 4104 C CA . ILE B 1 195 ? -1.525 13.336 17.781 1 49.72 195 ILE B CA 1
ATOM 4105 C C . ILE B 1 195 ? -2.098 11.922 17.891 1 49.72 195 ILE B C 1
ATOM 4107 O O . ILE B 1 195 ? -3.316 11.734 17.875 1 49.72 195 ILE B O 1
ATOM 4111 N N . GLU B 1 196 ? -1.464 11.008 17.125 1 54.59 196 GLU B N 1
ATOM 4112 C CA . GLU B 1 196 ? -2.037 9.688 17.375 1 54.59 196 GLU B CA 1
ATOM 4113 C C . GLU B 1 196 ? -1.629 9.148 18.734 1 54.59 196 GLU B C 1
ATOM 4115 O O . GLU B 1 196 ? -0.442 9.109 19.062 1 54.59 196 GLU B O 1
ATOM 4120 N N . GLU B 1 197 ? -2.516 9.117 19.75 1 54.78 197 GLU B N 1
ATOM 4121 C CA . GLU B 1 197 ? -2.27 8.664 21.109 1 54.78 197 GLU B CA 1
ATOM 4122 C C . GLU B 1 197 ? -2.07 7.156 21.172 1 54.78 197 GLU B C 1
ATOM 4124 O O . GLU B 1 197 ? -1.891 6.59 22.25 1 54.78 197 GLU B O 1
ATOM 4129 N N . SER B 1 198 ? -2.051 6.504 20.016 1 58.91 198 SER B N 1
ATOM 4130 C CA . SER B 1 198 ? -2.094 5.047 20.078 1 58.91 198 SER B CA 1
ATOM 4131 C C . SER B 1 198 ? -0.715 4.465 20.375 1 58.91 198 SER B C 1
ATOM 4133 O O . SER B 1 198 ? -0.597 3.301 20.766 1 58.91 198 SER B O 1
ATOM 4135 N N . GLY B 1 199 ? 0.328 5.277 20.359 1 64.62 199 GLY B N 1
ATOM 4136 C CA . GLY B 1 199 ? 1.676 4.809 20.641 1 64.62 199 GLY B CA 1
ATOM 4137 C C . GLY B 1 199 ? 2.314 4.094 19.469 1 64.62 199 GLY B C 1
ATOM 4138 O O . GLY B 1 199 ? 3.516 3.814 19.484 1 64.62 199 GLY B O 1
ATOM 4139 N N . ILE B 1 200 ? 1.558 3.674 18.453 1 71.19 200 ILE B N 1
ATOM 4140 C CA . ILE B 1 200 ? 2.154 2.904 17.375 1 71.19 200 ILE B CA 1
ATOM 4141 C C . ILE B 1 200 ? 2.629 3.852 16.266 1 71.19 200 ILE B C 1
ATOM 4143 O O . ILE B 1 200 ? 3.561 3.531 15.523 1 71.19 200 ILE B O 1
ATOM 4147 N N . VAL B 1 201 ? 2.02 5.008 16.234 1 74.69 201 VAL B N 1
ATOM 4148 C CA . VAL B 1 201 ? 2.355 5.957 15.18 1 74.69 201 VAL B CA 1
ATOM 4149 C C . VAL B 1 201 ? 3.232 7.07 15.75 1 74.69 201 VAL B C 1
ATOM 4151 O O . VAL B 1 201 ? 2.812 7.805 16.656 1 74.69 201 VAL B O 1
ATOM 4154 N N . ARG B 1 202 ? 4.406 7.09 15.32 1 69.69 202 ARG B N 1
ATOM 4155 C CA . ARG B 1 202 ? 5.332 8.117 15.789 1 69.69 202 ARG B CA 1
ATOM 4156 C C . ARG B 1 202 ? 5.5 9.219 14.75 1 69.69 202 ARG B C 1
ATOM 4158 O O . ARG B 1 202 ? 5.695 10.383 15.102 1 69.69 202 ARG B O 1
ATOM 4165 N N . ARG B 1 203 ? 5.457 8.844 13.625 1 76.69 203 ARG B N 1
ATOM 4166 C CA . ARG B 1 203 ? 5.633 9.766 12.508 1 76.69 203 ARG B CA 1
ATOM 4167 C C . ARG B 1 203 ? 4.648 9.453 11.383 1 76.69 203 ARG B C 1
ATOM 4169 O O . ARG B 1 203 ? 4.023 8.391 11.375 1 76.69 203 ARG B O 1
ATOM 4176 N N . SER B 1 204 ? 4.488 10.328 10.453 1 78.31 204 SER B N 1
ATOM 4177 C CA . SER B 1 204 ? 3.609 10.133 9.305 1 78.31 204 SER B CA 1
ATOM 4178 C C . SER B 1 204 ? 3.965 8.859 8.547 1 78.31 204 SER B C 1
ATOM 4180 O O . SER B 1 204 ? 3.082 8.164 8.031 1 78.31 204 SER B O 1
ATOM 4182 N N . PHE B 1 205 ? 5.215 8.516 8.555 1 83.44 205 PHE B N 1
ATOM 4183 C CA . PHE B 1 205 ? 5.672 7.324 7.844 1 83.44 205 PHE B CA 1
ATOM 4184 C C . PHE B 1 205 ? 5.055 6.07 8.445 1 83.44 205 PHE B C 1
ATOM 4186 O O . PHE B 1 205 ? 4.777 5.105 7.734 1 83.44 205 PHE B O 1
ATOM 4193 N N . ASP B 1 206 ? 4.848 6.094 9.703 1 88 206 ASP B N 1
ATOM 4194 C CA . ASP B 1 206 ? 4.258 4.934 10.359 1 88 206 ASP B CA 1
ATOM 4195 C C . ASP B 1 206 ? 2.838 4.68 9.859 1 88 206 ASP B C 1
ATOM 4197 O O . ASP B 1 206 ? 2.4 3.531 9.766 1 88 206 ASP B O 1
ATOM 4201 N N . LEU B 1 207 ? 2.141 5.75 9.57 1 89 207 LEU B N 1
ATOM 4202 C CA . LEU B 1 207 ? 0.79 5.605 9.039 1 89 207 LEU B CA 1
ATOM 4203 C C . LEU B 1 207 ? 0.812 4.934 7.672 1 89 207 LEU B C 1
ATOM 4205 O O . LEU B 1 207 ? -0.026 4.078 7.383 1 89 207 LEU B O 1
ATOM 4209 N N . ILE B 1 208 ? 1.823 5.285 6.867 1 89.94 208 ILE B N 1
ATOM 4210 C CA . ILE B 1 208 ? 2.016 4.652 5.566 1 89.94 208 ILE B CA 1
ATOM 4211 C C . ILE B 1 208 ? 2.307 3.166 5.754 1 89.94 208 ILE B C 1
ATOM 4213 O O . ILE B 1 208 ? 1.714 2.32 5.078 1 89.94 208 ILE B O 1
ATOM 4217 N N . GLY B 1 209 ? 3.172 2.908 6.637 1 93.31 209 GLY B N 1
ATOM 4218 C CA . GLY B 1 209 ? 3.51 1.525 6.938 1 93.31 209 GLY B CA 1
ATOM 4219 C C . GLY B 1 209 ? 2.311 0.7 7.371 1 93.31 209 GLY B C 1
ATOM 4220 O O . GLY B 1 209 ? 2.133 -0.431 6.914 1 93.31 209 GLY B O 1
ATOM 4221 N N . ILE B 1 210 ? 1.502 1.295 8.195 1 93.69 210 ILE B N 1
ATOM 4222 C CA . ILE B 1 210 ? 0.322 0.6 8.695 1 93.69 210 ILE B CA 1
ATOM 4223 C C . ILE B 1 210 ? -0.613 0.266 7.535 1 93.69 210 ILE B C 1
ATOM 4225 O O . ILE B 1 210 ? -1.157 -0.839 7.465 1 93.69 210 ILE B O 1
ATOM 4229 N N . LEU B 1 211 ? -0.757 1.129 6.633 1 94 211 LEU B N 1
ATOM 4230 C CA . LEU B 1 211 ? -1.611 0.896 5.473 1 94 211 LEU B CA 1
ATOM 4231 C C . LEU B 1 211 ? -1.085 -0.264 4.637 1 94 211 LEU B C 1
ATOM 4233 O O . LEU B 1 211 ? -1.855 -1.128 4.211 1 94 211 LEU B O 1
ATOM 4237 N N . PHE B 1 212 ? 0.169 -0.287 4.457 1 94.38 212 PHE B N 1
ATOM 4238 C CA . PHE B 1 212 ? 0.775 -1.367 3.688 1 94.38 212 PHE B CA 1
ATOM 4239 C C . PHE B 1 212 ? 0.608 -2.701 4.402 1 94.38 212 PHE B C 1
ATOM 4241 O O . PHE B 1 212 ? 0.298 -3.715 3.773 1 94.38 212 PHE B O 1
ATOM 4248 N N . ILE B 1 213 ? 0.79 -2.656 5.648 1 96.94 213 ILE B N 1
ATOM 4249 C CA . ILE B 1 213 ? 0.688 -3.879 6.438 1 96.94 213 ILE B CA 1
ATOM 4250 C C . ILE B 1 213 ? -0.738 -4.422 6.367 1 96.94 213 ILE B C 1
ATOM 4252 O O . ILE B 1 213 ? -0.946 -5.598 6.066 1 96.94 213 ILE B O 1
ATOM 4256 N N . VAL B 1 214 ? -1.686 -3.588 6.578 1 96.88 214 VAL B N 1
ATOM 4257 C CA . VAL B 1 214 ? -3.074 -4.027 6.645 1 96.88 214 VAL B CA 1
ATOM 4258 C C . VAL B 1 214 ? -3.533 -4.508 5.27 1 96.88 214 VAL B C 1
ATOM 4260 O O . VAL B 1 214 ? -4.316 -5.457 5.164 1 96.88 214 VAL B O 1
ATOM 4263 N N . ARG B 1 215 ? -3.076 -3.906 4.285 1 95.12 215 ARG B N 1
ATOM 4264 C CA . ARG B 1 215 ? -3.391 -4.359 2.936 1 95.12 215 ARG B CA 1
ATOM 4265 C C . ARG B 1 215 ? -2.883 -5.777 2.703 1 95.12 215 ARG B C 1
ATOM 4267 O O . ARG B 1 215 ? -3.594 -6.613 2.139 1 95.12 215 ARG B O 1
ATOM 4274 N N . ASN B 1 216 ? -1.67 -5.996 3.072 1 96.81 216 ASN B N 1
ATOM 4275 C CA . ASN B 1 216 ? -1.131 -7.344 2.947 1 96.81 216 ASN B CA 1
ATOM 4276 C C . ASN B 1 216 ? -1.924 -8.344 3.785 1 96.81 216 ASN B C 1
ATOM 4278 O O . ASN B 1 216 ? -2.146 -9.477 3.357 1 96.81 216 ASN B O 1
ATOM 4282 N N . ILE B 1 217 ? -2.367 -7.941 4.941 1 98.38 217 ILE B N 1
ATOM 4283 C CA . ILE B 1 217 ? -3.141 -8.82 5.812 1 98.38 217 ILE B CA 1
ATOM 4284 C C . ILE B 1 217 ? -4.473 -9.164 5.145 1 98.38 217 ILE B C 1
ATOM 4286 O O . ILE B 1 217 ? -4.91 -10.312 5.176 1 98.38 217 ILE B O 1
ATOM 4290 N N . GLU B 1 218 ? -5.078 -8.156 4.582 1 96.88 218 GLU B N 1
ATOM 4291 C CA . GLU B 1 218 ? -6.32 -8.383 3.848 1 96.88 218 GLU B CA 1
ATOM 4292 C C . GLU B 1 218 ? -6.129 -9.414 2.74 1 96.88 218 GLU B C 1
ATOM 4294 O O . GLU B 1 218 ? -6.977 -10.289 2.547 1 96.88 218 GLU B O 1
ATOM 4299 N N . ARG B 1 219 ? -5.051 -9.383 2.08 1 94.75 219 ARG B N 1
ATOM 4300 C CA . ARG B 1 219 ? -4.738 -10.336 1.025 1 94.75 219 ARG B CA 1
ATOM 4301 C C . ARG B 1 219 ? -4.535 -11.734 1.601 1 94.75 219 ARG B C 1
ATOM 4303 O O . ARG B 1 219 ? -4.906 -12.734 0.976 1 94.75 219 ARG B O 1
ATOM 4310 N N . ILE B 1 220 ? -3.867 -11.734 2.701 1 98.12 220 ILE B N 1
ATOM 4311 C CA . ILE B 1 220 ? -3.701 -13.016 3.377 1 98.12 220 ILE B CA 1
ATOM 4312 C C . ILE B 1 220 ? -5.066 -13.641 3.645 1 98.12 220 ILE B C 1
ATOM 4314 O O . ILE B 1 220 ? -5.277 -14.828 3.389 1 98.12 220 ILE B O 1
ATOM 4318 N N . GLY B 1 221 ? -6.004 -12.852 4.148 1 98.12 221 GLY B N 1
ATOM 4319 C CA . GLY B 1 221 ? -7.355 -13.336 4.375 1 98.12 221 GLY B CA 1
ATOM 4320 C C . GLY B 1 221 ? -7.984 -13.953 3.139 1 98.12 221 GLY B C 1
ATOM 4321 O O . GLY B 1 221 ? -8.602 -15.016 3.213 1 98.12 221 GLY B O 1
ATOM 4322 N N . ASP B 1 222 ? -7.824 -13.32 2.037 1 95.81 222 ASP B N 1
ATOM 4323 C CA . ASP B 1 222 ? -8.352 -13.82 0.774 1 95.81 222 ASP B CA 1
ATOM 4324 C C . ASP B 1 222 ? -7.785 -15.203 0.45 1 95.81 222 ASP B C 1
ATOM 4326 O O . ASP B 1 222 ? -8.508 -16.078 -0.017 1 95.81 222 ASP B O 1
ATOM 4330 N N . HIS B 1 223 ? -6.551 -15.336 0.642 1 97.06 223 HIS B N 1
ATOM 4331 C CA . HIS B 1 223 ? -5.906 -16.594 0.291 1 97.06 223 HIS B CA 1
ATOM 4332 C C . HIS B 1 223 ? -6.258 -17.688 1.294 1 97.06 223 HIS B C 1
ATOM 4334 O O . HIS B 1 223 ? -6.27 -18.875 0.949 1 97.06 223 HIS B O 1
ATOM 4340 N N . ILE B 1 224 ? -6.543 -17.312 2.529 1 98.19 224 ILE B N 1
ATOM 4341 C CA . ILE B 1 224 ? -7.02 -18.297 3.49 1 98.19 224 ILE B CA 1
ATOM 4342 C C . ILE B 1 224 ? -8.344 -18.891 3.006 1 98.19 224 ILE B C 1
ATOM 4344 O O . ILE B 1 224 ? -8.547 -20.109 3.08 1 98.19 224 ILE B O 1
ATOM 4348 N N . ILE B 1 225 ? -9.203 -18.047 2.465 1 97.31 225 ILE B N 1
ATOM 4349 C CA . ILE B 1 225 ? -10.469 -18.516 1.909 1 97.31 225 ILE B CA 1
ATOM 4350 C C . ILE B 1 225 ? -10.195 -19.484 0.762 1 97.31 225 ILE B C 1
ATOM 4352 O O . ILE B 1 225 ? -10.836 -20.547 0.669 1 97.31 225 ILE B O 1
ATOM 4356 N N . ARG B 1 226 ? -9.344 -19.125 -0.072 1 95.5 226 ARG B N 1
ATOM 4357 C CA . ARG B 1 226 ? -9.016 -19.969 -1.217 1 95.5 226 ARG B CA 1
ATOM 4358 C C . ARG B 1 226 ? -8.508 -21.344 -0.763 1 95.5 226 ARG B C 1
ATOM 4360 O O . ARG B 1 226 ? -8.867 -22.359 -1.349 1 95.5 226 ARG B O 1
ATOM 4367 N N . ILE B 1 227 ? -7.68 -21.328 0.225 1 97.06 227 ILE B N 1
ATOM 4368 C CA . ILE B 1 227 ? -7.172 -22.578 0.766 1 97.06 227 ILE B CA 1
ATOM 4369 C C . ILE B 1 227 ? -8.328 -23.391 1.354 1 97.06 227 ILE B C 1
ATOM 4371 O O . ILE B 1 227 ? -8.414 -24.609 1.141 1 97.06 227 ILE B O 1
ATOM 4375 N N . ALA B 1 228 ? -9.211 -22.734 2.072 1 96.88 228 ALA B N 1
ATOM 4376 C CA . ALA B 1 228 ? -10.352 -23.406 2.693 1 96.88 228 ALA B CA 1
ATOM 4377 C C . ALA B 1 228 ? -11.234 -24.062 1.642 1 96.88 228 ALA B C 1
ATOM 4379 O O . ALA B 1 228 ? -11.727 -25.188 1.848 1 96.88 228 ALA B O 1
ATOM 4380 N N . GLU B 1 229 ? -11.391 -23.406 0.536 1 95.62 229 GLU B N 1
ATOM 4381 C CA . GLU B 1 229 ? -12.266 -23.906 -0.527 1 95.62 229 GLU B CA 1
ATOM 4382 C C . GLU B 1 229 ? -11.578 -25 -1.342 1 95.62 229 GLU B C 1
ATOM 4384 O O . GLU B 1 229 ? -12.242 -25.75 -2.059 1 95.62 229 GLU B O 1
ATOM 4389 N N . ASN B 1 230 ? -10.289 -25 -1.299 1 94.62 230 ASN B N 1
ATOM 4390 C CA . ASN B 1 230 ? -9.469 -25.969 -2.016 1 94.62 230 ASN B CA 1
ATOM 4391 C C . ASN B 1 230 ? -8.469 -26.656 -1.089 1 94.62 230 ASN B C 1
ATOM 4393 O O . ASN B 1 230 ? -7.277 -26.703 -1.392 1 94.62 230 ASN B O 1
ATOM 4397 N N . PHE B 1 231 ? -9.008 -27.281 -0.186 1 94 231 PHE B N 1
ATOM 4398 C CA . PHE B 1 231 ? -8.18 -27.703 0.936 1 94 231 PHE B CA 1
ATOM 4399 C C . PHE B 1 231 ? -7.145 -28.734 0.488 1 94 231 PHE B C 1
ATOM 4401 O O . PHE B 1 231 ? -7.445 -29.609 -0.312 1 94 231 PHE B O 1
ATOM 4408 N N . ASP B 1 232 ? -5.922 -28.516 0.925 1 93.75 232 ASP B N 1
ATOM 4409 C CA . ASP B 1 232 ? -4.773 -29.391 0.662 1 93.75 232 ASP B CA 1
ATOM 4410 C C . ASP B 1 232 ? -4.039 -29.734 1.955 1 93.75 232 ASP B C 1
ATOM 4412 O O . ASP B 1 232 ? -3.535 -28.844 2.645 1 93.75 232 ASP B O 1
ATOM 4416 N N . ASP B 1 233 ? -3.863 -30.984 2.182 1 92.06 233 ASP B N 1
ATOM 4417 C CA . ASP B 1 233 ? -3.318 -31.484 3.441 1 92.06 233 ASP B CA 1
ATOM 4418 C C . ASP B 1 233 ? -1.842 -31.125 3.582 1 92.06 233 ASP B C 1
ATOM 4420 O O . ASP B 1 233 ? -1.288 -31.172 4.684 1 92.06 233 ASP B O 1
ATOM 4424 N N . ASP B 1 234 ? -1.231 -30.75 2.535 1 93.62 234 ASP B N 1
ATOM 4425 C CA . ASP B 1 234 ? 0.203 -30.484 2.551 1 93.62 234 ASP B CA 1
ATOM 4426 C C . ASP B 1 234 ? 0.494 -29.078 3.09 1 93.62 234 ASP B C 1
ATOM 4428 O O . ASP B 1 234 ? 1.648 -28.734 3.354 1 93.62 234 ASP B O 1
ATOM 4432 N N . ILE B 1 235 ? -0.572 -28.328 3.268 1 95.38 235 ILE B N 1
ATOM 4433 C CA . ILE B 1 235 ? -0.377 -26.969 3.758 1 95.38 235 ILE B CA 1
ATOM 4434 C C . ILE B 1 235 ? -0.01 -27.016 5.238 1 95.38 235 ILE B C 1
ATOM 4436 O O . ILE B 1 235 ? -0.678 -27.672 6.035 1 95.38 235 ILE B O 1
ATOM 4440 N N . GLU B 1 236 ? 1.043 -26.312 5.562 1 96.44 236 GLU B N 1
ATOM 4441 C CA . GLU B 1 236 ? 1.478 -26.234 6.953 1 96.44 236 GLU B CA 1
ATOM 4442 C C . GLU B 1 236 ? 0.848 -25.031 7.66 1 96.44 236 GLU B C 1
ATOM 4444 O O . GLU B 1 236 ? 1.503 -24.016 7.855 1 96.44 236 GLU B O 1
ATOM 4449 N N . ILE B 1 237 ? -0.301 -25.25 8.141 1 97.19 237 ILE B N 1
ATOM 4450 C CA . ILE B 1 237 ? -1.112 -24.172 8.719 1 97.19 237 ILE B CA 1
ATOM 4451 C C . ILE B 1 237 ? -0.447 -23.656 9.984 1 97.19 237 ILE B C 1
ATOM 4453 O O . ILE B 1 237 ? -0.451 -22.453 10.242 1 97.19 237 ILE B O 1
ATOM 4457 N N . GLU B 1 238 ? 0.116 -24.469 10.734 1 96.5 238 GLU B N 1
ATOM 4458 C CA . GLU B 1 238 ? 0.792 -24.062 11.961 1 96.5 238 GLU B CA 1
ATOM 4459 C C . GLU B 1 238 ? 1.986 -23.156 11.664 1 96.5 238 GLU B C 1
ATOM 4461 O O . GLU B 1 238 ? 2.277 -22.234 12.422 1 96.5 238 GLU B O 1
ATOM 4466 N N . TYR B 1 239 ? 2.656 -23.5 10.594 1 97.94 239 TYR B N 1
ATOM 4467 C CA . TYR B 1 239 ? 3.777 -22.656 10.188 1 97.94 239 TYR B CA 1
ATOM 4468 C C . TYR B 1 239 ? 3.307 -21.25 9.836 1 97.94 239 TYR B C 1
ATOM 4470 O O . TYR B 1 239 ? 3.926 -20.266 10.242 1 97.94 239 TYR B O 1
ATOM 4478 N N . ILE B 1 240 ? 2.199 -21.141 9.102 1 98.25 240 ILE B N 1
ATOM 4479 C CA . ILE B 1 240 ? 1.631 -19.844 8.75 1 98.25 240 ILE B CA 1
ATOM 4480 C C . ILE B 1 240 ? 1.29 -19.078 10.023 1 98.25 240 ILE B C 1
ATOM 4482 O O . ILE B 1 240 ? 1.648 -17.906 10.156 1 98.25 240 ILE B O 1
ATOM 4486 N N . ARG B 1 241 ? 0.63 -19.781 10.914 1 97.81 241 ARG B N 1
ATOM 4487 C CA . ARG B 1 241 ? 0.191 -19.156 12.156 1 97.81 241 ARG B CA 1
ATOM 4488 C C . ARG B 1 241 ? 1.379 -18.625 12.953 1 97.81 241 ARG B C 1
ATOM 4490 O O . ARG B 1 241 ? 1.357 -17.484 13.43 1 97.81 241 ARG B O 1
ATOM 4497 N N . LYS B 1 242 ? 2.338 -19.422 13.07 1 98.19 242 LYS B N 1
ATOM 4498 C CA . LYS B 1 242 ? 3.537 -19.031 13.812 1 98.19 242 LYS B CA 1
ATOM 4499 C C . LYS B 1 242 ? 4.223 -17.828 13.172 1 98.19 242 LYS B C 1
ATOM 4501 O O . LYS B 1 242 ? 4.523 -16.844 13.852 1 98.19 242 LYS B O 1
ATOM 4506 N N . MET B 1 243 ? 4.488 -17.906 11.852 1 98.62 243 MET B N 1
ATOM 4507 C CA . MET B 1 243 ? 5.176 -16.844 11.141 1 98.62 243 MET B CA 1
ATOM 4508 C C . MET B 1 243 ? 4.363 -15.547 11.188 1 98.62 243 MET B C 1
ATOM 4510 O O . MET B 1 243 ? 4.922 -14.461 11.359 1 98.62 243 MET B O 1
ATOM 4514 N N . TYR B 1 244 ? 3.068 -15.703 11.094 1 98.62 244 TYR B N 1
ATOM 4515 C CA . TYR B 1 244 ? 2.18 -14.555 11.141 1 98.62 244 TYR B CA 1
ATOM 4516 C C . TYR B 1 244 ? 2.24 -13.875 12.508 1 98.62 244 TYR B C 1
ATOM 4518 O O . TYR B 1 244 ? 2.463 -12.664 12.602 1 98.62 244 TYR B O 1
ATOM 4526 N N . THR B 1 245 ? 2.098 -14.641 13.547 1 98 245 THR B N 1
ATOM 4527 C CA . THR B 1 245 ? 2.055 -14.109 14.906 1 98 245 THR B CA 1
ATOM 4528 C C . THR B 1 245 ? 3.389 -13.469 15.273 1 98 245 THR B C 1
ATOM 4530 O O . THR B 1 245 ? 3.422 -12.367 15.82 1 98 245 THR B O 1
ATOM 4533 N N . GLU B 1 246 ? 4.422 -14.117 14.922 1 98.06 246 GLU B N 1
ATOM 4534 C CA . GLU B 1 246 ? 5.746 -13.602 15.242 1 98.06 246 GLU B CA 1
ATOM 4535 C C . GLU B 1 246 ? 6.047 -12.32 14.469 1 98.06 246 GLU B C 1
ATOM 4537 O O . GLU B 1 246 ? 6.598 -11.367 15.023 1 98.06 246 GLU B O 1
ATOM 4542 N N . MET B 1 247 ? 5.699 -12.312 13.227 1 98.06 247 MET B N 1
ATOM 4543 C CA . MET B 1 247 ? 5.973 -11.141 12.398 1 98.06 247 MET B CA 1
ATOM 4544 C C . MET B 1 247 ? 5.164 -9.938 12.883 1 98.06 247 MET B C 1
ATOM 4546 O O . MET B 1 247 ? 5.703 -8.844 13.031 1 98.06 247 MET B O 1
ATOM 4550 N N . LEU B 1 248 ? 3.902 -10.164 13.219 1 96.88 248 LEU B N 1
ATOM 4551 C CA . LEU B 1 248 ? 3.035 -9.055 13.609 1 96.88 248 LEU B CA 1
ATOM 4552 C C . LEU B 1 248 ? 3.449 -8.5 14.969 1 96.88 248 LEU B C 1
ATOM 4554 O O . LEU B 1 248 ? 3.287 -7.301 15.227 1 96.88 248 LEU B O 1
ATOM 4558 N N . SER B 1 249 ? 3.947 -9.352 15.82 1 95.69 249 SER B N 1
ATOM 4559 C CA . SER B 1 249 ? 4.418 -8.875 17.109 1 95.69 249 SER B CA 1
ATOM 4560 C C . SER B 1 249 ? 5.539 -7.859 16.953 1 95.69 249 SER B C 1
ATOM 4562 O O . SER B 1 249 ? 5.777 -7.047 17.859 1 95.69 249 SER B O 1
ATOM 4564 N N . GLN B 1 250 ? 6.219 -7.879 15.758 1 95.25 250 GLN B N 1
ATOM 4565 C CA . GLN B 1 250 ? 7.359 -7 15.531 1 95.25 250 GLN B CA 1
ATOM 4566 C C . GLN B 1 250 ? 6.906 -5.586 15.18 1 95.25 250 GLN B C 1
ATOM 4568 O O . GLN B 1 250 ? 7.715 -4.652 15.164 1 95.25 250 GLN B O 1
ATOM 4573 N N . ILE B 1 251 ? 5.617 -5.387 14.977 1 91.75 251 ILE B N 1
ATOM 4574 C CA . ILE B 1 251 ? 5.102 -4.039 14.75 1 91.75 251 ILE B CA 1
ATOM 4575 C C . ILE B 1 251 ? 5.363 -3.18 15.984 1 91.75 251 ILE B C 1
ATOM 4577 O O . ILE B 1 251 ? 5.746 -2.014 15.867 1 91.75 251 ILE B O 1
ATOM 4581 N N . THR B 1 252 ? 5.18 -3.766 17.141 1 89 252 THR B N 1
ATOM 4582 C CA . THR B 1 252 ? 5.348 -3.051 18.391 1 89 252 THR B CA 1
ATOM 4583 C C . THR B 1 252 ? 6.754 -3.248 18.953 1 89 252 THR B C 1
ATOM 4585 O O . THR B 1 252 ? 7.391 -2.291 19.391 1 89 252 THR B O 1
ATOM 4588 N N . LYS B 1 253 ? 7.273 -4.5 18.891 1 91.31 253 LYS B N 1
ATOM 4589 C CA . LYS B 1 253 ? 8.562 -4.816 19.5 1 91.31 253 LYS B CA 1
ATOM 4590 C C . LYS B 1 253 ? 9.711 -4.211 18.703 1 91.31 253 LYS B C 1
ATOM 4592 O O . LYS B 1 253 ? 10.703 -3.76 19.281 1 91.31 253 LYS B O 1
ATOM 4597 N N . ARG B 1 254 ? 9.625 -4.297 17.422 1 90.38 254 ARG B N 1
ATOM 4598 C CA . ARG B 1 254 ? 10.586 -3.738 16.484 1 90.38 254 ARG B CA 1
ATOM 4599 C C . ARG B 1 254 ? 11.984 -4.312 16.719 1 90.38 254 ARG B C 1
ATOM 4601 O O . ARG B 1 254 ? 12.969 -3.57 16.766 1 90.38 254 ARG B O 1
ATOM 4608 N N . ASP B 1 255 ? 12 -5.586 16.984 1 94.31 255 ASP B N 1
ATOM 4609 C CA . ASP B 1 255 ? 13.258 -6.312 17.109 1 94.31 255 ASP B CA 1
ATOM 4610 C C . ASP B 1 255 ? 13.828 -6.672 15.734 1 94.31 255 ASP B C 1
ATOM 4612 O O . ASP B 1 255 ? 13.445 -7.68 15.141 1 94.31 255 ASP B O 1
ATOM 4616 N N . LEU B 1 256 ? 14.797 -5.914 15.297 1 94 256 LEU B N 1
ATOM 4617 C CA . LEU B 1 256 ? 15.328 -6.035 13.945 1 94 256 LEU B CA 1
ATOM 4618 C C . LEU B 1 256 ? 15.977 -7.398 13.734 1 94 256 LEU B C 1
ATOM 4620 O O . LEU B 1 256 ? 15.906 -7.965 12.641 1 94 256 LEU B O 1
ATOM 4624 N N . LYS B 1 257 ? 16.625 -7.875 14.734 1 94.44 257 LYS B N 1
ATOM 4625 C CA . LYS B 1 257 ? 17.25 -9.195 14.633 1 94.44 257 LYS B CA 1
ATOM 4626 C C . LYS B 1 257 ? 16.203 -10.281 14.414 1 94.44 257 LYS B C 1
ATOM 4628 O O . LYS B 1 257 ? 16.359 -11.141 13.547 1 94.44 257 LYS B O 1
ATOM 4633 N N . LYS B 1 258 ? 15.203 -10.211 15.18 1 96.94 258 LYS B N 1
ATOM 4634 C CA . LYS B 1 258 ? 14.133 -11.188 15.039 1 96.94 258 LYS B CA 1
ATOM 4635 C C . LYS B 1 258 ? 13.461 -11.086 13.672 1 96.94 258 LYS B C 1
ATOM 4637 O O . LYS B 1 258 ? 13.195 -12.109 13.031 1 96.94 258 LYS B O 1
ATOM 4642 N N . ILE B 1 259 ? 13.227 -9.922 13.211 1 97.06 259 ILE B N 1
ATOM 4643 C CA . ILE B 1 259 ? 12.602 -9.727 11.906 1 97.06 259 ILE B CA 1
ATOM 4644 C C . ILE B 1 259 ? 13.484 -10.32 10.812 1 97.06 259 ILE B C 1
ATOM 4646 O O . ILE B 1 259 ? 12.992 -11 9.906 1 97.06 259 ILE B O 1
ATOM 4650 N N . ASP B 1 260 ? 14.742 -10.062 10.93 1 96.62 260 ASP B N 1
ATOM 4651 C CA . ASP B 1 260 ? 15.688 -10.586 9.953 1 96.62 260 ASP B CA 1
ATOM 4652 C C . ASP B 1 260 ? 15.641 -12.117 9.906 1 96.62 260 ASP B C 1
ATOM 4654 O O . ASP B 1 260 ? 15.609 -12.711 8.82 1 96.62 260 ASP B O 1
ATOM 4658 N N . THR B 1 261 ? 15.617 -12.641 11.047 1 97.25 261 THR B N 1
ATOM 4659 C CA . THR B 1 261 ? 15.547 -14.094 11.141 1 97.25 261 THR B CA 1
ATOM 4660 C C . THR B 1 261 ? 14.266 -14.617 10.492 1 97.25 261 THR B C 1
ATOM 4662 O O . THR B 1 261 ? 14.297 -15.609 9.758 1 97.25 261 THR B O 1
ATOM 4665 N N . LEU B 1 262 ? 13.195 -14.008 10.742 1 98.19 262 LEU B N 1
ATOM 4666 C CA . LEU B 1 262 ? 11.914 -14.406 10.172 1 98.19 262 LEU B CA 1
ATOM 4667 C C . LEU B 1 262 ? 11.93 -14.266 8.648 1 98.19 262 LEU B C 1
ATOM 4669 O O . LEU B 1 262 ? 11.438 -15.141 7.938 1 98.19 262 LEU B O 1
ATOM 4673 N N . MET B 1 263 ? 12.5 -13.195 8.188 1 97.62 263 MET B N 1
ATOM 4674 C CA . MET B 1 263 ? 12.586 -12.938 6.75 1 97.62 263 MET B CA 1
ATOM 4675 C C . MET B 1 263 ? 13.391 -14.031 6.051 1 97.62 263 MET B C 1
ATOM 4677 O O . MET B 1 263 ? 13 -14.508 4.984 1 97.62 263 MET B O 1
ATOM 4681 N N . LEU B 1 264 ? 14.477 -14.398 6.617 1 96.81 264 LEU B N 1
ATOM 4682 C CA . LEU B 1 264 ? 15.312 -15.445 6.043 1 96.81 264 LEU B CA 1
ATOM 4683 C C . LEU B 1 264 ? 14.57 -16.766 6.004 1 96.81 264 LEU B C 1
ATOM 4685 O O . LEU B 1 264 ? 14.625 -17.484 5 1 96.81 264 LEU B O 1
ATOM 4689 N N . ALA B 1 265 ? 13.891 -17.031 7.07 1 97.81 265 ALA B N 1
ATOM 4690 C CA . ALA B 1 265 ? 13.125 -18.266 7.145 1 97.81 265 ALA B CA 1
ATOM 4691 C C . ALA B 1 265 ? 12.023 -18.297 6.09 1 97.81 265 ALA B C 1
ATOM 4693 O O . ALA B 1 265 ? 11.805 -19.312 5.43 1 97.81 265 ALA B O 1
ATOM 4694 N N . LEU B 1 266 ? 11.328 -17.219 5.926 1 98.06 266 LEU B N 1
ATOM 4695 C CA . LEU B 1 266 ? 10.258 -17.109 4.945 1 98.06 266 LEU B CA 1
ATOM 4696 C C . LEU B 1 266 ? 10.797 -17.297 3.529 1 98.06 266 LEU B C 1
ATOM 4698 O O . LEU B 1 266 ? 10.219 -18.031 2.732 1 98.06 266 LEU B O 1
ATOM 4702 N N . LYS B 1 267 ? 11.859 -16.625 3.275 1 96.44 267 LYS B N 1
ATOM 4703 C CA . LYS B 1 267 ? 12.469 -16.719 1.95 1 96.44 267 LYS B CA 1
ATOM 4704 C C . LYS B 1 267 ? 12.828 -18.156 1.613 1 96.44 267 LYS B C 1
ATOM 4706 O O . LYS B 1 267 ? 12.562 -18.625 0.505 1 96.44 267 LYS B O 1
ATOM 4711 N N . GLU B 1 268 ? 13.422 -18.797 2.525 1 96.88 268 GLU B N 1
ATOM 4712 C CA . GLU B 1 268 ? 13.797 -20.203 2.33 1 96.88 268 GLU B CA 1
ATOM 4713 C C . GLU B 1 268 ? 12.57 -21.078 2.113 1 96.88 268 GLU B C 1
ATOM 4715 O O . GLU B 1 268 ? 12.547 -21.906 1.208 1 96.88 268 GLU B O 1
ATOM 4720 N N . LYS B 1 269 ? 11.547 -20.906 2.918 1 97.75 269 LYS B N 1
ATOM 4721 C CA . LYS B 1 269 ? 10.336 -21.719 2.811 1 97.75 269 LYS B CA 1
ATOM 4722 C C . LYS B 1 269 ? 9.633 -21.484 1.475 1 97.75 269 LYS B C 1
ATOM 4724 O O . LYS B 1 269 ? 9.18 -22.438 0.835 1 97.75 269 LYS B O 1
ATOM 4729 N N . ILE B 1 270 ? 9.555 -20.266 1.024 1 96.5 270 ILE B N 1
ATOM 4730 C CA . ILE B 1 270 ? 8.883 -19.891 -0.215 1 96.5 270 ILE B CA 1
ATOM 4731 C C . ILE B 1 270 ? 9.539 -20.609 -1.395 1 96.5 270 ILE B C 1
ATOM 4733 O O . ILE B 1 270 ? 8.859 -21.109 -2.287 1 96.5 270 ILE B O 1
ATOM 4737 N N . ARG B 1 271 ? 10.836 -20.719 -1.338 1 94.19 271 ARG B N 1
ATOM 4738 C CA . ARG B 1 271 ? 11.602 -21.344 -2.416 1 94.19 271 ARG B CA 1
ATOM 4739 C C . ARG B 1 271 ? 11.328 -22.844 -2.488 1 94.19 271 ARG B C 1
ATOM 4741 O O . ARG B 1 271 ? 11.453 -23.453 -3.553 1 94.19 271 ARG B O 1
ATOM 4748 N N . GLN B 1 272 ? 10.891 -23.391 -1.468 1 95.69 272 GLN B N 1
ATOM 4749 C CA . GLN B 1 272 ? 10.719 -24.828 -1.376 1 95.69 272 GLN B CA 1
ATOM 4750 C C . GLN B 1 272 ? 9.297 -25.25 -1.756 1 95.69 272 GLN B C 1
ATOM 4752 O O . GLN B 1 272 ? 9.031 -26.422 -1.975 1 95.69 272 GLN B O 1
ATOM 4757 N N . ILE B 1 273 ? 8.422 -24.344 -1.859 1 94.88 273 ILE B N 1
ATOM 4758 C CA . ILE B 1 273 ? 7.012 -24.672 -2.062 1 94.88 273 ILE B CA 1
ATOM 4759 C C . ILE B 1 273 ? 6.766 -25 -3.533 1 94.88 273 ILE B C 1
ATOM 4761 O O . ILE B 1 273 ? 7.16 -24.234 -4.422 1 94.88 273 ILE B O 1
ATOM 4765 N N . ASP B 1 274 ? 6.145 -26.094 -3.76 1 92.75 274 ASP B N 1
ATOM 4766 C CA . ASP B 1 274 ? 5.652 -26.422 -5.094 1 92.75 274 ASP B CA 1
ATOM 4767 C C . ASP B 1 274 ? 4.262 -25.844 -5.324 1 92.75 274 ASP B C 1
ATOM 4769 O O . ASP B 1 274 ? 3.256 -26.547 -5.203 1 92.75 274 ASP B O 1
ATOM 4773 N N . TYR B 1 275 ? 4.188 -24.625 -5.762 1 89.75 275 TYR B N 1
ATOM 4774 C CA . TYR B 1 275 ? 2.941 -23.875 -5.844 1 89.75 275 TYR B CA 1
ATOM 4775 C C . TYR B 1 275 ? 2.078 -24.375 -6.996 1 89.75 275 TYR B C 1
ATOM 4777 O O . TYR B 1 275 ? 0.881 -24.094 -7.055 1 89.75 275 TYR B O 1
ATOM 4785 N N . LYS B 1 276 ? 2.586 -25.188 -7.918 1 90 276 LYS B N 1
ATOM 4786 C CA . LYS B 1 276 ? 1.828 -25.703 -9.062 1 90 276 LYS B CA 1
ATOM 4787 C C . LYS B 1 276 ? 1.02 -26.938 -8.68 1 90 276 LYS B C 1
ATOM 4789 O O . LYS B 1 276 ? 0.135 -27.359 -9.422 1 90 276 LYS B O 1
ATOM 4794 N N . LYS B 1 277 ? 1.363 -27.438 -7.531 1 92.69 277 LYS B N 1
ATOM 4795 C CA . LYS B 1 277 ? 0.731 -28.688 -7.09 1 92.69 277 LYS B CA 1
ATOM 4796 C C . LYS B 1 277 ? -0.779 -28.516 -6.957 1 92.69 277 LYS B C 1
ATOM 4798 O O . LYS B 1 277 ? -1.544 -29.406 -7.328 1 92.69 277 LYS B O 1
ATOM 4803 N N . SER B 1 278 ? -1.209 -27.438 -6.371 1 94.06 278 SER B N 1
ATOM 4804 C CA . SER B 1 278 ? -2.635 -27.203 -6.168 1 94.06 278 SER B CA 1
ATOM 4805 C C . SER B 1 278 ? -2.932 -25.719 -5.984 1 94.06 278 SER B C 1
ATOM 4807 O O . SER B 1 278 ? -2.02 -24.922 -5.762 1 94.06 278 SER B O 1
ATOM 4809 N N . ILE B 1 279 ? -4.152 -25.391 -6.062 1 93.38 279 ILE B N 1
ATOM 4810 C CA . ILE B 1 279 ? -4.613 -24.031 -5.824 1 93.38 279 ILE B CA 1
ATOM 4811 C C . ILE B 1 279 ? -4.277 -23.609 -4.395 1 93.38 279 ILE B C 1
ATOM 4813 O O . ILE B 1 279 ? -3.826 -22.484 -4.156 1 93.38 279 ILE B O 1
ATOM 4817 N N . ALA B 1 280 ? -4.422 -24.516 -3.551 1 96 280 ALA B N 1
ATOM 4818 C CA . ALA B 1 280 ? -4.156 -24.25 -2.139 1 96 280 ALA B CA 1
ATOM 4819 C C . ALA B 1 280 ? -2.674 -23.984 -1.9 1 96 280 ALA B C 1
ATOM 4821 O O . ALA B 1 280 ? -2.314 -23.094 -1.131 1 96 280 ALA B O 1
ATOM 4822 N N . MET B 1 281 ? -1.887 -24.719 -2.582 1 96.38 281 MET B N 1
ATOM 4823 C CA . MET B 1 281 ? -0.448 -24.547 -2.398 1 96.38 281 MET B CA 1
ATOM 4824 C C . MET B 1 281 ? 0.024 -23.219 -2.988 1 96.38 281 MET B C 1
ATOM 4826 O O . MET B 1 281 ? 0.95 -22.609 -2.465 1 96.38 281 MET B O 1
ATOM 4830 N N . ASP B 1 282 ? -0.612 -22.812 -4.066 1 94.56 282 ASP B N 1
ATOM 4831 C CA . ASP B 1 282 ? -0.335 -21.484 -4.602 1 94.56 282 ASP B CA 1
ATOM 4832 C C . ASP B 1 282 ? -0.697 -20.391 -3.594 1 94.56 282 ASP B C 1
ATOM 4834 O O . ASP B 1 282 ? 0.082 -19.469 -3.367 1 94.56 282 ASP B O 1
ATOM 4838 N N . SER B 1 283 ? -1.845 -20.578 -3.02 1 96.88 283 SER B N 1
ATOM 4839 C CA . SER B 1 283 ? -2.287 -19.625 -2.008 1 96.88 283 SER B CA 1
ATOM 4840 C C . SER B 1 283 ? -1.362 -19.641 -0.795 1 96.88 283 SER B C 1
ATOM 4842 O O . SER B 1 283 ? -1.088 -18.594 -0.205 1 96.88 283 SER B O 1
ATOM 4844 N N . TYR B 1 284 ? -0.905 -20.812 -0.482 1 97.88 284 TYR B N 1
ATOM 4845 C CA . TYR B 1 284 ? 0.048 -20.969 0.612 1 97.88 284 TYR B CA 1
ATOM 4846 C C . TYR B 1 284 ? 1.308 -20.156 0.352 1 97.88 284 TYR B C 1
ATOM 4848 O O . TYR B 1 284 ? 1.741 -19.375 1.209 1 97.88 284 TYR B O 1
ATOM 4856 N N . ARG B 1 285 ? 1.812 -20.25 -0.766 1 96.38 285 ARG B N 1
ATOM 4857 C CA . ARG B 1 285 ? 2.998 -19.5 -1.156 1 96.38 285 ARG B CA 1
ATOM 4858 C C . ARG B 1 285 ? 2.734 -18 -1.095 1 96.38 285 ARG B C 1
ATOM 4860 O O . ARG B 1 285 ? 3.562 -17.234 -0.589 1 96.38 285 ARG B O 1
ATOM 4867 N N . ARG B 1 286 ? 1.575 -17.609 -1.567 1 95.56 286 ARG B N 1
ATOM 4868 C CA . ARG B 1 286 ? 1.215 -16.203 -1.596 1 95.56 286 ARG B CA 1
ATOM 4869 C C . ARG B 1 286 ? 1.131 -15.625 -0.185 1 95.56 286 ARG B C 1
ATOM 4871 O O . ARG B 1 286 ? 1.579 -14.5 0.064 1 95.56 286 ARG B O 1
ATOM 4878 N N . ILE B 1 287 ? 0.58 -16.359 0.695 1 98.31 287 ILE B N 1
ATOM 4879 C CA . ILE B 1 287 ? 0.47 -15.906 2.082 1 98.31 287 ILE B CA 1
ATOM 4880 C C . ILE B 1 287 ? 1.86 -15.625 2.646 1 98.31 287 ILE B C 1
ATOM 4882 O O . ILE B 1 287 ? 2.088 -14.586 3.264 1 98.31 287 ILE B O 1
ATOM 4886 N N . LEU B 1 288 ? 2.766 -16.531 2.393 1 98.44 288 LEU B N 1
ATOM 4887 C CA . LEU B 1 288 ? 4.121 -16.359 2.9 1 98.44 288 LEU B CA 1
ATOM 4888 C C . LEU B 1 288 ? 4.797 -15.148 2.254 1 98.44 288 LEU B C 1
ATOM 4890 O O . LEU B 1 288 ? 5.559 -14.43 2.908 1 98.44 288 LEU B O 1
ATOM 4894 N N . GLU B 1 289 ? 4.516 -14.883 1.022 1 95.75 289 GLU B N 1
ATOM 4895 C CA . GLU B 1 289 ? 5.039 -13.703 0.341 1 95.75 289 GLU B CA 1
ATOM 4896 C C . GLU B 1 289 ? 4.492 -12.422 0.958 1 95.75 289 GLU B C 1
ATOM 4898 O O . GLU B 1 289 ? 5.219 -11.438 1.11 1 95.75 289 GLU B O 1
ATOM 4903 N N . TYR B 1 290 ? 3.246 -12.492 1.266 1 97.44 290 TYR B N 1
ATOM 4904 C CA . TYR B 1 290 ? 2.65 -11.328 1.904 1 97.44 290 TYR B CA 1
ATOM 4905 C C . TYR B 1 290 ? 3.264 -11.086 3.279 1 97.44 290 TYR B C 1
ATOM 4907 O O . TYR B 1 290 ? 3.439 -9.938 3.695 1 97.44 290 TYR B O 1
ATOM 4915 N N . LEU B 1 291 ? 3.582 -12.156 3.959 1 98.44 291 LEU B N 1
ATOM 4916 C CA . LEU B 1 291 ? 4.262 -12.016 5.242 1 98.44 291 LEU B CA 1
ATOM 4917 C C . LEU B 1 291 ? 5.633 -11.367 5.062 1 98.44 291 LEU B C 1
ATOM 4919 O O . LEU B 1 291 ? 6.047 -10.547 5.883 1 98.44 291 LEU B O 1
ATOM 4923 N N . GLU B 1 292 ? 6.293 -11.742 4.016 1 97.06 292 GLU B N 1
ATOM 4924 C CA . GLU B 1 292 ? 7.57 -11.109 3.703 1 97.06 292 GLU B CA 1
ATOM 4925 C C . GLU B 1 292 ? 7.406 -9.609 3.479 1 97.06 292 GLU B C 1
ATOM 4927 O O . GLU B 1 292 ? 8.211 -8.812 3.967 1 97.06 292 GLU B O 1
ATOM 4932 N N . ASN B 1 293 ? 6.375 -9.25 2.773 1 95.56 293 ASN B N 1
ATOM 4933 C CA . ASN B 1 293 ? 6.09 -7.844 2.523 1 95.56 293 ASN B CA 1
ATOM 4934 C C . ASN B 1 293 ? 5.82 -7.086 3.82 1 95.56 293 ASN B C 1
ATOM 4936 O O . ASN B 1 293 ? 6.254 -5.945 3.98 1 95.56 293 ASN B O 1
ATOM 4940 N N . ILE B 1 294 ? 5.098 -7.746 4.652 1 97.75 294 ILE B N 1
ATOM 4941 C CA . ILE B 1 294 ? 4.809 -7.141 5.949 1 97.75 294 ILE B CA 1
ATOM 4942 C C . ILE B 1 294 ? 6.109 -6.91 6.711 1 97.75 294 ILE B C 1
ATOM 4944 O O . ILE B 1 294 ? 6.328 -5.832 7.27 1 97.75 294 ILE B O 1
ATOM 4948 N N . GLY B 1 295 ? 6.965 -7.957 6.711 1 97.31 295 GLY B N 1
ATOM 4949 C CA . GLY B 1 295 ? 8.266 -7.809 7.352 1 97.31 295 GLY B CA 1
ATOM 4950 C C . GLY B 1 295 ? 9.055 -6.629 6.82 1 97.31 295 GLY B C 1
ATOM 4951 O O . GLY B 1 295 ? 9.648 -5.871 7.598 1 97.31 295 GLY B O 1
ATOM 4952 N N . GLU B 1 296 ? 9.023 -6.449 5.562 1 94.5 296 GLU B N 1
ATOM 4953 C CA . GLU B 1 296 ? 9.727 -5.328 4.938 1 94.5 296 GLU B CA 1
ATOM 4954 C C . GLU B 1 296 ? 9.18 -3.992 5.426 1 94.5 296 GLU B C 1
ATOM 4956 O O . GLU B 1 296 ? 9.945 -3.072 5.719 1 94.5 296 GLU B O 1
ATOM 4961 N N . THR B 1 297 ? 7.926 -3.922 5.488 1 95.06 297 THR B N 1
ATOM 4962 C CA . THR B 1 297 ? 7.277 -2.695 5.934 1 95.06 297 THR B CA 1
ATOM 4963 C C . THR B 1 297 ? 7.617 -2.402 7.391 1 95.06 297 THR B C 1
ATOM 4965 O O . THR B 1 297 ? 7.871 -1.253 7.758 1 95.06 297 THR B O 1
ATOM 4968 N N . ILE B 1 298 ? 7.633 -3.459 8.203 1 95.44 298 ILE B N 1
ATOM 4969 C CA . ILE B 1 298 ? 7.93 -3.293 9.617 1 95.44 298 ILE B CA 1
ATOM 4970 C C . ILE B 1 298 ? 9.359 -2.793 9.789 1 95.44 298 ILE B C 1
ATOM 4972 O O . ILE B 1 298 ? 9.633 -1.947 10.648 1 95.44 298 ILE B O 1
ATOM 4976 N N . ILE B 1 299 ? 10.266 -3.301 8.969 1 94.31 299 ILE B N 1
ATOM 4977 C CA . ILE B 1 299 ? 11.648 -2.834 9 1 94.31 299 ILE B CA 1
ATOM 4978 C C . ILE B 1 299 ? 11.688 -1.331 8.734 1 94.31 299 ILE B C 1
ATOM 4980 O O . ILE B 1 299 ? 12.367 -0.586 9.438 1 94.31 299 ILE B O 1
ATOM 4984 N N . ASN B 1 300 ? 10.961 -0.892 7.785 1 91.31 300 ASN B N 1
ATOM 4985 C CA . ASN B 1 300 ? 10.898 0.527 7.453 1 91.31 300 ASN B CA 1
ATOM 4986 C C . ASN B 1 300 ? 10.375 1.354 8.625 1 91.31 300 ASN B C 1
ATOM 4988 O O . ASN B 1 300 ? 10.891 2.443 8.898 1 91.31 300 ASN B O 1
ATOM 4992 N N . MET B 1 301 ? 9.445 0.82 9.297 1 89.44 301 MET B N 1
ATOM 4993 C CA . MET B 1 301 ? 8.844 1.529 10.422 1 89.44 301 MET B CA 1
ATOM 4994 C C . MET B 1 301 ? 9.781 1.542 11.625 1 89.44 301 MET B C 1
ATOM 4996 O O . MET B 1 301 ? 9.758 2.477 12.422 1 89.44 301 MET B O 1
ATOM 5000 N N . ALA B 1 302 ? 10.516 0.519 11.781 1 87.62 302 ALA B N 1
ATOM 5001 C CA . ALA B 1 302 ? 11.367 0.345 12.953 1 87.62 302 ALA B CA 1
ATOM 5002 C C . ALA B 1 302 ? 12.539 1.33 12.93 1 87.62 302 ALA B C 1
ATOM 5004 O O . ALA B 1 302 ? 13.094 1.666 13.977 1 87.62 302 ALA B O 1
ATOM 5005 N N . LEU B 1 303 ? 12.93 1.808 11.82 1 81.31 303 LEU B N 1
ATOM 5006 C CA . LEU B 1 303 ? 14.047 2.742 11.703 1 81.31 303 LEU B CA 1
ATOM 5007 C C . LEU B 1 303 ? 13.594 4.164 12.023 1 81.31 303 LEU B C 1
ATOM 5009 O O . LEU B 1 303 ? 14.43 5.043 12.25 1 81.31 303 LEU B O 1
ATOM 5013 N N . SER B 1 304 ? 12.266 4.504 12.078 1 69.06 304 SER B N 1
ATOM 5014 C CA . SER B 1 304 ? 11.773 5.844 12.367 1 69.06 304 SER B CA 1
ATOM 5015 C C . SER B 1 304 ? 12.102 6.258 13.797 1 69.06 304 SER B C 1
ATOM 5017 O O . SER B 1 304 ? 12.211 5.41 14.688 1 69.06 304 SER B O 1
#

Sequence (608 aa):
MEFRKIQFTGRSSYIISLPKKWIKENNLKQGDVVPLVINPDGSITILPKEPKEISEKKELMISEEYSPDMAIRLIISAYIQGYDVLEIKFTKELPHYKVKIRKVIQSLPGVEIILDEPTRIVGKSLLADEEINLREILERINSIIVSMLEDLYFMKKSQTKELIRDINDLENELDRFYFLTIRAVNKILSKRSLIEESGIVRRSFDLIGILFIVRNIERIGDHIIRIAENFDDDIEIEYIRKMYTEMLSQITKRDLKKIDTLMLALKEKIRQIDYKKSIAMDSYRRILEYLENIGETIINMALSMEFRKIQFTGRSSYIISLPKKWIKENNLKQGDVVPLVINPDGSITILPKEPKEISEKKELMISEEYSPDMAIRLIISAYIQGYDVLEIKFTKELPHYKVKIRKVIQSLPGVEIILDEPTRIVGKSLLADEEINLREILERINSIIVSMLEDLYFMKKSQTKELIRDINDLENELDRFYFLTIRAVNKILSKRSLIEESGIVRRSFDLIGILFIVRNIERIGDHIIRIAENFDDDIEIEYIRKMYTEMLSQITKRDLKKIDTLMLALKEKIRQIDYKKSIAMDSYRRILEYLENIGETIINMALS

Radius of gyration: 25.93 Å; Cα contacts (8 Å, |Δi|>4): 953; chains: 2; bounding box: 74×82×60 Å

Organism: Thermococcus barophilus (strain DSM 11836 / MP) (NCBI:txid391623)

Foldseek 3Di:
DDDWDFDDDDPGDTDTDDDPVVCVVLVHDPPDDWDWDQDPVRDIDTARPDNPPPQAEDEAEDEPVDDLVVVLVVQLVCVLLQHFKYKYFYPDQDPVSLVSNVVSQVLAPQWDWPDDDRGITMIGGPDDLVPDQLVVLVVLLLVLVLVLLVLLVCVLVPLDPVSLVSLVVSLSNLVNSLSVLSSNLSSCVVVVPVPNVNLLDDDNLSSVLSNLLSVLSNLLSVLSSQCSVWPDNPQDSVVLSVLSVQLSVCSNVVPVVSLVVSLVVLVVVLVPQPLVPTSNSVSSSSNSVSSNSNSVSSNVSSVD/DDDWDFDDDDPGDTDTDDDPVVCVVLVHDPPDDWDWDQDPVRDIDTARPDNPPPQAEDEAEDEPVDDLVVVLVVQLVCVLLQHFKYKYFYPDQDPVSLVSNVVSQVLAPQWDWPDDDRGITMIGGPDDLVPDQLVVLVVLLLVLVLVLLVLLVCVLVPLDPVSLVSLVVSLSNLVNSLSVLSSNLSSCVVVVPVPNVNVLDDDNLSSVLSNLLSVLSNLLSVLSSQCSVWPDNPQDSVVLSVLSVQLSVCSNVVPLVSLVVSLVVLVVVLVVQPLVPTSNSVSSSSNSVSSNSNSVSSNVSSVD

InterPro domains:
  IPR007159 SpoVT-AbrB domain [PF04014] (7-52)
  IPR007159 SpoVT-AbrB domain [SM00966] (8-54)
  IPR026022 PhoU domain [PF01895] (139-230)
  IPR028366 PhoU [PTHR42930] (98-302)
  IPR038078 PhoU-like domain superfamily [G3DSA:1.20.58.220] (124-233)